Protein AF-A0A351IWK2-F1 (afdb_monomer)

Structure (mmCIF, N/CA/C/O backbone):
data_AF-A0A351IWK2-F1
#
_entry.id   AF-A0A351IWK2-F1
#
loop_
_atom_site.group_PDB
_atom_site.id
_atom_site.type_symbol
_atom_site.label_atom_id
_atom_site.label_alt_id
_atom_site.label_comp_id
_atom_site.label_asym_id
_atom_site.label_entity_id
_atom_site.label_seq_id
_atom_site.pdbx_PDB_ins_code
_atom_site.Cartn_x
_atom_site.Cartn_y
_atom_site.Cartn_z
_atom_site.occupancy
_atom_site.B_iso_or_equiv
_atom_site.auth_seq_id
_atom_site.auth_comp_id
_atom_site.auth_asym_id
_atom_site.auth_atom_id
_atom_site.pdbx_PDB_model_num
ATOM 1 N N . SER A 1 1 ? 11.342 -14.978 -25.151 1.00 73.19 1 SER A N 1
ATOM 2 C CA . SER A 1 1 ? 10.216 -14.019 -25.121 1.00 73.19 1 SER A CA 1
ATOM 3 C C . SER A 1 1 ? 10.098 -13.370 -26.492 1.00 73.19 1 SER A C 1
ATOM 5 O O . SER A 1 1 ? 11.120 -13.272 -27.157 1.00 73.19 1 SER A O 1
ATOM 7 N N . SER A 1 2 ? 8.910 -12.939 -26.926 1.00 90.56 2 SER A N 1
ATOM 8 C CA . SER A 1 2 ? 8.735 -12.153 -28.162 1.00 90.56 2 SER A CA 1
ATOM 9 C C . SER A 1 2 ? 9.149 -10.681 -28.020 1.00 90.56 2 SER A C 1
ATOM 11 O O . SER A 1 2 ? 9.059 -9.958 -28.998 1.00 90.56 2 SER A O 1
ATOM 13 N N . LEU A 1 3 ? 9.557 -10.252 -26.819 1.00 95.25 3 LEU A N 1
ATOM 14 C CA . LEU A 1 3 ? 9.923 -8.867 -26.479 1.00 95.25 3 LEU A CA 1
ATOM 15 C C . LEU A 1 3 ? 11.436 -8.666 -26.288 1.00 95.25 3 LEU A C 1
ATOM 17 O O . LEU A 1 3 ? 11.849 -7.824 -25.499 1.00 95.25 3 LEU A O 1
ATOM 21 N N . HIS A 1 4 ? 12.271 -9.523 -26.881 1.00 93.25 4 HIS A N 1
ATOM 22 C CA . HIS A 1 4 ? 13.713 -9.504 -26.606 1.00 93.25 4 HIS A CA 1
ATOM 23 C C . HIS A 1 4 ? 14.385 -8.227 -27.124 1.00 93.25 4 HIS A C 1
ATOM 25 O O . HIS A 1 4 ? 15.135 -7.609 -26.381 1.00 93.25 4 HIS A O 1
ATOM 31 N N . GLU A 1 5 ? 14.062 -7.803 -28.349 1.00 94.19 5 GLU A N 1
ATOM 32 C CA . GLU A 1 5 ? 14.629 -6.586 -28.946 1.00 94.19 5 GLU A CA 1
ATOM 33 C C . GLU A 1 5 ? 14.183 -5.325 -28.190 1.00 94.19 5 GLU A C 1
ATOM 35 O O . GLU A 1 5 ? 14.995 -4.435 -27.917 1.00 94.19 5 GLU A O 1
ATOM 40 N N . GLU A 1 6 ? 12.906 -5.259 -27.794 1.00 95.81 6 GLU A N 1
ATOM 41 C CA . GLU A 1 6 ? 12.404 -4.164 -26.963 1.00 95.81 6 GLU A CA 1
ATOM 42 C C . GLU A 1 6 ? 13.080 -4.156 -25.584 1.00 95.81 6 GLU A C 1
ATOM 44 O O . GLU A 1 6 ? 13.411 -3.089 -25.069 1.00 95.81 6 GLU A O 1
ATOM 49 N N . PHE A 1 7 ? 13.318 -5.331 -24.990 1.00 94.62 7 PHE A N 1
ATOM 50 C CA . PHE A 1 7 ? 13.995 -5.444 -23.698 1.00 94.62 7 PHE A CA 1
ATOM 51 C C . PHE A 1 7 ? 15.448 -4.969 -23.758 1.00 94.62 7 PHE A C 1
ATOM 53 O O . PHE A 1 7 ? 15.865 -4.196 -22.900 1.00 94.62 7 PHE A O 1
ATOM 60 N N . ASP A 1 8 ? 16.201 -5.367 -24.785 1.00 94.31 8 ASP A N 1
ATOM 61 C CA . ASP A 1 8 ? 17.596 -4.943 -24.949 1.00 94.31 8 ASP A CA 1
ATOM 62 C C . ASP A 1 8 ? 17.698 -3.417 -25.113 1.00 94.31 8 ASP A C 1
ATOM 64 O O . ASP A 1 8 ? 18.593 -2.778 -24.554 1.00 94.31 8 ASP A O 1
ATOM 68 N N . THR A 1 9 ? 16.738 -2.819 -25.827 1.00 93.62 9 THR A N 1
ATOM 69 C CA . THR A 1 9 ? 16.624 -1.359 -25.964 1.00 93.62 9 THR A CA 1
ATOM 70 C C . THR A 1 9 ? 16.329 -0.702 -24.615 1.00 93.62 9 THR A C 1
ATOM 72 O O . THR A 1 9 ? 17.041 0.216 -24.212 1.00 93.62 9 THR A O 1
ATOM 75 N N . TYR A 1 10 ? 15.339 -1.217 -23.880 1.00 91.44 10 TYR A N 1
ATOM 76 C CA . TYR A 1 10 ? 14.980 -0.729 -22.547 1.00 91.44 10 TYR A CA 1
ATOM 77 C C . TYR A 1 10 ? 16.165 -0.772 -21.566 1.00 91.44 10 TYR A C 1
ATOM 79 O O . TYR A 1 10 ? 16.413 0.198 -20.850 1.00 91.44 10 TYR A O 1
ATOM 87 N N . VAL A 1 11 ? 16.938 -1.862 -21.553 1.00 90.62 11 VAL A N 1
ATOM 88 C CA . VAL A 1 11 ? 18.128 -1.992 -20.694 1.00 90.62 11 VAL A CA 1
ATOM 89 C C . VAL A 1 11 ? 19.194 -0.957 -21.071 1.00 90.62 11 VAL A C 1
ATOM 91 O O . VAL A 1 11 ? 19.774 -0.312 -20.196 1.00 90.62 11 VAL A O 1
ATOM 94 N N . ALA A 1 12 ? 19.429 -0.739 -22.369 1.00 90.06 12 ALA A N 1
ATOM 95 C CA . ALA A 1 12 ? 20.375 0.275 -22.829 1.00 90.06 12 ALA A CA 1
ATOM 96 C C . ALA A 1 12 ? 19.961 1.700 -22.407 1.00 90.06 12 ALA A C 1
ATOM 98 O O . ALA A 1 12 ? 20.811 2.482 -21.969 1.00 90.06 12 ALA A O 1
ATOM 99 N N . GLU A 1 13 ? 18.668 2.027 -22.496 1.00 88.38 13 GLU A N 1
ATOM 100 C CA . GLU A 1 13 ? 18.107 3.299 -22.022 1.00 88.38 13 GLU A CA 1
ATOM 101 C C . GLU A 1 13 ? 18.257 3.453 -20.504 1.00 88.38 13 GLU A C 1
ATOM 103 O O . GLU A 1 13 ? 18.704 4.499 -20.030 1.00 88.38 13 GLU A O 1
ATOM 108 N N . ARG A 1 14 ? 17.981 2.394 -19.733 1.00 85.81 14 ARG A N 1
ATOM 109 C CA . ARG A 1 14 ? 18.151 2.395 -18.273 1.00 85.81 14 ARG A CA 1
ATOM 110 C C . ARG A 1 14 ? 19.594 2.637 -17.849 1.00 85.81 14 ARG A C 1
ATOM 112 O O . ARG A 1 14 ? 19.832 3.464 -16.971 1.00 85.81 14 ARG A O 1
ATOM 119 N N . HIS A 1 15 ? 20.569 2.003 -18.495 1.00 85.38 15 HIS A N 1
ATOM 120 C CA . HIS A 1 15 ? 21.982 2.293 -18.230 1.00 85.38 15 HIS A CA 1
ATOM 121 C C . HIS A 1 15 ? 22.372 3.731 -18.599 1.00 85.38 15 HIS A C 1
ATOM 123 O O . HIS A 1 15 ? 23.247 4.319 -17.963 1.00 85.38 15 HIS A O 1
ATOM 129 N N . ALA A 1 16 ? 21.745 4.322 -19.621 1.00 84.62 16 ALA A N 1
ATOM 130 C CA . ALA A 1 16 ? 21.970 5.725 -19.951 1.00 84.62 16 ALA A CA 1
ATOM 131 C C . ALA A 1 16 ? 21.385 6.668 -18.890 1.00 84.62 16 ALA A C 1
ATOM 133 O O . ALA A 1 16 ? 22.071 7.610 -18.499 1.00 84.62 16 ALA A O 1
ATOM 134 N N . HIS A 1 17 ? 20.177 6.395 -18.388 1.00 81.19 17 HIS A N 1
ATOM 135 C CA . HIS A 1 17 ? 19.570 7.163 -17.298 1.00 81.19 17 HIS A CA 1
ATOM 136 C C . HIS A 1 17 ? 20.364 7.070 -15.994 1.00 81.19 17 HIS A C 1
ATOM 138 O O . HIS A 1 17 ? 20.566 8.100 -15.353 1.00 81.19 17 HIS A O 1
ATOM 144 N N . ARG A 1 18 ? 20.890 5.889 -15.639 1.00 79.00 18 ARG A N 1
ATOM 145 C CA . ARG A 1 18 ? 21.760 5.735 -14.462 1.00 79.00 18 ARG A CA 1
ATOM 146 C C . ARG A 1 18 ? 22.961 6.678 -14.513 1.00 79.00 18 ARG A C 1
ATOM 148 O O . ARG A 1 18 ? 23.215 7.376 -13.541 1.00 79.00 18 ARG A O 1
ATOM 155 N N . ARG A 1 19 ? 23.637 6.782 -15.664 1.00 77.62 19 ARG A N 1
ATOM 156 C CA . ARG A 1 19 ? 24.764 7.721 -15.828 1.00 77.62 19 ARG A CA 1
ATOM 157 C C . ARG A 1 19 ? 24.361 9.174 -15.562 1.00 77.62 19 ARG A C 1
ATOM 159 O O . ARG A 1 19 ? 25.130 9.916 -14.970 1.00 77.62 19 ARG A O 1
ATOM 166 N N . ILE A 1 20 ? 23.157 9.572 -15.971 1.00 76.44 20 ILE A N 1
ATOM 167 C CA . ILE A 1 20 ? 22.640 10.925 -15.716 1.00 76.44 20 ILE A CA 1
ATOM 168 C C . ILE A 1 20 ? 22.354 11.121 -14.219 1.00 76.44 20 ILE A C 1
ATOM 170 O O . ILE A 1 20 ? 22.691 12.163 -13.664 1.00 76.44 20 ILE A O 1
ATOM 174 N N . ALA A 1 21 ? 21.758 10.129 -13.551 1.00 73.50 21 ALA A N 1
ATOM 175 C CA . ALA A 1 21 ? 21.504 10.186 -12.111 1.00 73.50 21 ALA A CA 1
ATOM 176 C C . ALA A 1 21 ? 22.813 10.294 -11.308 1.00 73.50 21 ALA A C 1
ATOM 178 O O . ALA A 1 21 ? 22.923 11.138 -10.416 1.00 73.50 21 ALA A O 1
ATOM 179 N N . GLU A 1 22 ? 23.825 9.509 -11.688 1.00 76.62 22 GLU A N 1
ATOM 180 C CA . GLU A 1 22 ? 25.177 9.568 -11.128 1.00 76.62 22 GLU A CA 1
ATOM 181 C C . GLU A 1 22 ? 25.827 10.945 -11.335 1.00 76.62 22 GLU A C 1
ATOM 183 O O . GLU A 1 22 ? 26.543 11.403 -10.458 1.00 76.62 22 GLU A O 1
ATOM 188 N N . GLU A 1 23 ? 25.563 11.655 -12.435 1.00 75.50 23 GLU A N 1
ATOM 189 C CA . GLU A 1 23 ? 26.082 13.017 -12.643 1.00 75.50 23 GLU A CA 1
ATOM 190 C C . GLU A 1 23 ? 25.403 14.068 -11.747 1.00 75.50 23 GLU A C 1
ATOM 192 O O . GLU A 1 23 ? 26.046 15.040 -11.342 1.00 75.50 23 GLU A O 1
ATOM 197 N N . LEU A 1 24 ? 24.116 13.889 -11.434 1.00 73.81 24 LEU A N 1
ATOM 198 C CA . LEU A 1 24 ? 23.320 14.857 -10.671 1.00 73.81 24 LEU A CA 1
ATOM 199 C C . LEU A 1 24 ? 23.466 14.688 -9.152 1.00 73.81 24 LEU A C 1
ATOM 201 O O . LEU A 1 24 ? 23.527 15.690 -8.442 1.00 73.81 24 LEU A O 1
ATOM 205 N N . ASN A 1 25 ? 23.550 13.443 -8.668 1.00 77.94 25 ASN A N 1
ATOM 206 C CA . ASN A 1 25 ? 23.552 13.092 -7.241 1.00 77.94 25 ASN A CA 1
ATOM 207 C C . ASN A 1 25 ? 24.738 12.185 -6.851 1.00 77.94 25 ASN A C 1
ATOM 209 O O . ASN A 1 25 ? 24.620 11.369 -5.937 1.00 77.94 25 ASN A O 1
ATOM 213 N N . ALA A 1 26 ? 25.882 12.331 -7.532 1.00 78.81 26 ALA A N 1
ATOM 214 C CA . ALA A 1 26 ? 27.060 11.460 -7.415 1.00 78.81 26 ALA A CA 1
ATOM 215 C C . ALA A 1 26 ? 27.465 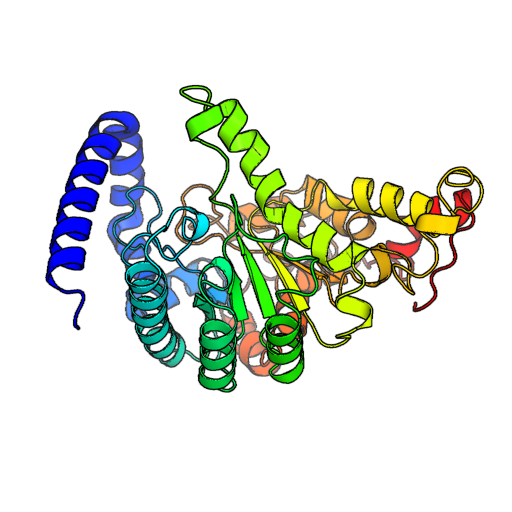11.127 -5.973 1.00 78.81 26 ALA A C 1
ATOM 217 O O . ALA A 1 26 ? 27.690 9.969 -5.643 1.00 78.81 26 ALA A O 1
ATOM 218 N N . GLU A 1 27 ? 27.589 12.156 -5.130 1.00 83.56 27 GLU A N 1
ATOM 219 C CA . GLU A 1 27 ? 28.091 12.018 -3.759 1.00 83.56 27 GLU A CA 1
ATOM 220 C C . GLU A 1 27 ? 27.129 11.195 -2.901 1.00 83.56 27 GLU A C 1
ATOM 222 O O . GLU A 1 27 ? 27.556 10.256 -2.240 1.00 83.56 27 GLU A O 1
ATOM 227 N N . PHE A 1 28 ? 25.829 11.485 -2.997 1.00 84.94 28 PHE A N 1
ATOM 228 C CA . PHE A 1 28 ? 24.796 10.752 -2.274 1.00 84.94 28 PHE A CA 1
ATOM 229 C C . PHE A 1 28 ? 24.690 9.297 -2.740 1.00 84.94 28 PHE A C 1
ATOM 231 O O . PHE A 1 28 ? 24.657 8.397 -1.909 1.00 84.94 28 PHE A O 1
ATOM 238 N N . ILE A 1 29 ? 24.669 9.061 -4.058 1.00 82.50 29 ILE A N 1
ATOM 239 C CA . ILE A 1 29 ? 24.615 7.703 -4.620 1.00 82.50 29 ILE A CA 1
ATOM 240 C C . ILE A 1 29 ? 25.839 6.907 -4.167 1.00 82.50 29 ILE A C 1
ATOM 242 O O . ILE A 1 29 ? 25.694 5.786 -3.697 1.00 82.50 29 ILE A O 1
ATOM 246 N N . ALA A 1 30 ? 27.036 7.493 -4.259 1.00 84.31 30 ALA A N 1
ATOM 247 C CA . ALA A 1 30 ? 28.270 6.819 -3.878 1.00 84.31 30 ALA A CA 1
ATOM 248 C C . ALA A 1 30 ? 28.336 6.504 -2.376 1.00 84.31 30 ALA A C 1
ATOM 250 O O . ALA A 1 30 ? 28.828 5.439 -2.010 1.00 84.31 30 ALA A O 1
ATOM 251 N N . GLU A 1 31 ? 27.855 7.405 -1.516 1.00 87.88 31 GLU A N 1
ATOM 252 C CA . GLU A 1 31 ? 27.764 7.161 -0.073 1.00 87.88 31 GLU A CA 1
ATOM 253 C C . GLU A 1 31 ? 26.735 6.066 0.230 1.00 87.88 31 GLU A C 1
ATOM 255 O O . GLU A 1 31 ? 27.072 5.074 0.871 1.00 87.88 31 GLU A O 1
ATOM 260 N N . TRP A 1 32 ? 25.511 6.191 -0.294 1.00 89.94 32 TRP A N 1
ATOM 261 C CA . TRP A 1 32 ? 24.439 5.230 -0.040 1.00 89.94 32 TRP A CA 1
ATOM 262 C C . TRP A 1 32 ? 24.767 3.834 -0.571 1.00 89.94 32 TRP A C 1
ATOM 264 O O . TRP A 1 32 ? 24.700 2.867 0.187 1.00 89.94 32 TRP A O 1
ATOM 274 N N . GLU A 1 33 ? 25.151 3.717 -1.846 1.00 87.44 33 GLU A N 1
ATOM 275 C CA . GLU A 1 33 ? 25.517 2.433 -2.451 1.00 87.44 33 GLU A CA 1
ATOM 276 C C . GLU A 1 33 ? 26.807 1.870 -1.845 1.00 87.44 33 GLU A C 1
ATOM 278 O O . GLU A 1 33 ? 26.925 0.658 -1.692 1.00 87.44 33 GLU A O 1
ATOM 283 N N . GLY A 1 34 ? 27.763 2.725 -1.468 1.00 88.94 34 GLY A N 1
ATOM 284 C CA . GLY A 1 34 ? 29.030 2.301 -0.873 1.00 88.94 34 GLY A CA 1
ATOM 285 C C . GLY A 1 3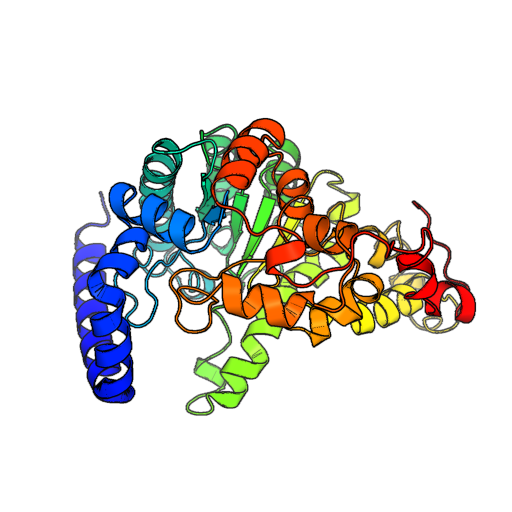4 ? 28.867 1.743 0.539 1.00 88.94 34 GLY A C 1
ATOM 286 O O . GLY A 1 34 ? 29.337 0.640 0.826 1.00 88.94 34 GLY A O 1
ATOM 287 N N . ASP A 1 35 ? 28.170 2.469 1.413 1.00 91.12 35 ASP A N 1
ATOM 288 C CA . ASP A 1 35 ? 27.956 2.056 2.805 1.00 91.12 35 ASP A CA 1
ATOM 289 C C . ASP A 1 35 ? 27.045 0.825 2.910 1.00 91.12 35 ASP A C 1
ATOM 291 O O . ASP A 1 35 ? 27.125 0.067 3.881 1.00 91.12 35 ASP A O 1
ATOM 295 N N . ASN A 1 36 ? 26.204 0.604 1.896 1.00 92.44 36 ASN A N 1
ATOM 296 C CA . ASN A 1 36 ? 25.160 -0.411 1.911 1.00 92.44 36 ASN A CA 1
ATOM 297 C C . ASN A 1 36 ? 25.289 -1.467 0.800 1.00 92.44 36 ASN A C 1
ATOM 299 O O . ASN A 1 36 ? 24.348 -2.234 0.604 1.00 92.44 36 ASN A O 1
ATOM 303 N N . GLU A 1 37 ? 26.437 -1.561 0.115 1.00 91.31 37 GLU A N 1
ATOM 304 C CA . GLU A 1 37 ? 26.648 -2.393 -1.087 1.00 91.31 37 GLU A CA 1
ATOM 305 C C . GLU A 1 37 ? 26.097 -3.816 -0.932 1.00 91.31 37 GLU A C 1
ATOM 307 O O . GLU A 1 37 ? 25.301 -4.280 -1.747 1.00 91.31 37 GLU A O 1
ATOM 312 N N . TRP A 1 38 ? 26.484 -4.506 0.146 1.00 94.50 38 TRP A N 1
ATOM 313 C CA . TRP A 1 38 ? 25.999 -5.858 0.419 1.00 94.50 38 TRP A CA 1
ATOM 314 C C . TRP A 1 38 ? 24.507 -5.866 0.746 1.00 94.50 38 TRP A C 1
ATOM 316 O O . TRP A 1 38 ? 23.771 -6.684 0.215 1.00 94.50 38 TRP A O 1
ATOM 326 N N . GLY A 1 39 ? 24.046 -4.944 1.591 1.00 94.25 39 GLY A N 1
ATOM 327 C CA . GLY A 1 39 ? 22.658 -4.899 2.036 1.00 94.25 39 GLY A CA 1
ATOM 328 C C . GLY A 1 39 ? 21.663 -4.609 0.914 1.00 94.25 39 GLY A C 1
ATOM 329 O O . GLY A 1 39 ? 20.563 -5.151 0.937 1.00 94.25 39 GLY A O 1
ATOM 330 N N . LEU A 1 40 ? 22.052 -3.822 -0.091 1.00 93.31 40 LEU A N 1
ATOM 331 C CA . LEU A 1 40 ? 21.227 -3.513 -1.263 1.00 93.31 40 LEU A CA 1
ATOM 332 C C . LEU A 1 40 ? 20.976 -4.738 -2.152 1.00 93.31 40 LEU A C 1
ATOM 334 O O . LEU A 1 40 ? 19.932 -4.824 -2.793 1.00 93.31 40 LEU A O 1
ATOM 338 N N . GLN A 1 41 ? 21.862 -5.739 -2.130 1.00 93.69 41 GLN A N 1
ATOM 339 C CA . GLN A 1 41 ? 21.654 -6.983 -2.882 1.00 93.69 41 GLN A CA 1
ATOM 340 C C . GLN A 1 41 ? 20.405 -7.741 -2.413 1.00 93.69 41 GLN A C 1
ATOM 342 O O . GLN A 1 41 ? 19.799 -8.456 -3.206 1.00 93.69 41 GLN A O 1
ATOM 347 N N . GLY A 1 42 ? 19.949 -7.539 -1.169 1.00 94.62 42 GLY A N 1
ATOM 348 C CA . GLY A 1 42 ? 18.710 -8.141 -0.663 1.00 94.62 42 GLY A CA 1
ATOM 349 C C . GLY A 1 42 ? 17.431 -7.660 -1.372 1.00 94.62 42 GLY A C 1
ATOM 350 O O . GLY A 1 42 ? 16.356 -8.225 -1.149 1.00 94.62 42 GLY A O 1
ATOM 351 N N . ALA A 1 43 ? 17.529 -6.674 -2.271 1.00 92.31 43 ALA A N 1
ATOM 352 C CA . ALA A 1 43 ? 16.485 -6.346 -3.241 1.00 92.31 43 ALA A CA 1
ATOM 353 C C . ALA A 1 43 ? 16.154 -7.522 -4.183 1.00 92.31 43 ALA A C 1
ATOM 355 O O . ALA A 1 43 ? 14.999 -7.688 -4.572 1.00 92.31 43 ALA A O 1
ATOM 356 N N . TYR A 1 44 ? 17.146 -8.351 -4.527 1.00 91.94 44 TYR A N 1
ATOM 357 C CA . TYR A 1 44 ? 17.005 -9.460 -5.480 1.00 91.94 44 TYR A CA 1
ATOM 358 C C . TYR A 1 44 ? 17.638 -10.782 -5.033 1.00 91.94 44 TYR A C 1
ATOM 360 O O . TYR A 1 44 ? 17.358 -11.817 -5.642 1.00 91.94 44 TYR A O 1
ATOM 368 N N . ASP A 1 45 ? 18.451 -10.774 -3.977 1.00 95.38 45 ASP A N 1
ATOM 369 C CA . ASP A 1 45 ? 19.098 -11.951 -3.405 1.00 95.38 45 ASP A CA 1
ATOM 370 C C . ASP A 1 45 ? 18.448 -12.341 -2.059 1.00 95.38 45 ASP A C 1
ATOM 372 O O . ASP A 1 45 ? 18.587 -11.627 -1.058 1.00 95.38 45 ASP A O 1
ATOM 376 N N . PRO A 1 46 ? 17.738 -13.482 -1.991 1.00 95.75 46 PRO A N 1
ATOM 377 C CA . PRO A 1 46 ? 17.081 -13.915 -0.763 1.00 95.75 46 PRO A CA 1
ATOM 378 C C . PRO A 1 46 ? 18.071 -14.337 0.335 1.00 95.75 46 PRO A C 1
ATOM 380 O O . PRO A 1 46 ? 17.728 -14.239 1.513 1.00 95.75 46 PRO A O 1
ATOM 383 N N . GLU A 1 47 ? 19.294 -14.764 -0.013 1.00 96.88 47 GLU A N 1
ATOM 384 C CA . GLU A 1 47 ? 20.322 -15.146 0.970 1.00 96.88 47 GLU A CA 1
ATOM 385 C C . GLU A 1 47 ? 20.882 -13.923 1.712 1.00 96.88 47 GLU A C 1
ATOM 387 O O . GLU A 1 47 ? 21.336 -14.038 2.852 1.00 96.88 47 GLU A O 1
ATOM 392 N N . VAL A 1 48 ? 20.808 -12.746 1.085 1.00 97.38 48 VAL A N 1
ATOM 393 C CA . VAL A 1 48 ? 21.164 -11.456 1.690 1.00 97.38 48 VAL A CA 1
ATOM 394 C C . VAL A 1 48 ? 19.983 -10.852 2.447 1.00 97.38 48 VAL A C 1
ATOM 396 O O . VAL A 1 48 ? 20.159 -10.321 3.547 1.00 97.38 48 VAL A O 1
ATOM 399 N N . ARG A 1 49 ? 18.772 -10.943 1.882 1.00 96.75 49 ARG A N 1
ATOM 400 C CA . ARG A 1 49 ? 17.583 -10.275 2.426 1.00 96.75 49 ARG A CA 1
ATOM 401 C C . ARG A 1 49 ? 17.264 -10.696 3.859 1.00 96.75 49 ARG A C 1
ATOM 403 O O . ARG A 1 49 ? 17.024 -9.832 4.696 1.00 96.75 49 ARG A O 1
ATOM 410 N N . ASP A 1 50 ? 17.290 -11.992 4.170 1.00 96.50 50 ASP A N 1
ATOM 411 C CA . ASP A 1 50 ? 16.922 -12.462 5.516 1.00 96.50 50 ASP A CA 1
ATOM 412 C C . ASP A 1 50 ? 17.872 -11.957 6.612 1.00 96.50 50 ASP A C 1
ATOM 414 O O . ASP A 1 50 ? 17.382 -11.390 7.588 1.00 96.50 50 ASP A O 1
ATOM 418 N N . PRO A 1 51 ? 19.208 -12.070 6.477 1.00 97.56 51 PRO A N 1
ATOM 419 C CA . PRO A 1 51 ? 20.140 -11.441 7.412 1.00 97.56 51 PRO A CA 1
ATOM 420 C C . PRO A 1 51 ? 19.951 -9.927 7.576 1.00 97.56 51 PRO A C 1
ATOM 422 O O . PRO A 1 51 ? 20.071 -9.414 8.691 1.00 97.56 51 PRO A O 1
ATOM 425 N N . VAL A 1 52 ? 19.656 -9.213 6.483 1.00 96.94 52 VAL A N 1
ATOM 426 C CA . VAL A 1 52 ? 19.397 -7.767 6.509 1.00 96.94 52 VAL A CA 1
ATOM 427 C C . VAL A 1 52 ? 18.151 -7.453 7.342 1.00 96.94 52 VAL A C 1
ATOM 429 O O . VAL A 1 52 ? 18.208 -6.626 8.254 1.00 96.94 52 VAL A O 1
ATOM 432 N N . LEU A 1 53 ? 17.047 -8.154 7.086 1.00 97.12 53 LEU A N 1
ATOM 433 C CA . LEU A 1 53 ? 15.794 -7.984 7.823 1.00 97.12 53 LEU A CA 1
ATOM 434 C C . LEU A 1 53 ? 15.900 -8.462 9.279 1.00 97.12 53 LEU A C 1
ATOM 436 O O . LEU A 1 53 ? 15.305 -7.851 10.168 1.00 97.12 53 LEU A O 1
ATOM 440 N N . ASP A 1 54 ? 16.681 -9.511 9.551 1.00 97.81 54 ASP A N 1
ATOM 441 C CA . ASP A 1 54 ? 16.974 -9.994 10.906 1.00 97.81 54 ASP A CA 1
ATOM 442 C C . ASP A 1 54 ? 17.684 -8.923 11.740 1.00 97.81 54 ASP A C 1
ATOM 444 O O . ASP A 1 54 ? 17.302 -8.684 12.890 1.00 97.81 54 ASP A O 1
ATOM 448 N N . ALA A 1 55 ? 18.681 -8.247 11.160 1.00 96.50 55 ALA A N 1
ATOM 449 C CA . ALA A 1 55 ? 19.394 -7.158 11.824 1.00 96.50 55 ALA A CA 1
ATOM 450 C C . ALA A 1 55 ? 18.462 -5.980 12.161 1.00 96.50 55 ALA A C 1
ATOM 452 O O . ALA A 1 55 ? 18.562 -5.389 13.242 1.00 96.50 55 ALA A O 1
ATOM 453 N N . ASP A 1 56 ? 17.513 -5.689 11.271 1.00 94.88 56 ASP A N 1
ATOM 454 C CA . ASP A 1 56 ? 16.557 -4.591 11.425 1.00 94.88 56 ASP A CA 1
ATOM 455 C C . ASP A 1 56 ? 15.330 -4.958 12.291 1.00 94.88 56 ASP A C 1
ATOM 457 O O . ASP A 1 56 ? 14.603 -4.080 12.762 1.00 94.88 56 ASP A O 1
ATOM 461 N N . GLY A 1 57 ? 15.141 -6.251 12.582 1.00 97.12 57 GLY A N 1
ATOM 462 C CA . GLY A 1 57 ? 14.070 -6.782 13.430 1.00 97.12 57 GLY A CA 1
ATOM 463 C C . GLY A 1 57 ? 12.733 -7.004 12.715 1.00 97.12 57 GLY A C 1
ATOM 464 O O . GLY A 1 57 ? 11.683 -6.943 13.357 1.00 97.12 57 GLY A O 1
ATOM 465 N N . VAL A 1 58 ? 12.753 -7.258 11.404 1.00 97.56 58 VAL A N 1
ATOM 466 C CA . VAL A 1 58 ? 11.559 -7.402 10.554 1.00 97.56 58 VAL A CA 1
ATOM 467 C C . VAL A 1 58 ? 11.212 -8.879 10.366 1.00 97.56 58 VAL A C 1
ATOM 469 O O . VAL A 1 58 ? 11.895 -9.616 9.656 1.00 97.56 58 VAL A O 1
ATOM 472 N N . ALA A 1 59 ? 10.134 -9.330 11.009 1.00 98.00 59 ALA A N 1
ATOM 473 C CA . ALA A 1 59 ? 9.721 -10.737 11.000 1.00 98.00 59 ALA A CA 1
ATOM 474 C C . ALA A 1 59 ? 9.027 -11.180 9.706 1.00 98.00 59 ALA A C 1
ATOM 476 O O . ALA A 1 59 ? 9.152 -12.337 9.320 1.00 98.00 59 ALA A O 1
ATOM 477 N N . GLY A 1 60 ? 8.324 -10.274 9.036 1.00 97.81 60 GLY A N 1
ATOM 478 C CA . GLY A 1 60 ? 7.660 -10.529 7.766 1.00 97.81 60 GLY A CA 1
ATOM 479 C C . GLY A 1 60 ? 7.431 -9.232 7.009 1.00 97.81 60 GLY A C 1
ATOM 480 O O . GLY A 1 60 ? 7.522 -8.146 7.583 1.00 97.81 60 GLY A O 1
ATOM 481 N N . GLU A 1 61 ? 7.156 -9.354 5.720 1.00 97.56 61 GLU A N 1
ATOM 482 C CA . GLU A 1 61 ? 7.135 -8.230 4.796 1.00 97.56 61 GLU A CA 1
ATOM 483 C C . GLU A 1 61 ? 6.121 -8.415 3.670 1.00 97.56 61 GLU A C 1
ATOM 485 O O . GLU A 1 61 ? 5.838 -9.530 3.219 1.00 97.56 61 GLU A O 1
ATOM 490 N N . ILE A 1 62 ? 5.620 -7.277 3.194 1.00 98.12 62 ILE A N 1
ATOM 491 C CA . ILE A 1 62 ? 4.886 -7.177 1.940 1.00 98.12 62 ILE A CA 1
ATOM 492 C C . ILE A 1 62 ? 5.857 -6.629 0.899 1.00 98.12 62 ILE A C 1
ATOM 494 O O . ILE A 1 62 ? 6.404 -5.545 1.087 1.00 98.12 62 ILE A O 1
ATOM 498 N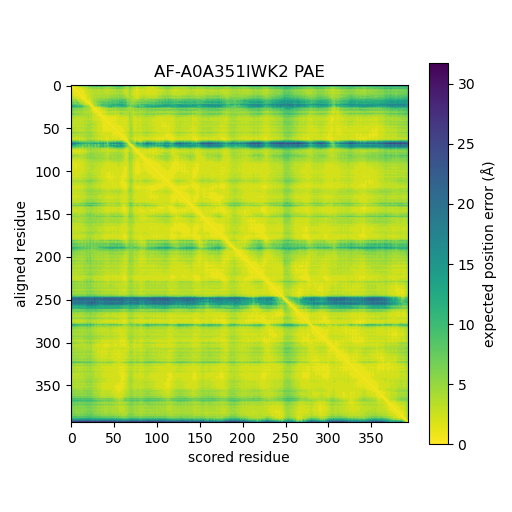 N . ILE A 1 63 ? 6.098 -7.389 -0.166 1.00 97.50 63 ILE A N 1
ATOM 499 C CA . ILE A 1 63 ? 7.108 -7.073 -1.177 1.00 97.50 63 ILE A CA 1
ATOM 500 C C . ILE A 1 63 ? 6.418 -6.430 -2.374 1.00 97.50 63 ILE A C 1
ATOM 502 O O . ILE A 1 63 ? 5.626 -7.079 -3.065 1.00 97.50 63 ILE A O 1
ATOM 506 N N . PHE A 1 64 ? 6.737 -5.161 -2.607 1.00 95.88 64 PHE A N 1
ATOM 507 C CA . PHE A 1 64 ? 6.346 -4.422 -3.801 1.00 95.88 64 PHE A CA 1
ATOM 508 C C . PHE A 1 64 ? 7.431 -4.519 -4.872 1.00 95.88 64 PHE A C 1
ATOM 510 O O . PHE A 1 64 ? 8.542 -4.995 -4.637 1.00 95.88 64 PHE A O 1
ATOM 517 N N . ALA A 1 65 ? 7.067 -4.113 -6.082 1.00 91.88 65 ALA A N 1
ATOM 518 C CA . ALA A 1 65 ? 8.021 -3.980 -7.163 1.00 91.88 65 ALA A CA 1
ATOM 519 C C . ALA A 1 65 ? 8.910 -2.750 -6.965 1.00 91.88 65 ALA A C 1
ATOM 521 O O . ALA A 1 65 ? 8.479 -1.792 -6.336 1.00 91.88 65 ALA A O 1
ATOM 522 N N . ASP A 1 66 ? 10.057 -2.767 -7.647 1.00 84.69 66 ASP A N 1
ATOM 523 C CA . ASP A 1 66 ? 11.110 -1.747 -7.589 1.00 84.69 66 ASP A CA 1
ATOM 524 C C . ASP A 1 66 ? 11.998 -1.902 -6.351 1.00 84.69 66 ASP A C 1
ATOM 526 O O . ASP A 1 66 ? 11.672 -1.461 -5.259 1.00 84.69 66 ASP A O 1
ATOM 530 N N . GLY A 1 67 ? 13.106 -2.625 -6.527 1.00 77.31 67 GLY A N 1
ATOM 531 C CA . GLY A 1 67 ? 14.112 -2.793 -5.481 1.00 77.31 67 GLY A CA 1
ATOM 532 C C . GLY A 1 67 ? 15.234 -1.762 -5.558 1.00 77.31 67 GLY A C 1
ATOM 533 O O . GLY A 1 67 ? 16.153 -1.826 -4.742 1.00 77.31 67 GLY A O 1
ATOM 534 N N . ASP A 1 68 ? 15.208 -0.865 -6.550 1.00 70.88 68 ASP A N 1
ATOM 535 C CA . ASP A 1 68 ? 16.281 0.105 -6.720 1.00 70.88 68 ASP A CA 1
ATOM 536 C C . ASP A 1 68 ? 16.020 1.369 -5.902 1.00 70.88 68 ASP A C 1
ATOM 538 O O . ASP A 1 68 ? 15.203 2.219 -6.249 1.00 70.88 68 ASP A O 1
ATOM 542 N N . ALA A 1 69 ? 16.824 1.501 -4.856 1.00 60.81 69 ALA A N 1
ATOM 543 C CA . ALA A 1 69 ? 16.861 2.618 -3.937 1.00 60.81 69 ALA A CA 1
ATOM 544 C C . ALA A 1 69 ? 17.196 3.981 -4.584 1.00 60.81 69 ALA A C 1
ATOM 546 O O . ALA A 1 69 ? 16.886 5.009 -3.984 1.00 60.81 69 ALA A O 1
ATOM 547 N N . VAL A 1 70 ? 17.877 4.032 -5.744 1.00 61.88 70 VAL A N 1
ATOM 548 C CA . VAL A 1 70 ? 18.380 5.302 -6.314 1.00 61.88 70 VAL A CA 1
ATOM 549 C C . VAL A 1 70 ? 18.532 5.354 -7.854 1.00 61.88 70 VAL A C 1
ATOM 551 O O . VAL A 1 70 ? 18.389 6.435 -8.431 1.00 61.88 70 VAL A O 1
ATOM 554 N N . THR A 1 71 ? 18.820 4.251 -8.563 1.00 62.28 71 THR A N 1
ATOM 555 C CA . THR A 1 71 ? 19.258 4.275 -9.986 1.00 62.28 71 THR A CA 1
ATOM 556 C C . THR A 1 71 ? 18.305 3.631 -11.017 1.00 62.28 71 THR A C 1
ATOM 558 O O . THR A 1 71 ? 18.565 3.678 -12.227 1.00 62.28 71 THR A O 1
ATOM 561 N N . GLY A 1 72 ? 17.186 3.057 -10.570 1.00 66.00 72 GLY A N 1
ATOM 562 C CA . GLY A 1 72 ? 16.227 2.257 -11.342 1.00 66.00 72 GLY A CA 1
ATOM 563 C C . GLY A 1 72 ? 16.744 1.046 -12.160 1.00 66.00 72 GLY A C 1
ATOM 564 O O . GLY A 1 72 ? 16.218 0.836 -13.258 1.00 66.00 72 GLY A O 1
ATOM 565 N N . GLN A 1 73 ? 17.774 0.308 -11.733 1.00 75.19 73 GLN A N 1
ATOM 566 C CA . GLN A 1 73 ? 18.310 -0.923 -12.336 1.00 75.19 73 GLN A CA 1
ATOM 567 C C . GLN A 1 73 ? 17.569 -2.185 -11.866 1.00 75.19 73 GLN A C 1
ATOM 569 O O . GLN A 1 73 ? 17.298 -3.066 -12.682 1.00 75.19 73 GLN A O 1
ATOM 574 N N . GLU A 1 74 ? 17.177 -2.257 -10.595 1.00 83.62 74 GLU A N 1
ATOM 575 C CA . GLU A 1 74 ? 16.403 -3.352 -9.989 1.00 83.62 74 GLU A CA 1
ATOM 576 C C . GLU A 1 74 ? 14.877 -3.137 -10.114 1.00 83.62 74 GLU A C 1
ATOM 578 O O . GLU A 1 74 ? 14.085 -3.531 -9.252 1.00 83.62 74 GLU A O 1
ATOM 583 N N . SER A 1 75 ? 14.444 -2.521 -11.217 1.00 87.19 75 SER A N 1
ATOM 584 C CA . SER A 1 75 ? 13.034 -2.253 -11.515 1.00 87.19 75 SER A CA 1
ATOM 585 C C . SER A 1 75 ? 12.438 -3.293 -12.481 1.00 87.19 75 SER A C 1
ATOM 587 O O . SER A 1 75 ? 13.147 -3.862 -13.319 1.00 87.19 75 SER A O 1
ATOM 589 N N . PRO A 1 76 ? 11.110 -3.520 -12.463 1.00 92.06 76 PRO A N 1
ATOM 590 C CA . PRO A 1 76 ? 10.446 -4.339 -13.473 1.00 92.06 76 PRO A CA 1
ATOM 591 C C . PRO A 1 76 ? 10.707 -3.847 -14.907 1.00 92.06 76 PRO A C 1
ATOM 593 O O . PRO A 1 76 ? 10.687 -2.633 -15.151 1.00 92.06 76 PRO A O 1
ATOM 596 N N . PRO A 1 77 ? 10.844 -4.764 -15.888 1.00 92.81 77 PRO A N 1
ATOM 597 C CA . PRO A 1 77 ? 11.054 -4.392 -17.281 1.00 92.81 77 PRO A CA 1
ATOM 598 C C . PRO A 1 77 ? 9.996 -3.421 -17.801 1.00 92.81 77 PRO A C 1
ATOM 600 O O . PRO A 1 77 ? 8.824 -3.495 -17.422 1.00 92.81 77 PRO A O 1
ATOM 603 N N . PHE A 1 78 ? 10.411 -2.534 -18.706 1.00 93.19 78 PHE A N 1
ATOM 604 C CA . PHE A 1 78 ? 9.551 -1.539 -19.357 1.00 93.19 78 PHE A CA 1
ATOM 605 C C . PHE A 1 78 ? 8.875 -0.541 -18.404 1.00 93.19 78 PHE A C 1
ATOM 607 O O . PHE A 1 78 ? 8.009 0.209 -18.838 1.00 93.19 78 PHE A O 1
ATOM 614 N N . GLY A 1 79 ? 9.267 -0.507 -17.122 1.00 89.81 79 GLY A N 1
ATOM 615 C CA . GLY A 1 79 ? 8.636 0.353 -16.118 1.00 89.81 79 GLY A CA 1
ATOM 616 C C . GLY A 1 79 ? 7.321 -0.200 -15.567 1.00 89.81 79 GLY A C 1
ATOM 617 O O . GLY A 1 79 ? 6.534 0.562 -15.022 1.00 89.81 79 GLY A O 1
ATOM 618 N N . ALA A 1 80 ? 7.074 -1.512 -15.679 1.00 93.00 80 ALA A N 1
ATOM 619 C CA . ALA A 1 80 ? 5.806 -2.137 -15.280 1.00 93.00 80 ALA A CA 1
ATOM 620 C C . ALA A 1 80 ? 5.490 -2.089 -13.766 1.00 93.00 80 ALA A C 1
ATOM 622 O O . ALA A 1 80 ? 4.430 -2.565 -13.370 1.00 93.00 80 ALA A O 1
ATOM 623 N N . GLY A 1 81 ? 6.395 -1.551 -12.939 1.00 92.12 81 GLY A N 1
ATOM 624 C CA . GLY A 1 81 ? 6.218 -1.318 -11.501 1.00 92.12 81 GLY A CA 1
ATOM 625 C C . GLY A 1 81 ? 5.544 0.021 -11.196 1.00 92.12 81 GLY A C 1
ATOM 626 O O . GLY A 1 81 ? 4.436 0.281 -11.656 1.00 92.12 81 GLY A O 1
ATOM 627 N N . LEU A 1 82 ? 6.221 0.881 -10.430 1.00 89.38 82 LEU A N 1
ATOM 628 C CA . LEU A 1 82 ? 5.665 2.151 -9.937 1.00 89.38 82 LEU A CA 1
ATOM 629 C C . LEU A 1 82 ? 5.248 3.124 -11.056 1.00 89.38 82 LEU A C 1
ATOM 631 O O . LEU A 1 82 ? 4.291 3.873 -10.897 1.00 89.38 82 LEU A O 1
ATOM 635 N N . ALA A 1 83 ? 5.907 3.061 -12.217 1.00 86.12 83 ALA A N 1
ATOM 636 C CA . ALA A 1 83 ? 5.628 3.905 -13.383 1.00 86.12 83 ALA A CA 1
ATOM 637 C C . ALA A 1 83 ? 4.692 3.251 -14.423 1.00 86.12 83 ALA A C 1
ATOM 639 O O . ALA A 1 83 ? 4.633 3.698 -15.572 1.00 86.12 83 ALA A O 1
ATOM 640 N N . ALA A 1 84 ? 3.964 2.188 -14.060 1.00 91.12 84 ALA A N 1
ATOM 641 C CA . ALA A 1 84 ? 3.177 1.404 -15.015 1.00 91.12 84 ALA A CA 1
ATOM 642 C C . ALA A 1 84 ? 2.117 2.220 -15.775 1.00 91.12 84 ALA A C 1
ATOM 644 O O . ALA A 1 84 ? 1.769 1.850 -16.896 1.00 91.12 84 ALA A O 1
ATOM 645 N N . GLY A 1 85 ? 1.619 3.324 -15.202 1.00 89.88 85 GLY A N 1
ATOM 646 C CA . GLY A 1 85 ? 0.650 4.207 -15.857 1.00 89.88 85 GLY A CA 1
ATOM 647 C C . GLY A 1 85 ? 1.189 4.874 -17.126 1.00 89.88 85 GLY A C 1
ATOM 648 O O . GLY A 1 85 ? 0.414 5.198 -18.024 1.00 89.88 85 GLY A O 1
ATOM 649 N N . GLN A 1 86 ? 2.512 5.016 -17.247 1.00 89.69 86 GLN A N 1
ATOM 650 C CA . GLN A 1 86 ? 3.172 5.662 -18.385 1.00 89.69 86 GLN A CA 1
ATOM 651 C C . GLN A 1 86 ? 3.331 4.742 -19.603 1.00 89.69 86 GLN A C 1
ATOM 653 O O . GLN A 1 86 ? 3.645 5.208 -20.703 1.00 89.69 86 GLN A O 1
ATOM 658 N N . ILE A 1 87 ? 3.147 3.431 -19.429 1.00 93.69 87 ILE A N 1
ATOM 659 C CA . ILE A 1 87 ? 3.304 2.476 -20.522 1.00 93.69 87 ILE A CA 1
ATOM 660 C C . ILE A 1 87 ? 2.126 2.638 -21.480 1.00 93.69 87 ILE A C 1
ATOM 662 O O . ILE A 1 87 ? 0.970 2.665 -21.078 1.00 93.69 87 ILE A O 1
ATOM 666 N N . THR A 1 88 ? 2.411 2.735 -22.778 1.00 93.50 88 THR A N 1
ATOM 667 C CA . THR A 1 88 ? 1.373 2.896 -23.811 1.00 93.50 88 THR A CA 1
ATOM 668 C C . THR A 1 88 ? 1.157 1.636 -24.644 1.00 93.50 88 THR A C 1
ATOM 670 O O . THR A 1 88 ? 0.050 1.426 -25.134 1.00 93.50 88 THR A O 1
ATOM 673 N N . ASP A 1 89 ? 2.166 0.764 -24.774 1.00 95.44 89 ASP A N 1
ATOM 674 C CA . ASP A 1 89 ? 2.045 -0.526 -25.465 1.00 95.44 89 ASP A CA 1
ATOM 675 C C . ASP A 1 89 ? 1.597 -1.632 -24.484 1.00 95.44 89 ASP A C 1
ATOM 677 O O . ASP A 1 89 ? 2.384 -2.035 -23.617 1.00 95.44 89 ASP A O 1
ATOM 681 N N . PRO A 1 90 ? 0.380 -2.196 -24.641 1.00 95.44 90 PRO A N 1
ATOM 682 C CA . PRO A 1 90 ? -0.110 -3.288 -23.798 1.00 95.44 90 PRO A CA 1
ATOM 683 C C . PRO A 1 90 ? 0.823 -4.503 -23.746 1.00 95.44 90 PRO A C 1
ATOM 685 O O . PRO A 1 90 ? 0.904 -5.178 -22.717 1.00 95.44 90 PRO A O 1
ATOM 688 N N . ARG A 1 91 ? 1.545 -4.806 -24.837 1.00 96.75 91 ARG A N 1
ATOM 689 C CA . ARG A 1 91 ? 2.472 -5.948 -24.877 1.00 96.75 91 ARG A CA 1
ATOM 690 C C . ARG A 1 91 ? 3.615 -5.750 -23.891 1.00 96.75 91 ARG A C 1
ATOM 692 O O . ARG A 1 91 ? 3.993 -6.710 -23.222 1.00 96.75 91 ARG A O 1
ATOM 699 N N . LEU A 1 92 ? 4.146 -4.529 -23.800 1.00 96.94 92 LEU A N 1
ATOM 700 C CA . LEU A 1 92 ? 5.228 -4.186 -22.878 1.00 96.94 92 LEU A CA 1
ATOM 701 C C . LEU A 1 92 ? 4.729 -4.177 -21.435 1.00 96.94 92 LEU A C 1
ATOM 703 O O . LEU A 1 92 ? 5.375 -4.780 -20.581 1.00 96.94 92 LEU A O 1
ATOM 707 N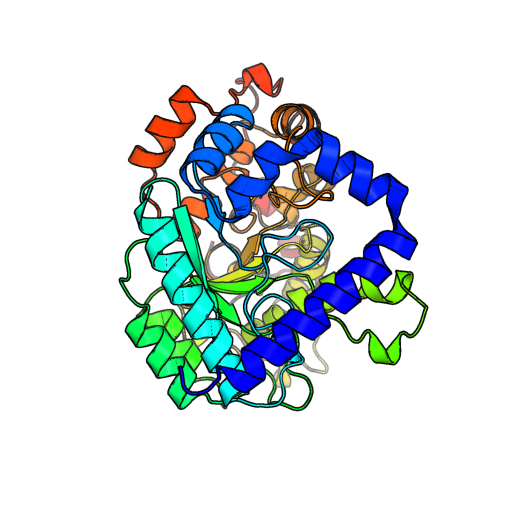 N . ALA A 1 93 ? 3.546 -3.605 -21.183 1.00 96.50 93 ALA A N 1
ATOM 708 C CA . ALA A 1 93 ? 2.946 -3.567 -19.850 1.00 96.50 93 ALA A CA 1
ATOM 709 C C . ALA A 1 93 ? 2.747 -4.980 -19.275 1.00 96.50 93 ALA A C 1
ATOM 711 O O . ALA A 1 93 ? 3.307 -5.321 -18.232 1.00 96.50 93 ALA A O 1
ATOM 712 N N . PHE A 1 94 ? 2.022 -5.850 -19.990 1.00 97.44 94 PHE A N 1
ATOM 713 C CA . PHE A 1 94 ? 1.814 -7.233 -19.546 1.00 97.44 94 PHE A CA 1
ATOM 714 C C . PHE A 1 94 ? 3.099 -8.068 -19.605 1.00 97.44 94 PHE A C 1
ATOM 716 O O . PHE A 1 94 ? 3.293 -8.960 -18.780 1.00 97.44 94 PHE A O 1
ATOM 723 N N . GLY A 1 95 ? 3.985 -7.808 -20.568 1.00 97.19 95 GLY A N 1
ATOM 724 C CA . GLY A 1 95 ? 5.264 -8.504 -20.697 1.00 97.19 95 GLY A CA 1
ATOM 725 C C . GLY A 1 95 ? 6.192 -8.263 -19.507 1.00 97.19 95 GLY A C 1
ATOM 726 O O . GLY A 1 95 ? 6.721 -9.227 -18.948 1.00 97.19 95 GLY A O 1
ATOM 727 N N . GLY A 1 96 ? 6.348 -6.999 -19.103 1.00 96.44 96 GLY A N 1
ATOM 728 C CA . GLY A 1 96 ? 7.135 -6.591 -17.940 1.00 96.44 96 GLY A CA 1
ATOM 729 C C . GLY A 1 96 ? 6.512 -7.065 -16.631 1.00 96.44 96 GLY A C 1
ATOM 730 O O . GLY A 1 96 ? 7.199 -7.701 -15.832 1.00 96.44 96 GLY A O 1
ATOM 731 N N . ALA A 1 97 ? 5.197 -6.877 -16.471 1.00 97.62 97 ALA A N 1
ATOM 732 C CA . ALA A 1 97 ? 4.457 -7.345 -15.302 1.00 97.62 97 ALA A CA 1
ATOM 733 C C . ALA A 1 97 ? 4.612 -8.861 -15.096 1.00 97.62 97 ALA A C 1
ATOM 735 O O . ALA A 1 97 ? 5.058 -9.308 -14.044 1.00 97.62 97 ALA A O 1
ATOM 736 N N . ARG A 1 98 ? 4.360 -9.672 -16.132 1.00 97.12 98 ARG A N 1
ATOM 737 C CA . ARG A 1 98 ? 4.521 -11.135 -16.054 1.00 97.12 98 ARG A CA 1
ATOM 738 C C . ARG A 1 98 ? 5.965 -11.564 -15.815 1.00 97.12 98 ARG A C 1
ATOM 740 O O . ARG A 1 98 ? 6.185 -12.625 -15.237 1.00 97.12 98 ARG A O 1
ATOM 747 N N . ALA A 1 99 ? 6.950 -10.819 -16.322 1.00 96.31 99 ALA A N 1
ATOM 748 C CA . ALA A 1 99 ? 8.356 -11.119 -16.066 1.00 96.31 99 ALA A CA 1
ATOM 749 C C . ALA A 1 99 ? 8.700 -10.934 -14.586 1.00 96.31 99 ALA A C 1
ATOM 751 O O . ALA A 1 99 ? 9.246 -11.857 -13.985 1.00 96.31 99 ALA A O 1
ATOM 752 N N . HIS A 1 100 ? 8.300 -9.804 -14.006 1.00 96.50 100 HIS A N 1
ATOM 753 C CA . HIS A 1 100 ? 8.468 -9.540 -12.582 1.00 96.50 100 HIS A CA 1
ATOM 754 C C . HIS A 1 100 ? 7.682 -10.530 -11.715 1.00 96.50 100 HIS A C 1
ATOM 756 O O . HIS A 1 100 ? 8.249 -11.104 -10.797 1.00 96.50 100 HIS A O 1
ATOM 762 N N . ASN A 1 101 ? 6.419 -10.816 -12.044 1.00 97.81 101 ASN A N 1
ATOM 763 C CA . ASN A 1 101 ? 5.579 -11.712 -11.239 1.00 97.81 101 ASN A CA 1
ATOM 764 C C . ASN A 1 101 ? 6.153 -13.134 -11.136 1.00 97.81 101 ASN A C 1
ATOM 766 O O . ASN A 1 101 ? 6.017 -13.764 -10.093 1.00 97.81 101 ASN A O 1
ATOM 770 N N . ARG A 1 102 ? 6.819 -13.638 -12.189 1.00 96.50 102 ARG A N 1
ATOM 771 C CA . ARG A 1 102 ? 7.521 -14.933 -12.124 1.00 96.50 102 ARG A CA 1
ATOM 772 C C . ARG A 1 102 ? 8.700 -14.896 -11.157 1.00 96.50 102 ARG A C 1
ATOM 774 O O . ARG A 1 102 ? 8.838 -15.810 -10.356 1.00 96.50 102 ARG A O 1
ATOM 781 N N . TRP A 1 103 ? 9.515 -13.841 -11.223 1.00 96.19 103 TRP A N 1
ATOM 782 C CA . TRP A 1 103 ? 10.604 -13.643 -10.266 1.00 96.19 103 TRP A CA 1
ATOM 783 C C . TRP A 1 103 ? 10.065 -13.522 -8.839 1.00 96.19 103 TRP A C 1
ATOM 785 O O . TRP A 1 103 ? 10.574 -14.184 -7.947 1.00 96.19 103 TRP A O 1
ATOM 795 N N . LEU A 1 104 ? 8.997 -12.748 -8.632 1.00 97.62 104 LEU A N 1
ATOM 796 C CA . LEU A 1 104 ? 8.400 -12.530 -7.318 1.00 97.62 104 LEU A CA 1
ATOM 797 C C . LEU A 1 104 ? 7.855 -13.831 -6.713 1.00 97.62 104 LEU A C 1
ATOM 799 O O . LEU A 1 104 ? 8.066 -14.083 -5.531 1.00 97.62 104 LEU A O 1
ATOM 803 N N . GLU A 1 105 ? 7.201 -14.681 -7.515 1.00 97.06 105 GLU A N 1
ATOM 804 C CA . GLU A 1 105 ? 6.751 -16.013 -7.078 1.00 97.06 105 GLU A CA 1
ATOM 805 C C . GLU A 1 105 ? 7.939 -16.868 -6.602 1.00 97.06 105 GLU A C 1
ATOM 807 O O . GLU A 1 105 ? 7.897 -17.434 -5.508 1.00 97.06 105 GLU A O 1
ATOM 812 N N . GLU A 1 106 ? 9.015 -16.931 -7.393 1.00 96.81 106 GLU A N 1
ATOM 813 C CA . GLU A 1 106 ? 10.234 -17.671 -7.040 1.00 96.81 106 GLU A CA 1
ATOM 814 C C . GLU A 1 106 ? 10.915 -17.086 -5.793 1.00 96.81 106 GLU A C 1
ATOM 816 O O . GLU A 1 106 ? 11.340 -17.833 -4.910 1.00 96.81 106 GLU A O 1
ATOM 821 N N . PHE A 1 107 ? 10.962 -15.758 -5.685 1.00 97.12 107 PHE A N 1
ATOM 822 C CA . PHE A 1 107 ? 11.571 -15.048 -4.570 1.00 97.12 107 PHE A CA 1
ATOM 823 C C . PHE A 1 107 ? 10.806 -15.292 -3.268 1.00 97.12 107 PHE A C 1
ATOM 825 O O . PHE A 1 107 ? 11.397 -15.715 -2.276 1.00 97.12 107 PHE A O 1
ATOM 832 N N . CYS A 1 108 ? 9.481 -15.124 -3.260 1.00 97.62 108 CYS A N 1
ATOM 833 C CA . CYS A 1 108 ? 8.670 -15.395 -2.073 1.00 97.62 108 CYS A CA 1
ATOM 834 C C . CYS A 1 108 ? 8.729 -16.871 -1.646 1.00 97.62 108 CYS A C 1
ATOM 836 O O . CYS A 1 108 ? 8.677 -17.160 -0.452 1.00 97.62 108 CYS A O 1
ATOM 838 N N . ALA A 1 109 ? 8.893 -17.809 -2.585 1.00 96.50 109 ALA A N 1
ATOM 839 C CA . ALA A 1 109 ? 8.996 -19.236 -2.274 1.00 96.50 109 ALA A CA 1
ATOM 840 C C . ALA A 1 109 ? 10.244 -19.611 -1.452 1.00 96.50 109 ALA A C 1
ATOM 842 O O . ALA A 1 109 ? 10.271 -20.689 -0.854 1.00 96.50 109 ALA A O 1
ATOM 843 N N . THR A 1 110 ? 11.260 -18.746 -1.395 1.00 97.25 110 THR A N 1
ATOM 844 C CA . THR A 1 110 ? 12.473 -18.994 -0.599 1.00 97.25 110 THR A CA 1
ATOM 845 C C . THR A 1 110 ? 12.260 -18.811 0.910 1.00 97.25 110 THR A C 1
ATOM 847 O O . THR A 1 110 ? 12.955 -19.457 1.688 1.00 97.25 110 THR A O 1
ATOM 850 N N . ASP A 1 111 ? 11.267 -18.014 1.328 1.00 96.88 111 ASP A N 1
ATOM 851 C CA . ASP A 1 111 ? 10.771 -17.971 2.714 1.00 96.88 111 ASP A CA 1
ATOM 852 C C . ASP A 1 111 ? 9.273 -17.596 2.733 1.00 96.88 111 ASP A C 1
ATOM 854 O O . ASP A 1 111 ? 8.904 -16.432 2.918 1.00 96.88 111 ASP A O 1
ATOM 858 N N . PRO A 1 112 ? 8.374 -18.578 2.539 1.00 95.25 112 PRO A N 1
ATOM 859 C CA . PRO A 1 112 ? 6.939 -18.327 2.408 1.00 95.25 112 PRO A CA 1
ATOM 860 C C . PRO A 1 112 ? 6.255 -17.950 3.730 1.00 95.25 112 PRO A C 1
ATOM 862 O O . PRO A 1 112 ? 5.071 -17.614 3.718 1.00 95.25 112 PRO A O 1
ATOM 865 N N . VAL A 1 113 ? 6.958 -18.042 4.868 1.00 95.81 113 VAL A N 1
ATOM 866 C CA . VAL A 1 113 ? 6.445 -17.556 6.156 1.00 95.81 113 VAL A CA 1
ATOM 867 C C . VAL A 1 113 ? 6.600 -16.044 6.227 1.00 95.81 113 VAL A C 1
ATOM 869 O O . VAL A 1 113 ? 5.669 -15.351 6.633 1.00 95.81 113 VAL A O 1
ATOM 872 N N . ARG A 1 114 ? 7.772 -15.536 5.831 1.00 97.12 114 ARG A N 1
ATOM 873 C CA . ARG A 1 114 ? 8.121 -14.119 5.974 1.00 97.12 114 ARG A CA 1
ATOM 874 C C . ARG A 1 114 ? 7.671 -13.270 4.789 1.00 97.12 114 ARG A C 1
ATOM 876 O O . ARG A 1 114 ? 7.401 -12.089 4.979 1.00 97.12 114 ARG A O 1
ATOM 883 N N . ARG A 1 115 ? 7.601 -13.845 3.583 1.00 97.50 115 ARG A N 1
ATOM 884 C CA . ARG A 1 115 ? 7.461 -13.090 2.328 1.00 97.50 115 ARG A CA 1
ATOM 885 C C . ARG A 1 115 ? 6.050 -13.163 1.752 1.00 97.50 115 ARG A C 1
ATOM 887 O O . ARG A 1 115 ? 5.550 -14.243 1.434 1.00 97.50 115 ARG A O 1
ATOM 894 N N . ALA A 1 116 ? 5.448 -11.996 1.537 1.00 98.19 116 ALA A N 1
ATOM 895 C CA . ALA A 1 116 ? 4.176 -11.842 0.841 1.00 98.19 116 ALA A CA 1
ATOM 896 C C . ALA A 1 116 ? 4.310 -10.851 -0.329 1.00 98.19 116 ALA A C 1
ATOM 898 O O . ALA A 1 116 ? 4.401 -9.646 -0.132 1.00 98.19 116 ALA A O 1
ATOM 899 N N . GLY A 1 117 ? 4.329 -11.351 -1.560 1.00 98.31 117 GLY A N 1
ATOM 900 C CA . GLY A 1 117 ? 4.496 -10.558 -2.773 1.00 98.31 117 GLY A CA 1
ATOM 901 C C . GLY A 1 117 ? 3.211 -9.891 -3.270 1.00 98.31 117 GLY A C 1
ATOM 902 O O . GLY A 1 117 ? 2.111 -10.456 -3.184 1.00 98.31 117 GLY A O 1
ATOM 903 N N . VAL A 1 118 ? 3.383 -8.702 -3.852 1.00 98.62 118 VAL A N 1
ATOM 904 C CA . VAL A 1 118 ? 2.364 -7.943 -4.581 1.00 98.62 118 VAL A CA 1
ATOM 905 C C . VAL A 1 118 ? 2.669 -7.974 -6.079 1.00 98.62 118 VAL A C 1
ATOM 907 O O . VAL A 1 118 ? 3.584 -7.316 -6.566 1.00 98.62 118 VAL A O 1
ATOM 910 N N . ALA A 1 119 ? 1.886 -8.750 -6.824 1.00 98.50 119 ALA A N 1
ATOM 911 C CA . ALA A 1 119 ? 2.075 -8.934 -8.258 1.00 98.50 119 ALA A CA 1
ATOM 912 C C . ALA A 1 119 ? 1.570 -7.732 -9.080 1.00 98.50 119 ALA A C 1
ATOM 914 O O . ALA A 1 119 ? 0.612 -7.055 -8.729 1.00 98.50 119 ALA A O 1
ATOM 915 N N . LEU A 1 120 ? 2.175 -7.479 -10.230 1.00 98.38 120 LEU A N 1
ATOM 916 C CA . LEU A 1 120 ? 1.826 -6.375 -11.121 1.00 98.38 120 LEU A CA 1
ATOM 917 C C . LEU A 1 120 ? 0.684 -6.777 -12.055 1.00 98.38 120 LEU A C 1
ATOM 919 O O . LEU A 1 120 ? 0.784 -7.807 -12.729 1.00 98.38 120 LEU A O 1
ATOM 923 N N . VAL A 1 121 ? -0.377 -5.964 -12.131 1.00 98.31 121 VAL A N 1
ATOM 924 C CA . VAL A 1 121 ? -1.493 -6.186 -13.065 1.00 98.31 121 VAL A CA 1
ATOM 925 C C . VAL A 1 121 ? -1.886 -4.876 -13.768 1.00 98.31 121 VAL A C 1
ATOM 927 O O . VAL A 1 121 ? -2.556 -4.025 -13.177 1.00 98.31 121 VAL A O 1
ATOM 930 N N . PRO A 1 122 ? -1.515 -4.699 -15.052 1.00 96.94 122 PRO A N 1
ATOM 931 C CA . PRO A 1 122 ? -1.713 -3.455 -15.797 1.00 96.94 122 PRO A CA 1
ATOM 932 C C . PRO A 1 122 ? -3.144 -3.349 -16.359 1.00 96.94 122 PRO A C 1
ATOM 934 O O . PRO A 1 122 ? -3.376 -3.340 -17.568 1.00 96.94 122 PRO A O 1
ATOM 937 N N . ILE A 1 123 ? -4.123 -3.288 -15.455 1.00 97.75 123 ILE A N 1
ATOM 938 C CA . ILE A 1 123 ? -5.570 -3.306 -15.737 1.00 97.75 123 ILE A CA 1
ATOM 939 C C . ILE A 1 123 ? -6.045 -2.235 -16.734 1.00 97.75 123 ILE A C 1
ATOM 941 O O . ILE A 1 123 ? -7.011 -2.466 -17.457 1.00 97.75 123 ILE A O 1
ATOM 945 N N . THR A 1 124 ? -5.374 -1.083 -16.812 1.00 96.88 124 THR A N 1
ATOM 946 C CA . THR A 1 124 ? -5.729 0.014 -17.729 1.00 96.88 124 THR A CA 1
ATOM 947 C C . THR A 1 124 ? -5.641 -0.389 -19.201 1.00 96.88 124 THR A C 1
ATOM 949 O O . THR A 1 124 ? -6.360 0.168 -20.027 1.00 96.88 124 THR A O 1
ATOM 952 N N . HIS A 1 125 ? -4.809 -1.378 -19.540 1.00 96.56 125 HIS A N 1
ATOM 953 C CA . HIS A 1 125 ? -4.604 -1.800 -20.923 1.00 96.56 125 HIS A CA 1
ATOM 954 C C . HIS A 1 125 ? -5.644 -2.801 -21.431 1.00 96.56 125 HIS A C 1
ATOM 956 O O . HIS A 1 125 ? -6.023 -2.729 -22.600 1.00 96.56 125 HIS A O 1
ATOM 962 N N . ASP A 1 126 ? -6.068 -3.752 -20.595 1.00 97.50 126 ASP A N 1
ATOM 963 C CA . ASP A 1 126 ? -7.032 -4.792 -20.968 1.00 97.50 126 ASP A CA 1
ATOM 964 C C . ASP A 1 126 ? -7.632 -5.458 -19.715 1.00 97.50 126 ASP A C 1
ATOM 966 O O . ASP A 1 126 ? -6.942 -6.162 -18.973 1.00 97.50 126 ASP A O 1
ATOM 970 N N . VAL A 1 127 ? -8.933 -5.251 -19.488 1.00 98.38 127 VAL A N 1
ATOM 971 C CA . VAL A 1 127 ? -9.654 -5.790 -18.322 1.00 98.38 127 VAL A CA 1
ATOM 972 C C . VAL A 1 127 ? -9.796 -7.312 -18.386 1.00 98.38 127 VAL A C 1
ATOM 974 O O . VAL A 1 127 ? -9.736 -7.967 -17.347 1.00 98.38 127 VAL A O 1
ATOM 977 N N . ASP A 1 128 ? -9.974 -7.891 -19.575 1.00 98.38 128 ASP A N 1
ATOM 978 C CA . ASP A 1 128 ? -10.133 -9.339 -19.737 1.00 98.38 128 ASP A CA 1
ATOM 979 C C . ASP A 1 128 ? -8.827 -10.067 -19.426 1.00 98.38 128 ASP A C 1
ATOM 981 O O . ASP A 1 128 ? -8.818 -11.045 -18.672 1.00 98.38 128 ASP A O 1
ATOM 985 N N . LEU A 1 129 ? -7.713 -9.556 -19.954 1.00 98.19 129 LEU A N 1
ATOM 986 C CA . LEU A 1 129 ? -6.393 -10.088 -19.630 1.00 98.19 129 LEU A CA 1
ATOM 987 C C . LEU A 1 129 ? -6.054 -9.878 -18.156 1.00 98.19 129 LEU A C 1
ATOM 989 O O . LEU A 1 129 ? -5.540 -10.798 -17.530 1.00 98.19 129 LEU A O 1
ATOM 993 N N . ALA A 1 130 ? -6.376 -8.716 -17.584 1.00 98.56 130 ALA A N 1
ATOM 994 C CA . ALA A 1 130 ? -6.147 -8.456 -16.167 1.00 98.56 130 ALA A CA 1
ATOM 995 C C . ALA A 1 130 ? -6.912 -9.438 -15.267 1.00 98.56 130 ALA A C 1
ATOM 997 O O . ALA A 1 130 ? -6.327 -9.967 -14.328 1.00 98.56 130 ALA A O 1
ATOM 998 N N . VAL A 1 131 ? -8.178 -9.744 -15.574 1.00 98.81 131 VAL A N 1
ATOM 999 C CA . VAL A 1 131 ? -8.947 -10.774 -14.850 1.00 98.81 131 VAL A CA 1
ATOM 1000 C C . VAL A 1 131 ? -8.273 -12.145 -14.958 1.00 98.81 131 VAL A C 1
ATOM 1002 O O . VAL A 1 131 ? -8.125 -12.822 -13.944 1.00 98.81 131 VAL A O 1
ATOM 1005 N N . ALA A 1 132 ? -7.799 -12.532 -16.146 1.00 98.50 132 ALA A N 1
ATOM 1006 C CA . ALA A 1 132 ? -7.076 -13.792 -16.316 1.00 98.50 132 ALA A CA 1
ATOM 1007 C C . ALA A 1 132 ? -5.764 -13.838 -15.503 1.00 98.50 132 ALA A C 1
ATOM 1009 O O . ALA A 1 132 ? -5.420 -14.887 -14.956 1.00 98.50 132 ALA A O 1
ATOM 1010 N N . GLU A 1 133 ? -5.048 -12.712 -15.374 1.00 98.19 133 GLU A N 1
ATOM 1011 C CA . GLU A 1 133 ? -3.879 -12.622 -14.486 1.00 98.19 133 GLU A CA 1
ATOM 1012 C C . GLU A 1 133 ? -4.278 -12.847 -13.022 1.00 98.19 133 GLU A C 1
ATOM 1014 O O . GLU A 1 133 ? -3.665 -13.689 -12.367 1.00 98.19 133 GLU A O 1
ATOM 1019 N N . ILE A 1 134 ? -5.327 -12.171 -12.530 1.00 98.19 134 ILE A N 1
ATOM 1020 C CA . ILE A 1 134 ? -5.849 -12.343 -11.160 1.00 98.19 134 ILE A CA 1
ATOM 1021 C C . ILE A 1 134 ? -6.174 -13.811 -10.872 1.00 98.19 134 ILE A C 1
ATOM 1023 O O . ILE A 1 134 ? -5.719 -14.359 -9.868 1.00 98.19 134 ILE A O 1
ATOM 1027 N N . GLU A 1 135 ? -6.902 -14.471 -11.773 1.00 97.75 135 GLU A N 1
ATOM 1028 C CA . GLU A 1 135 ? -7.255 -15.888 -11.635 1.00 97.75 135 GLU A CA 1
ATOM 1029 C C . GLU A 1 135 ? -6.020 -16.800 -11.627 1.00 97.75 135 GLU A C 1
ATOM 1031 O O . GLU A 1 135 ? -5.986 -17.787 -10.894 1.00 97.75 135 GLU A O 1
ATOM 1036 N N . SER A 1 136 ? -4.985 -16.471 -12.408 1.00 97.31 136 SER A N 1
ATOM 1037 C CA . SER A 1 136 ? -3.742 -17.253 -12.460 1.00 97.31 136 SER A CA 1
ATOM 1038 C C . SER A 1 136 ? -2.840 -17.068 -11.232 1.00 97.31 136 SER A C 1
ATOM 1040 O O . SER A 1 136 ? -2.091 -17.982 -10.873 1.00 97.31 136 SER A O 1
ATOM 1042 N N . LEU A 1 137 ? -2.906 -15.890 -10.602 1.00 97.38 137 LEU A N 1
ATOM 1043 C CA . LEU A 1 137 ? -2.160 -15.526 -9.396 1.00 97.38 137 LEU A CA 1
ATOM 1044 C C . LEU A 1 137 ? -2.848 -16.041 -8.126 1.00 97.38 137 LEU A C 1
ATOM 1046 O O . LEU A 1 137 ? -2.190 -16.250 -7.106 1.00 97.38 137 LEU A O 1
ATOM 1050 N N . ALA A 1 138 ? -4.161 -16.268 -8.180 1.00 95.19 138 ALA A N 1
ATOM 1051 C CA . ALA A 1 138 ? -4.934 -16.768 -7.056 1.00 95.19 138 ALA A CA 1
ATOM 1052 C C . ALA A 1 138 ? -4.366 -18.097 -6.528 1.00 95.19 138 ALA A C 1
ATOM 1054 O O . ALA A 1 138 ? -4.239 -19.088 -7.247 1.00 95.19 138 ALA A O 1
ATOM 1055 N N . GLY A 1 139 ? -4.021 -18.118 -5.239 1.00 91.44 139 GLY A N 1
ATOM 1056 C CA . GLY A 1 139 ? -3.471 -19.299 -4.572 1.00 91.44 139 GLY A CA 1
ATOM 1057 C C . GLY A 1 139 ? -2.006 -19.606 -4.895 1.00 91.44 139 GLY A C 1
ATOM 1058 O O . GLY A 1 139 ? -1.495 -20.620 -4.413 1.00 91.44 139 GLY A O 1
ATOM 1059 N N . LYS A 1 140 ? -1.308 -18.760 -5.668 1.00 94.31 140 LYS A N 1
ATOM 1060 C CA . LYS A 1 140 ? 0.141 -18.891 -5.843 1.00 94.31 140 LYS A CA 1
ATOM 1061 C C . LYS A 1 140 ? 0.856 -18.693 -4.501 1.00 94.31 140 LYS A C 1
ATOM 1063 O O . LYS A 1 140 ? 0.557 -17.723 -3.801 1.00 94.31 140 LYS A O 1
ATOM 1068 N N . PRO A 1 141 ? 1.785 -19.589 -4.115 1.00 89.69 141 PRO A N 1
ATOM 1069 C CA . PRO A 1 141 ? 2.535 -19.441 -2.874 1.00 89.69 141 PRO A CA 1
ATOM 1070 C C . PRO A 1 141 ? 3.214 -18.074 -2.792 1.00 89.69 141 PRO A C 1
ATOM 1072 O O . PRO A 1 141 ? 3.831 -17.624 -3.752 1.00 89.69 141 PRO A O 1
ATOM 1075 N N . GLY A 1 142 ? 3.072 -17.405 -1.650 1.00 94.31 142 GLY A N 1
ATOM 1076 C CA . GLY A 1 142 ? 3.684 -16.101 -1.410 1.00 94.31 142 GLY A CA 1
ATOM 1077 C C . GLY A 1 142 ? 2.971 -14.909 -2.055 1.00 94.31 142 GLY A C 1
ATOM 1078 O O . GLY A 1 142 ? 3.160 -13.805 -1.571 1.00 94.31 142 GLY A O 1
ATOM 1079 N N . ILE A 1 143 ? 2.106 -15.071 -3.062 1.00 98.06 143 ILE A N 1
ATOM 1080 C CA . ILE A 1 143 ? 1.384 -13.929 -3.652 1.00 98.06 143 ILE A CA 1
ATOM 1081 C C . ILE A 1 143 ? 0.138 -13.614 -2.820 1.00 98.06 143 ILE A C 1
ATOM 1083 O O . ILE A 1 143 ? -0.754 -14.449 -2.663 1.00 98.06 143 ILE A O 1
ATOM 1087 N N . LYS A 1 144 ? 0.082 -12.398 -2.270 1.00 98.31 144 LYS A N 1
ATOM 1088 C CA . LYS A 1 144 ? -0.997 -11.944 -1.368 1.00 98.31 144 LYS A CA 1
ATOM 1089 C C . LYS A 1 144 ? -1.729 -10.704 -1.859 1.00 98.31 144 LYS A C 1
ATOM 1091 O O . LYS A 1 144 ? -2.783 -10.352 -1.327 1.00 98.31 144 LYS A O 1
ATOM 1096 N N . GLY A 1 145 ? -1.201 -10.059 -2.887 1.00 98.38 145 GLY A N 1
ATOM 1097 C CA . GLY A 1 145 ? -1.812 -8.878 -3.451 1.00 98.38 145 GLY A CA 1
ATOM 1098 C C . GLY A 1 145 ? -1.437 -8.655 -4.895 1.00 98.38 145 GLY A C 1
ATOM 1099 O O . GLY A 1 145 ? -0.603 -9.358 -5.467 1.00 98.38 145 GLY A O 1
ATOM 1100 N N . ILE A 1 146 ? -2.068 -7.636 -5.457 1.00 98.62 146 ILE A N 1
ATOM 1101 C CA . ILE A 1 146 ? -1.750 -7.097 -6.768 1.00 98.62 146 ILE A CA 1
ATOM 1102 C C . ILE A 1 146 ? -1.618 -5.584 -6.703 1.00 98.62 146 ILE A C 1
ATOM 1104 O O . ILE A 1 146 ? -2.239 -4.953 -5.850 1.00 98.62 146 ILE A O 1
ATOM 1108 N N . MET A 1 147 ? -0.848 -5.001 -7.610 1.00 98.19 147 MET A N 1
ATOM 1109 C CA . MET A 1 147 ? -0.736 -3.562 -7.799 1.00 98.19 147 MET A CA 1
ATOM 1110 C C . MET A 1 147 ? -1.308 -3.174 -9.159 1.00 98.19 147 MET A C 1
ATOM 1112 O O . MET A 1 147 ? -1.000 -3.801 -10.178 1.00 98.19 147 MET A O 1
ATOM 1116 N N . VAL A 1 148 ? -2.138 -2.131 -9.153 1.00 97.75 148 VAL A N 1
ATOM 1117 C CA . VAL A 1 148 ? -2.648 -1.472 -10.361 1.00 97.75 148 VAL A CA 1
ATOM 1118 C C . VAL A 1 148 ? -1.915 -0.142 -10.577 1.00 97.75 148 VAL A C 1
ATOM 1120 O O . VAL A 1 148 ? -1.429 0.434 -9.603 1.00 97.75 148 VAL A O 1
ATOM 1123 N N . PRO A 1 149 ? -1.847 0.378 -11.817 1.00 96.12 149 PRO A N 1
ATOM 1124 C CA . PRO A 1 149 ? -1.236 1.678 -12.088 1.00 96.12 149 PRO A CA 1
ATOM 1125 C C . PRO A 1 149 ? -1.832 2.807 -11.237 1.00 96.12 149 PRO A C 1
ATOM 1127 O O . PRO A 1 149 ? -3.057 2.977 -11.198 1.00 96.12 149 PRO A O 1
ATOM 1130 N N . THR A 1 150 ? -0.971 3.599 -10.596 1.00 94.75 150 THR A N 1
ATOM 1131 C CA . THR A 1 150 ? -1.382 4.715 -9.729 1.00 94.75 150 THR A CA 1
ATOM 1132 C C . THR A 1 150 ? -2.093 5.813 -10.520 1.00 94.75 150 THR A C 1
ATOM 1134 O O . THR A 1 150 ? -3.114 6.343 -10.066 1.00 94.75 150 THR A O 1
ATOM 1137 N N . MET A 1 151 ? -1.634 6.104 -11.740 1.00 93.56 151 MET A N 1
ATOM 1138 C CA . MET A 1 151 ? -2.353 6.973 -12.668 1.00 93.56 151 MET A CA 1
ATOM 1139 C C . MET A 1 151 ? -3.043 6.167 -13.772 1.00 93.56 151 MET A C 1
ATOM 1141 O O . MET A 1 151 ? -2.457 5.299 -14.412 1.00 93.56 151 MET A O 1
ATOM 1145 N N . TRP A 1 152 ? -4.312 6.492 -14.031 1.00 92.44 152 TRP A N 1
ATOM 1146 C CA . TRP A 1 152 ? -5.065 5.943 -15.165 1.00 92.44 152 TRP A CA 1
ATOM 1147 C C . TRP A 1 152 ? -4.988 6.827 -16.417 1.00 92.44 152 TRP A C 1
ATOM 1149 O O . TRP A 1 152 ? -5.531 6.439 -17.441 1.00 92.44 152 TRP A O 1
ATOM 1159 N N . HIS A 1 153 ? -4.353 8.006 -16.353 1.00 91.44 153 HIS A N 1
ATOM 1160 C CA . HIS A 1 153 ? -4.211 8.947 -17.478 1.00 91.44 153 HIS A CA 1
ATOM 1161 C C . HIS A 1 153 ? -5.522 9.133 -18.270 1.00 91.44 153 HIS A C 1
ATOM 1163 O O . HIS A 1 153 ? -6.534 9.546 -17.698 1.00 91.44 153 HIS A O 1
ATOM 1169 N N . ASP A 1 154 ? -5.517 8.797 -19.561 1.00 91.81 154 ASP A N 1
ATOM 1170 C CA . ASP A 1 154 ? -6.665 8.917 -20.467 1.00 91.81 154 ASP A CA 1
ATOM 1171 C C . ASP A 1 154 ? -7.618 7.703 -20.438 1.00 91.81 154 ASP A C 1
ATOM 1173 O O . ASP A 1 154 ? -8.639 7.689 -21.135 1.00 91.81 154 ASP A O 1
ATOM 1177 N N . PHE A 1 155 ? -7.319 6.673 -19.642 1.00 94.88 155 PHE A N 1
ATOM 1178 C CA . PHE A 1 155 ? -8.180 5.502 -19.479 1.00 94.88 155 PHE A CA 1
ATOM 1179 C C . PHE A 1 155 ? -9.405 5.815 -18.600 1.00 94.88 155 PHE A C 1
ATOM 1181 O O . PHE A 1 155 ? -9.478 6.855 -17.938 1.00 94.88 155 PHE A O 1
ATOM 1188 N N . PRO A 1 156 ? -10.430 4.943 -18.571 1.00 96.31 156 PRO A N 1
ATOM 1189 C CA . PRO A 1 156 ? -11.561 5.135 -17.676 1.00 96.31 156 PRO A CA 1
ATOM 1190 C C . PRO A 1 156 ? -11.127 5.244 -16.211 1.00 96.31 156 PRO A C 1
ATOM 1192 O O . PRO A 1 156 ? -10.181 4.597 -15.767 1.00 96.31 156 PRO A O 1
ATOM 1195 N N . ALA A 1 157 ? -11.885 6.019 -15.442 1.00 95.62 157 ALA A N 1
ATOM 1196 C CA . ALA A 1 157 ? -11.736 6.122 -13.998 1.00 95.62 157 ALA A CA 1
ATOM 1197 C C . ALA A 1 157 ? -12.016 4.758 -13.324 1.00 95.62 157 ALA A C 1
ATOM 1199 O O . ALA A 1 157 ? -13.010 4.098 -13.646 1.00 95.62 157 ALA A O 1
ATOM 1200 N N . TYR A 1 158 ? -11.180 4.344 -12.371 1.00 97.19 158 TYR A N 1
ATOM 1201 C CA . TYR A 1 158 ? -11.287 3.102 -11.591 1.00 97.19 158 TYR A CA 1
ATOM 1202 C C . TYR A 1 158 ? -12.637 2.881 -10.883 1.00 97.19 158 TYR A C 1
ATOM 1204 O O . TYR A 1 158 ? -13.064 1.742 -10.691 1.00 97.19 158 TYR A O 1
ATOM 1212 N N . GLY A 1 159 ? -13.355 3.957 -10.549 1.00 96.19 159 GLY A N 1
ATOM 1213 C CA . GLY A 1 159 ? -14.710 3.880 -9.984 1.00 96.19 159 GLY A CA 1
ATOM 1214 C C . GLY A 1 159 ? -15.812 3.555 -11.002 1.00 96.19 159 GLY A C 1
ATOM 1215 O O . GLY A 1 159 ? -16.955 3.321 -10.617 1.00 96.19 159 GLY A O 1
ATOM 1216 N N . SER A 1 160 ? -15.512 3.551 -12.303 1.00 97.25 160 SER A N 1
ATOM 1217 C CA . SER A 1 160 ? -16.496 3.231 -13.343 1.00 97.25 160 SER A CA 1
ATOM 1218 C C . SER A 1 160 ? -16.847 1.738 -13.377 1.00 97.25 160 SER A C 1
ATOM 1220 O O . SER A 1 160 ? -16.154 0.894 -12.805 1.00 97.25 160 SER A O 1
ATOM 1222 N N . ASP A 1 161 ? -17.936 1.384 -14.058 1.00 97.44 161 ASP A N 1
ATOM 1223 C CA . ASP A 1 161 ? -18.335 -0.019 -14.250 1.00 97.44 161 ASP A CA 1
ATOM 1224 C C . ASP A 1 161 ? -17.438 -0.757 -15.268 1.00 97.44 161 ASP A C 1
ATOM 1226 O O . ASP A 1 161 ? -17.512 -1.976 -15.392 1.00 97.44 161 ASP A O 1
ATOM 1230 N N . HIS A 1 162 ? -16.534 -0.046 -15.958 1.00 98.25 162 HIS A N 1
ATOM 1231 C CA . HIS A 1 162 ? -15.573 -0.641 -16.896 1.00 98.25 162 HIS A CA 1
ATOM 1232 C C . HIS A 1 162 ? -14.695 -1.717 -16.235 1.00 98.25 162 HIS A C 1
ATOM 1234 O O . HIS A 1 162 ? -14.422 -2.748 -16.845 1.00 98.25 162 HIS A O 1
ATOM 1240 N N . TYR A 1 163 ? -14.319 -1.507 -14.970 1.00 98.56 163 TYR A N 1
ATOM 1241 C CA . TYR A 1 163 ? -13.434 -2.395 -14.210 1.00 98.56 163 TYR A CA 1
ATOM 1242 C C . TYR A 1 163 ? -14.178 -3.351 -13.267 1.00 98.56 163 TYR A C 1
ATOM 1244 O O . TYR A 1 163 ? -13.554 -4.032 -12.461 1.00 98.56 163 TYR A O 1
ATOM 1252 N N . ASP A 1 164 ? -15.509 -3.435 -13.342 1.00 98.62 164 ASP A N 1
ATOM 1253 C CA . ASP A 1 164 ? -16.299 -4.229 -12.392 1.00 98.62 164 ASP A CA 1
ATOM 1254 C C . ASP A 1 164 ? -15.902 -5.701 -12.332 1.00 98.62 164 ASP A C 1
ATOM 1256 O O . ASP A 1 164 ? -15.815 -6.276 -11.250 1.00 98.62 164 ASP A O 1
ATOM 1260 N N . ARG A 1 165 ? -15.621 -6.300 -13.490 1.00 98.62 165 ARG A N 1
ATOM 1261 C CA . ARG A 1 165 ? -15.198 -7.704 -13.570 1.00 98.62 165 ARG A CA 1
ATOM 1262 C C . ARG A 1 165 ? -13.862 -7.939 -12.873 1.00 98.62 165 ARG A C 1
ATOM 1264 O O . ARG A 1 165 ? -13.678 -8.982 -12.261 1.00 98.62 165 ARG A O 1
ATOM 1271 N N . PHE A 1 166 ? -12.969 -6.958 -12.930 1.00 98.75 166 PHE A N 1
ATOM 1272 C CA . PHE A 1 166 ? -11.700 -7.007 -12.222 1.00 98.75 166 PHE A CA 1
ATOM 1273 C C . PHE A 1 166 ? -11.898 -6.891 -10.709 1.00 98.75 166 PHE A C 1
ATOM 1275 O O . PHE A 1 166 ? -11.376 -7.711 -9.961 1.00 98.75 166 PHE A O 1
ATOM 1282 N N . TRP A 1 167 ? -12.713 -5.936 -10.248 1.00 98.75 167 TRP A N 1
ATOM 1283 C CA . TRP A 1 167 ? -13.016 -5.789 -8.820 1.00 98.75 167 TRP A CA 1
ATOM 1284 C C . TRP A 1 167 ? -13.692 -7.025 -8.229 1.00 98.75 167 TRP A C 1
ATOM 1286 O O . TRP A 1 167 ? -13.340 -7.437 -7.125 1.00 98.75 167 TRP A O 1
ATOM 1296 N N . ALA A 1 168 ? -14.613 -7.638 -8.978 1.00 98.75 168 ALA A N 1
ATOM 1297 C CA . ALA A 1 168 ? -15.226 -8.906 -8.606 1.00 98.75 168 ALA A CA 1
ATOM 1298 C C . ALA A 1 168 ? -14.173 -10.018 -8.468 1.00 98.75 168 ALA A C 1
ATOM 1300 O O . ALA A 1 168 ? -14.117 -10.670 -7.432 1.00 98.75 168 ALA A O 1
ATOM 1301 N N . ALA A 1 169 ? -13.284 -10.173 -9.456 1.00 98.75 169 ALA A N 1
ATOM 1302 C CA . ALA A 1 169 ? -12.228 -11.183 -9.417 1.00 98.75 169 ALA A CA 1
ATOM 1303 C C . ALA A 1 169 ? -11.268 -10.993 -8.226 1.00 98.75 169 ALA A C 1
ATOM 1305 O O . ALA A 1 169 ? -10.932 -11.962 -7.544 1.00 98.75 169 ALA A O 1
ATOM 1306 N N . CYS A 1 170 ? -10.858 -9.758 -7.915 1.00 98.69 170 CYS A N 1
ATOM 1307 C CA . CYS A 1 170 ? -10.030 -9.483 -6.734 1.00 98.69 170 CYS A CA 1
ATOM 1308 C C . CYS A 1 170 ? -10.765 -9.829 -5.428 1.00 98.69 170 CYS A C 1
ATOM 1310 O O . CYS A 1 170 ? -10.185 -10.441 -4.534 1.00 98.69 170 CYS A O 1
ATOM 1312 N N . ALA A 1 171 ? -12.053 -9.487 -5.327 1.00 98.62 171 ALA A N 1
ATOM 1313 C CA . ALA A 1 171 ? -12.867 -9.809 -4.157 1.00 98.62 171 ALA A CA 1
ATOM 1314 C C . ALA A 1 171 ? -13.084 -11.322 -3.974 1.00 98.62 171 ALA A C 1
ATOM 1316 O O . ALA A 1 171 ? -13.075 -11.802 -2.841 1.00 98.62 171 ALA A O 1
ATOM 1317 N N . ASP A 1 172 ? -13.261 -12.066 -5.069 1.00 98.56 172 ASP A N 1
ATOM 1318 C CA . ASP A 1 172 ? -13.480 -13.517 -5.052 1.00 98.56 172 ASP A CA 1
ATOM 1319 C C . ASP A 1 172 ? -12.196 -14.294 -4.722 1.00 98.56 172 ASP A C 1
ATOM 1321 O O . ASP A 1 172 ? -12.240 -15.313 -4.033 1.00 98.56 172 ASP A O 1
ATOM 1325 N N . THR A 1 173 ? -11.044 -13.809 -5.193 1.00 98.38 173 THR A N 1
ATOM 1326 C CA . THR A 1 173 ? -9.734 -14.441 -4.954 1.00 98.38 173 THR A CA 1
ATOM 1327 C C . THR A 1 173 ? -9.103 -14.044 -3.621 1.00 98.38 173 THR A C 1
ATOM 1329 O O . THR A 1 173 ? -8.233 -14.757 -3.122 1.00 98.38 173 THR A O 1
ATOM 1332 N N . GLY A 1 174 ? -9.533 -12.923 -3.035 1.00 97.69 174 GLY A N 1
ATOM 1333 C CA . GLY A 1 174 ? -8.983 -12.384 -1.791 1.00 97.69 174 GLY A CA 1
ATOM 1334 C C . GLY A 1 174 ? -7.620 -11.701 -1.950 1.00 97.69 174 GLY A C 1
ATOM 1335 O O . GLY A 1 174 ? -7.002 -11.365 -0.941 1.00 97.69 174 GLY A O 1
ATOM 1336 N N . LEU A 1 175 ? -7.147 -11.487 -3.184 1.00 98.62 175 LEU A N 1
ATOM 1337 C CA . LEU A 1 175 ? -5.932 -10.714 -3.442 1.00 98.62 175 LEU A CA 1
ATOM 1338 C C . LEU A 1 175 ? -6.183 -9.238 -3.110 1.00 98.62 175 LEU A C 1
ATOM 1340 O O . LEU A 1 175 ? -7.090 -8.608 -3.660 1.00 98.62 175 LEU A O 1
ATOM 1344 N N . VAL A 1 176 ? -5.364 -8.680 -2.218 1.00 98.81 176 VAL A N 1
ATOM 1345 C CA . VAL A 1 176 ? -5.458 -7.265 -1.837 1.00 98.81 176 VAL A CA 1
ATOM 1346 C C . VAL A 1 176 ? -4.990 -6.399 -3.008 1.00 98.81 176 VAL A C 1
ATOM 1348 O O . VAL A 1 176 ? -3.925 -6.636 -3.577 1.00 98.81 176 VAL A O 1
ATOM 1351 N N . VAL A 1 177 ? -5.784 -5.402 -3.388 1.00 98.81 177 VAL A N 1
ATOM 1352 C CA . VAL A 1 177 ? -5.447 -4.461 -4.465 1.00 98.81 177 VAL A CA 1
ATOM 1353 C C . VAL A 1 177 ? -4.621 -3.312 -3.901 1.00 98.81 177 VAL A C 1
ATOM 1355 O O . VAL A 1 177 ? -4.976 -2.759 -2.868 1.00 98.81 177 VAL A O 1
ATOM 1358 N N . HIS A 1 178 ? -3.572 -2.898 -4.602 1.00 98.56 178 HIS A N 1
ATOM 1359 C CA . HIS A 1 178 ? -2.687 -1.825 -4.166 1.00 98.56 178 HIS A CA 1
ATOM 1360 C C . HIS A 1 178 ? -2.550 -0.736 -5.210 1.00 98.56 178 HIS A C 1
ATOM 1362 O O . HIS A 1 178 ? -2.550 -0.992 -6.416 1.00 98.56 178 HIS A O 1
ATOM 1368 N N . THR A 1 179 ? -2.335 0.467 -4.704 1.00 97.38 179 THR A N 1
ATOM 1369 C CA . THR A 1 179 ? -1.601 1.526 -5.397 1.00 97.38 179 THR A CA 1
ATOM 1370 C C . THR A 1 179 ? -0.443 1.944 -4.513 1.00 97.38 179 THR A C 1
ATOM 1372 O O . THR A 1 179 ? -0.565 1.927 -3.284 1.00 97.38 179 THR A O 1
ATOM 1375 N N . HIS A 1 180 ? 0.640 2.370 -5.139 1.00 95.75 180 HIS A N 1
ATOM 1376 C CA . HIS A 1 180 ? 1.873 2.739 -4.462 1.00 95.75 180 HIS A CA 1
ATOM 1377 C C . HIS A 1 180 ? 2.299 4.150 -4.867 1.00 95.75 180 HIS A C 1
ATOM 1379 O O . HIS A 1 180 ? 1.891 4.639 -5.929 1.00 95.75 180 HIS A O 1
ATOM 1385 N N . SER A 1 181 ? 3.071 4.826 -4.018 1.00 92.19 181 SER A N 1
ATOM 1386 C CA . SER A 1 181 ? 3.747 6.066 -4.407 1.00 92.19 181 SER A CA 1
ATOM 1387 C C . SER A 1 181 ? 4.644 5.828 -5.634 1.00 92.19 181 SER A C 1
ATOM 1389 O O . SER A 1 181 ? 4.961 4.690 -5.981 1.00 92.19 181 SER A O 1
ATOM 1391 N N . GLY A 1 182 ? 5.027 6.911 -6.307 1.00 85.25 182 GLY A N 1
ATOM 1392 C CA . GLY A 1 182 ? 6.001 6.856 -7.401 1.00 85.25 182 GLY A CA 1
ATOM 1393 C C . GLY A 1 182 ? 5.504 7.379 -8.747 1.00 85.25 182 GLY A C 1
ATOM 1394 O O . GLY A 1 182 ? 6.303 7.490 -9.672 1.00 85.25 182 GLY A O 1
ATOM 1395 N N . GLU A 1 183 ? 4.229 7.764 -8.873 1.00 89.69 183 GLU A N 1
ATOM 1396 C CA . GLU A 1 183 ? 3.709 8.381 -10.100 1.00 89.69 183 GLU A CA 1
ATOM 1397 C C . GLU A 1 183 ? 2.900 9.658 -9.815 1.00 89.69 183 GLU A C 1
ATOM 1399 O O . GLU A 1 183 ? 1.993 9.676 -8.982 1.00 89.69 183 GLU A O 1
ATOM 1404 N N . ALA A 1 184 ? 3.225 10.728 -10.544 1.00 89.94 184 ALA A N 1
ATOM 1405 C CA . ALA A 1 184 ? 2.463 11.972 -10.651 1.00 89.94 184 ALA A CA 1
ATOM 1406 C C . ALA A 1 184 ? 2.724 12.611 -12.033 1.00 89.94 184 ALA A C 1
ATOM 1408 O O . ALA A 1 184 ? 3.577 12.133 -12.785 1.00 89.94 184 ALA A O 1
ATOM 1409 N N . ASP A 1 185 ? 2.025 13.699 -12.378 1.00 87.56 185 ASP A N 1
ATOM 1410 C CA . ASP A 1 185 ? 2.114 14.358 -13.696 1.00 87.56 185 ASP A CA 1
ATOM 1411 C C . ASP A 1 185 ? 3.408 15.184 -13.864 1.00 87.56 185 ASP A C 1
ATOM 1413 O O . ASP A 1 185 ? 3.400 16.412 -13.970 1.00 87.56 185 ASP A O 1
ATOM 1417 N N . PHE A 1 186 ? 4.554 14.496 -13.870 1.00 84.38 186 PHE A N 1
ATOM 1418 C CA . PHE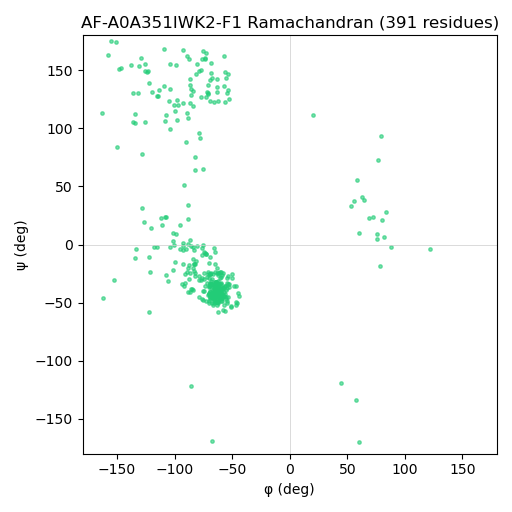 A 1 186 ? 5.883 15.109 -13.951 1.00 84.38 186 PHE A CA 1
ATOM 1419 C C . PHE A 1 186 ? 6.015 16.045 -15.165 1.00 84.38 186 PHE A C 1
ATOM 1421 O O . PHE A 1 186 ? 6.601 17.123 -15.066 1.00 84.38 186 PHE A O 1
ATOM 1428 N N . GLY A 1 187 ? 5.409 15.674 -16.300 1.00 85.69 187 GLY A N 1
ATOM 1429 C CA . GLY A 1 187 ? 5.411 16.480 -17.521 1.00 85.69 187 GLY A CA 1
ATOM 1430 C C . GLY A 1 187 ? 4.731 17.842 -17.348 1.00 85.69 187 GLY A C 1
ATOM 1431 O O . GLY A 1 187 ? 5.249 18.845 -17.842 1.00 85.69 187 GLY A O 1
ATOM 1432 N N . ALA A 1 188 ? 3.613 17.906 -16.617 1.00 88.06 188 ALA A N 1
ATOM 1433 C CA . ALA A 1 188 ? 2.941 19.170 -16.316 1.00 88.06 188 ALA A CA 1
ATOM 1434 C C . ALA A 1 188 ? 3.714 20.050 -15.321 1.00 88.06 188 ALA A C 1
ATOM 1436 O O . ALA A 1 188 ? 3.526 21.271 -15.305 1.00 88.06 188 ALA A O 1
ATOM 1437 N N . TYR A 1 189 ? 4.578 19.458 -14.494 1.00 88.88 189 TYR A N 1
ATOM 1438 C CA . TYR A 1 189 ? 5.315 20.180 -13.457 1.00 88.88 189 TYR A CA 1
ATOM 1439 C C . TYR A 1 189 ? 6.656 20.752 -13.935 1.00 88.88 189 TYR A C 1
ATOM 1441 O O . TYR A 1 189 ? 7.137 21.734 -13.357 1.00 88.88 189 TYR A O 1
ATOM 1449 N N . GLY A 1 190 ? 7.243 20.178 -14.992 1.00 86.25 190 GLY A N 1
ATOM 1450 C CA . GLY A 1 190 ? 8.561 20.568 -15.497 1.00 86.25 190 GLY A CA 1
ATOM 1451 C C . GLY A 1 190 ? 9.634 20.440 -14.413 1.00 86.25 190 GLY A C 1
ATOM 1452 O O . GLY A 1 190 ? 9.657 19.468 -13.667 1.00 86.25 190 GLY A O 1
ATOM 1453 N N . ASP A 1 191 ? 10.484 21.458 -14.266 1.00 86.25 191 ASP A N 1
ATOM 1454 C CA . ASP A 1 191 ? 11.585 21.444 -13.287 1.00 86.25 191 ASP A CA 1
ATOM 1455 C C . ASP A 1 191 ? 11.126 21.664 -11.826 1.00 86.25 191 ASP A C 1
ATOM 1457 O O . ASP A 1 191 ? 11.947 21.703 -10.905 1.00 86.25 191 ASP A O 1
ATOM 1461 N N . ASN A 1 192 ? 9.822 21.845 -11.569 1.00 87.75 192 ASN A N 1
ATOM 1462 C CA . ASN A 1 192 ? 9.303 22.082 -10.220 1.00 87.75 192 ASN A CA 1
ATOM 1463 C C . ASN A 1 192 ? 9.126 20.772 -9.436 1.00 87.75 192 ASN A C 1
ATOM 1465 O O . ASN A 1 192 ? 8.008 20.307 -9.196 1.00 87.75 192 ASN A O 1
ATOM 1469 N N . VAL A 1 193 ? 10.245 20.217 -8.971 1.00 85.94 193 VAL A N 1
ATOM 1470 C CA . VAL A 1 193 ? 10.262 18.967 -8.197 1.00 85.94 193 VAL A CA 1
ATOM 1471 C C . VAL A 1 193 ? 9.441 19.050 -6.902 1.00 85.94 193 VAL A C 1
ATOM 1473 O O . VAL A 1 193 ? 8.880 18.053 -6.460 1.00 85.94 193 VAL A O 1
ATOM 1476 N N . ALA A 1 194 ? 9.295 20.242 -6.311 1.00 90.12 194 ALA A N 1
ATOM 1477 C CA . ALA A 1 194 ? 8.488 20.421 -5.105 1.00 90.12 194 ALA A CA 1
ATOM 1478 C C . ALA A 1 194 ? 6.998 20.148 -5.365 1.00 90.12 194 ALA A C 1
ATOM 1480 O O . ALA A 1 194 ? 6.314 19.608 -4.495 1.00 90.12 194 ALA A O 1
ATOM 1481 N N . MET A 1 195 ? 6.500 20.489 -6.559 1.00 90.38 195 MET A N 1
ATOM 1482 C CA . MET A 1 195 ? 5.132 20.167 -6.968 1.00 90.38 195 MET A CA 1
ATOM 1483 C C . MET A 1 195 ? 4.967 18.665 -7.197 1.00 90.38 195 MET A C 1
ATOM 1485 O O . MET A 1 195 ? 4.004 18.096 -6.693 1.00 90.38 195 MET A O 1
ATOM 1489 N N . TYR A 1 196 ? 5.941 18.018 -7.846 1.00 88.81 196 TYR A N 1
ATOM 1490 C CA . TYR A 1 196 ? 5.954 16.563 -8.011 1.00 88.81 196 TYR A CA 1
ATOM 1491 C C . TYR A 1 196 ? 5.879 15.836 -6.661 1.00 88.81 196 TYR A C 1
ATOM 1493 O O . TYR A 1 196 ? 4.923 15.106 -6.414 1.00 88.81 196 TYR A O 1
ATOM 1501 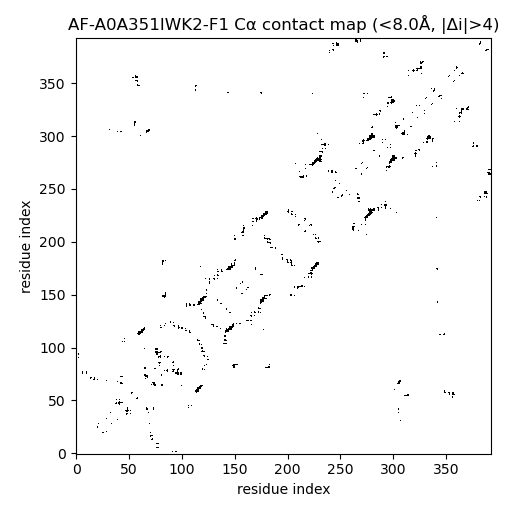N N . ILE A 1 197 ? 6.822 16.111 -5.753 1.00 87.12 197 ILE A N 1
ATOM 1502 C CA . ILE A 1 197 ? 6.886 15.475 -4.425 1.00 87.12 197 ILE A CA 1
ATOM 1503 C C . ILE A 1 197 ? 5.599 15.728 -3.633 1.00 87.12 197 ILE A C 1
ATOM 1505 O O . ILE A 1 197 ? 5.106 14.841 -2.940 1.00 87.12 197 ILE A O 1
ATOM 1509 N N . SER A 1 198 ? 5.029 16.930 -3.754 1.00 89.94 198 SER A N 1
ATOM 1510 C CA . SER A 1 198 ? 3.783 17.261 -3.065 1.00 89.94 198 SER A CA 1
ATOM 1511 C C . SER A 1 198 ? 2.582 16.514 -3.636 1.00 89.94 198 SER A C 1
ATOM 1513 O O . SER A 1 198 ? 1.708 16.171 -2.852 1.00 89.94 198 SER A O 1
ATOM 1515 N N . GLU A 1 199 ? 2.507 16.279 -4.953 1.00 91.88 199 GLU A N 1
ATOM 1516 C CA . GLU A 1 199 ? 1.355 15.647 -5.616 1.00 91.88 199 GLU A CA 1
ATOM 1517 C C . GLU A 1 199 ? 1.414 14.117 -5.681 1.00 91.88 199 GLU A C 1
ATOM 1519 O O . GLU A 1 199 ? 0.354 13.501 -5.801 1.00 91.88 199 GLU A O 1
ATOM 1524 N N . VAL A 1 200 ? 2.590 13.491 -5.541 1.00 91.56 200 VAL A N 1
ATOM 1525 C CA . VAL A 1 200 ? 2.721 12.019 -5.521 1.00 91.56 200 VAL A CA 1
ATOM 1526 C C . VAL A 1 200 ? 1.752 11.376 -4.517 1.00 91.56 200 VAL A C 1
ATOM 1528 O O . VAL A 1 200 ? 0.909 10.592 -4.959 1.00 91.56 200 VAL A O 1
ATOM 1531 N N . PRO A 1 201 ? 1.723 11.760 -3.221 1.00 91.44 201 PRO A N 1
ATOM 1532 C CA . PRO A 1 201 ? 0.742 11.216 -2.278 1.00 91.44 201 PRO A CA 1
ATOM 1533 C C . PRO A 1 201 ? -0.710 11.418 -2.732 1.00 91.44 201 PRO A C 1
ATOM 1535 O O . PRO A 1 201 ? -1.550 10.535 -2.535 1.00 91.44 201 PRO A O 1
ATOM 1538 N N . PHE A 1 202 ? -1.009 12.555 -3.380 1.00 90.50 202 PHE A N 1
ATOM 1539 C CA . PHE A 1 202 ? -2.362 12.860 -3.843 1.00 90.50 202 PHE A CA 1
ATOM 1540 C C . PHE A 1 202 ? -2.834 11.910 -4.934 1.00 90.50 202 PHE A C 1
ATOM 1542 O O . PHE A 1 202 ? -4.004 11.509 -4.915 1.00 90.50 202 PHE A O 1
ATOM 1549 N N . TRP A 1 203 ? -1.949 11.566 -5.870 1.00 92.75 203 TRP A N 1
ATOM 1550 C CA . TRP A 1 203 ? -2.227 10.585 -6.911 1.00 92.75 203 TRP A CA 1
ATOM 1551 C C . TRP A 1 203 ? -2.372 9.181 -6.327 1.00 92.75 203 TRP A C 1
ATOM 1553 O O . TRP A 1 203 ? -3.374 8.525 -6.626 1.00 92.75 203 TRP A O 1
ATOM 1563 N N . THR A 1 204 ? -1.489 8.783 -5.406 1.00 93.94 204 THR A N 1
ATOM 1564 C CA . THR A 1 204 ? -1.523 7.464 -4.755 1.00 93.94 204 THR A CA 1
ATOM 1565 C C . THR A 1 204 ? -2.870 7.164 -4.107 1.00 93.94 204 THR A C 1
ATOM 1567 O O . THR A 1 204 ? -3.485 6.137 -4.382 1.00 93.94 204 THR A O 1
ATOM 1570 N N . HIS A 1 205 ? -3.402 8.078 -3.292 1.00 93.38 205 HIS A N 1
ATOM 1571 C CA . HIS A 1 205 ? -4.677 7.846 -2.608 1.00 93.38 205 HIS A CA 1
ATOM 1572 C C . HIS A 1 205 ? -5.908 8.236 -3.447 1.00 93.38 205 HIS A C 1
ATOM 1574 O O . HIS A 1 205 ? -7.035 8.205 -2.953 1.00 93.38 205 HIS A O 1
ATOM 1580 N N . ARG A 1 206 ? -5.750 8.657 -4.711 1.00 93.12 206 ARG A N 1
ATOM 1581 C CA . ARG A 1 206 ? -6.879 9.160 -5.516 1.00 93.12 206 ARG A CA 1
ATOM 1582 C C . ARG A 1 206 ? -7.879 8.069 -5.881 1.00 93.12 206 ARG A C 1
ATOM 1584 O O . ARG A 1 206 ? -9.079 8.339 -5.976 1.00 93.12 206 ARG A O 1
ATOM 1591 N N . ILE A 1 207 ? -7.383 6.854 -6.095 1.00 95.31 207 ILE A N 1
ATOM 1592 C CA . ILE A 1 207 ? -8.184 5.695 -6.501 1.00 95.31 207 ILE A CA 1
ATOM 1593 C C . ILE A 1 207 ? -9.095 5.241 -5.358 1.00 95.31 207 ILE A C 1
ATOM 1595 O O . ILE A 1 207 ? -10.254 4.914 -5.618 1.00 95.31 207 ILE A O 1
ATOM 1599 N N . LEU A 1 208 ? -8.645 5.369 -4.103 1.00 96.19 208 LEU A N 1
ATOM 1600 C CA . LEU A 1 208 ? -9.472 5.160 -2.911 1.00 96.19 208 LEU A CA 1
ATOM 1601 C C . LEU A 1 208 ? -10.827 5.871 -3.023 1.00 96.19 208 LEU A C 1
ATOM 1603 O O . LEU A 1 208 ? -11.874 5.255 -2.829 1.00 96.19 208 LEU A O 1
ATOM 1607 N N . TRP A 1 209 ? -10.823 7.155 -3.395 1.00 92.62 209 TRP A N 1
ATOM 1608 C CA . TRP A 1 209 ? -12.050 7.954 -3.508 1.00 92.62 209 TRP A CA 1
ATOM 1609 C C . TRP A 1 209 ? -12.980 7.444 -4.592 1.00 92.62 209 TRP A C 1
ATOM 1611 O O . TRP A 1 209 ? -14.201 7.497 -4.441 1.00 92.62 209 TRP A O 1
ATOM 1621 N N . GLN A 1 210 ? -12.408 6.949 -5.685 1.00 95.06 210 GLN A N 1
ATOM 1622 C CA . GLN A 1 210 ? -13.198 6.402 -6.770 1.00 95.06 210 GLN A CA 1
ATOM 1623 C C . GLN A 1 210 ? -13.873 5.103 -6.359 1.00 95.06 210 GLN A C 1
ATOM 1625 O O . GLN A 1 210 ? -15.063 4.951 -6.617 1.00 95.06 210 GLN A O 1
ATOM 1630 N N . LEU A 1 211 ? -13.150 4.195 -5.699 1.00 97.38 211 LEU A N 1
ATOM 1631 C CA . LEU A 1 211 ? -13.705 2.921 -5.239 1.00 97.38 211 LEU A CA 1
ATOM 1632 C C . LEU A 1 211 ? -14.752 3.133 -4.144 1.00 97.38 211 LEU A C 1
ATOM 1634 O O . LEU A 1 211 ? -15.851 2.580 -4.222 1.00 97.38 211 LEU A O 1
ATOM 1638 N N . LEU A 1 212 ? -14.438 3.997 -3.176 1.00 95.50 212 LEU A N 1
ATOM 1639 C CA . LEU A 1 212 ? -15.317 4.304 -2.058 1.00 95.50 212 LEU A CA 1
ATOM 1640 C C . LEU A 1 212 ? -16.624 4.938 -2.545 1.00 95.50 212 LEU A C 1
ATOM 1642 O O . LEU A 1 212 ? -17.695 4.386 -2.321 1.00 95.50 212 LEU A O 1
ATOM 1646 N N . PHE A 1 213 ? -16.562 6.060 -3.267 1.00 93.56 213 PHE A N 1
ATOM 1647 C CA . PHE A 1 213 ? -17.766 6.827 -3.614 1.00 93.56 213 PHE A CA 1
ATOM 1648 C C . PHE A 1 213 ? -18.526 6.322 -4.845 1.00 93.56 213 PHE A C 1
ATOM 1650 O O . PHE A 1 213 ? -19.605 6.838 -5.137 1.00 93.56 213 PHE A O 1
ATOM 1657 N N . SER A 1 214 ? -18.009 5.309 -5.546 1.00 94.69 214 SER A N 1
ATOM 1658 C CA . SER A 1 214 ? -18.791 4.541 -6.528 1.00 94.69 214 SER A CA 1
ATOM 1659 C C . SER A 1 214 ? -19.454 3.294 -5.930 1.00 94.69 214 SER A C 1
ATOM 1661 O O . SER A 1 214 ? -20.121 2.553 -6.655 1.00 94.69 214 SER A O 1
ATOM 1663 N N . GLY A 1 215 ? -19.289 3.056 -4.624 1.00 96.12 215 GLY A N 1
ATOM 1664 C CA . GLY A 1 215 ? -19.911 1.933 -3.928 1.00 96.12 215 GLY A CA 1
ATOM 1665 C C . GLY A 1 215 ? -19.296 0.578 -4.279 1.00 96.12 215 GLY A C 1
ATOM 1666 O O . GLY A 1 215 ? -19.967 -0.444 -4.126 1.00 96.12 215 GLY A O 1
ATOM 1667 N N . LYS A 1 216 ? -18.035 0.524 -4.749 1.00 97.75 216 LYS A N 1
ATOM 1668 C CA . LYS A 1 216 ? -17.393 -0.764 -5.080 1.00 97.75 216 LYS A CA 1
ATOM 1669 C C . LYS A 1 216 ? -17.292 -1.670 -3.862 1.00 97.75 216 LYS A C 1
ATOM 1671 O O . LYS A 1 216 ? -17.550 -2.856 -3.996 1.00 97.75 216 LYS A O 1
ATOM 1676 N N . PHE A 1 217 ? -17.008 -1.120 -2.683 1.00 98.00 217 PHE A N 1
ATOM 1677 C CA . PHE A 1 217 ? -16.948 -1.907 -1.449 1.00 98.00 217 PHE A CA 1
ATOM 1678 C C . PHE A 1 217 ? -18.321 -2.414 -0.985 1.00 98.00 217 PHE A C 1
ATOM 1680 O O . PHE A 1 217 ? -18.394 -3.455 -0.350 1.00 98.00 217 PHE A O 1
ATOM 1687 N N . ASP A 1 218 ? -19.424 -1.752 -1.349 1.00 96.62 218 ASP A N 1
ATOM 1688 C CA . ASP A 1 218 ? -20.767 -2.301 -1.105 1.00 96.62 218 ASP A CA 1
ATOM 1689 C C . ASP A 1 218 ? -21.112 -3.419 -2.091 1.00 96.62 218 ASP A C 1
ATOM 1691 O O . ASP A 1 218 ? -21.729 -4.418 -1.723 1.00 96.62 218 ASP A O 1
ATOM 1695 N N . ARG A 1 219 ? -20.730 -3.240 -3.361 1.00 97.50 219 ARG A N 1
ATOM 1696 C CA . ARG A 1 219 ? -20.971 -4.216 -4.432 1.00 97.50 219 ARG A CA 1
ATOM 1697 C C . ARG A 1 219 ? -20.111 -5.471 -4.258 1.00 97.50 219 ARG A C 1
ATOM 1699 O O . ARG A 1 219 ? -20.582 -6.568 -4.545 1.00 97.50 219 ARG A O 1
ATOM 1706 N N . TYR A 1 220 ? -18.885 -5.299 -3.772 1.00 98.31 220 TYR A N 1
ATOM 1707 C CA . TYR A 1 220 ? -17.879 -6.337 -3.565 1.00 98.31 220 TYR A CA 1
ATOM 1708 C C . TYR A 1 220 ? -17.352 -6.255 -2.120 1.00 98.31 220 TYR A C 1
ATOM 1710 O O . TYR A 1 220 ? -16.261 -5.737 -1.885 1.00 98.31 220 TYR A O 1
ATOM 1718 N N . PRO A 1 221 ? -18.108 -6.754 -1.125 1.00 97.25 221 PRO A N 1
ATOM 1719 C CA . PRO A 1 221 ? -17.790 -6.567 0.297 1.00 97.25 221 PRO A CA 1
ATOM 1720 C C . PRO A 1 221 ? -16.472 -7.208 0.746 1.00 97.25 221 PRO A C 1
ATOM 1722 O O . PRO A 1 221 ? -15.917 -6.789 1.757 1.00 97.25 221 PRO A O 1
ATOM 1725 N N . ASN A 1 222 ? -15.952 -8.178 -0.010 1.00 98.06 222 ASN A N 1
ATOM 1726 C CA . ASN A 1 222 ? -14.663 -8.820 0.258 1.00 98.06 222 ASN A CA 1
ATOM 1727 C C . ASN A 1 222 ? -13.481 -8.123 -0.438 1.00 98.06 222 ASN A C 1
ATOM 1729 O O . ASN A 1 222 ? -12.339 -8.524 -0.230 1.00 98.06 222 ASN A O 1
ATOM 1733 N N . LEU A 1 223 ? -13.729 -7.095 -1.261 1.00 98.75 223 LEU A N 1
ATOM 1734 C CA . LEU A 1 223 ? -12.664 -6.338 -1.912 1.00 98.75 223 LEU A CA 1
ATOM 1735 C C . LEU A 1 223 ? -11.850 -5.588 -0.855 1.00 98.75 223 LEU A C 1
ATOM 1737 O O . LEU A 1 223 ? -12.392 -4.756 -0.122 1.00 98.75 223 LEU A O 1
ATOM 1741 N N . ARG A 1 224 ? -10.544 -5.856 -0.825 1.00 98.75 224 ARG A N 1
ATOM 1742 C CA . ARG A 1 224 ? -9.573 -5.137 0.000 1.00 98.75 224 ARG A CA 1
ATOM 1743 C C . ARG A 1 224 ? -8.678 -4.288 -0.883 1.00 98.75 224 ARG A C 1
ATOM 1745 O O . ARG A 1 224 ? -8.222 -4.744 -1.931 1.00 98.75 224 ARG A O 1
ATOM 1752 N N . TYR A 1 225 ? -8.433 -3.064 -0.448 1.00 98.75 225 TYR A N 1
ATOM 1753 C CA . TYR A 1 225 ? -7.618 -2.092 -1.148 1.00 98.75 225 TYR A CA 1
ATOM 1754 C C . TYR A 1 225 ? -6.681 -1.384 -0.171 1.00 98.75 225 TYR A C 1
ATOM 1756 O O . TYR A 1 225 ? -7.122 -0.895 0.872 1.00 98.75 225 TYR A O 1
ATOM 1764 N N . ALA A 1 226 ? -5.400 -1.320 -0.518 1.00 98.44 226 ALA A N 1
ATOM 1765 C CA . ALA A 1 226 ? -4.365 -0.687 0.271 1.00 98.44 226 ALA A CA 1
ATOM 1766 C C . ALA A 1 226 ? -3.690 0.453 -0.501 1.00 98.44 226 ALA A C 1
ATOM 1768 O O . ALA A 1 226 ? -3.275 0.300 -1.650 1.00 98.44 226 ALA A O 1
ATOM 1769 N N . VAL A 1 227 ? -3.572 1.604 0.157 1.00 97.75 227 VAL A N 1
ATOM 1770 C CA . VAL A 1 227 ? -2.794 2.748 -0.333 1.00 97.75 227 VAL A CA 1
ATOM 1771 C C . VAL A 1 227 ? -1.431 2.712 0.345 1.00 97.75 227 VAL A C 1
ATOM 1773 O O . VAL A 1 227 ? -1.384 2.664 1.574 1.00 97.75 227 VAL A O 1
ATOM 1776 N N . VAL A 1 228 ? -0.342 2.704 -0.421 1.00 97.31 228 VAL A N 1
ATOM 1777 C CA . VAL A 1 228 ? 0.996 2.407 0.110 1.00 97.31 228 VAL A CA 1
ATOM 1778 C C . VAL A 1 228 ? 1.972 3.555 -0.142 1.00 97.31 228 VAL A C 1
ATOM 1780 O O . VAL A 1 228 ? 1.950 4.166 -1.207 1.00 97.31 228 VAL A O 1
ATOM 1783 N N . GLU A 1 229 ? 2.801 3.836 0.865 1.00 94.25 229 GLU A N 1
ATOM 1784 C CA . GLU A 1 229 ? 3.906 4.802 0.853 1.00 94.25 229 GLU A CA 1
ATOM 1785 C C . GLU A 1 229 ? 3.473 6.268 0.661 1.00 94.25 229 GLU A C 1
ATOM 1787 O O . GLU A 1 229 ? 4.103 7.075 -0.012 1.00 94.25 229 GLU A O 1
ATOM 1792 N N . CYS A 1 230 ? 2.352 6.650 1.277 1.00 91.75 230 CYS A N 1
ATOM 1793 C CA . CYS A 1 230 ? 1.853 8.033 1.249 1.00 91.75 230 CYS A CA 1
ATOM 1794 C C . CYS A 1 230 ? 1.582 8.616 2.644 1.00 91.75 230 CYS A C 1
ATOM 1796 O O . CYS A 1 230 ? 0.780 9.549 2.789 1.00 91.75 230 CYS A O 1
ATOM 1798 N N . GLY A 1 231 ? 2.173 8.029 3.688 1.00 93.75 231 GLY A N 1
ATOM 1799 C CA . GLY A 1 231 ? 1.847 8.373 5.066 1.00 93.75 231 GLY A CA 1
ATOM 1800 C C . GLY A 1 231 ? 0.375 8.126 5.416 1.00 93.75 231 GLY A C 1
ATOM 1801 O O . GLY A 1 231 ? -0.418 7.540 4.678 1.00 93.75 231 GLY A O 1
ATOM 1802 N N . SER A 1 232 ? 0.002 8.628 6.583 1.00 96.00 232 SER A N 1
ATOM 1803 C CA . SER A 1 232 ? -1.319 8.519 7.204 1.00 96.00 232 SER A CA 1
ATOM 1804 C C . SER A 1 232 ? -1.829 9.859 7.749 1.00 96.00 232 SER A C 1
ATOM 1806 O O . SER A 1 232 ? -2.970 9.959 8.202 1.00 96.00 232 SER A O 1
ATOM 1808 N N . TYR A 1 233 ? -1.014 10.918 7.683 1.00 93.06 233 TYR A N 1
ATOM 1809 C CA . TYR A 1 233 ? -1.295 12.242 8.255 1.00 93.06 233 TYR A CA 1
ATOM 1810 C C . TYR A 1 233 ? -2.583 12.898 7.728 1.00 93.06 233 TYR A C 1
ATOM 1812 O O . TYR A 1 233 ? -3.156 13.756 8.398 1.00 93.06 233 TYR A O 1
ATOM 1820 N N . TRP A 1 234 ? -3.032 12.527 6.531 1.00 93.19 234 TRP A N 1
ATOM 1821 C CA . TRP A 1 234 ? -4.194 13.108 5.857 1.00 93.19 234 TRP A CA 1
ATOM 1822 C C . TRP A 1 234 ? -5.518 12.426 6.233 1.00 93.19 234 TRP A C 1
ATOM 1824 O O . TRP A 1 234 ? -6.588 12.996 6.011 1.00 93.19 234 TRP A O 1
ATOM 1834 N N . ILE A 1 235 ? -5.468 11.216 6.802 1.00 96.00 235 ILE A N 1
ATOM 1835 C CA . ILE A 1 235 ? -6.644 10.346 6.922 1.00 96.00 235 ILE A CA 1
ATOM 1836 C C . ILE A 1 235 ? -7.671 10.929 7.884 1.00 96.00 235 ILE A C 1
ATOM 1838 O O . ILE A 1 235 ? -8.834 11.041 7.515 1.00 96.00 235 ILE A O 1
ATOM 1842 N N . GLY A 1 236 ? -7.272 11.324 9.096 1.00 96.12 236 GLY A N 1
ATOM 1843 C CA . GLY A 1 236 ? -8.216 11.779 10.118 1.00 96.12 236 GLY A CA 1
ATOM 1844 C C . GLY A 1 236 ? -9.050 12.985 9.676 1.00 96.12 236 GLY A C 1
ATOM 1845 O O . GLY A 1 236 ? -10.270 12.989 9.845 1.00 96.12 236 GLY A O 1
ATOM 1846 N N . ASP A 1 237 ? -8.416 13.977 9.044 1.00 95.44 237 ASP A N 1
AT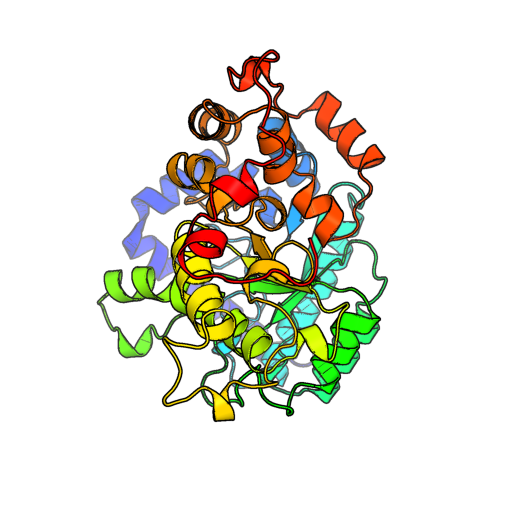OM 1847 C CA . ASP A 1 237 ? -9.105 15.171 8.533 1.00 95.44 237 ASP A CA 1
ATOM 1848 C C . ASP A 1 237 ? -10.074 14.826 7.403 1.00 95.44 237 ASP A C 1
ATOM 1850 O O . ASP A 1 237 ? -11.177 15.377 7.297 1.00 95.44 237 ASP A O 1
ATOM 1854 N N . LEU A 1 238 ? -9.677 13.877 6.562 1.00 93.69 238 LEU A N 1
ATOM 1855 C CA . LEU A 1 238 ? -10.506 13.429 5.470 1.00 93.69 238 LEU A CA 1
ATOM 1856 C C . LEU A 1 238 ? -11.668 12.541 5.947 1.00 93.69 238 LEU A C 1
ATOM 1858 O O . LEU A 1 238 ? -12.785 12.734 5.467 1.00 93.69 238 LEU A O 1
ATOM 1862 N N . LEU A 1 239 ? -11.461 11.638 6.909 1.00 95.75 239 LEU A N 1
ATOM 1863 C CA . LEU A 1 239 ? -12.526 10.826 7.505 1.00 95.75 239 LEU A CA 1
ATOM 1864 C C . LEU A 1 239 ? -13.564 11.713 8.179 1.00 95.75 239 LEU A C 1
ATOM 1866 O O . LEU A 1 239 ? -14.753 11.568 7.905 1.00 95.75 239 LEU A O 1
ATOM 1870 N N . TRP A 1 240 ? -13.116 12.697 8.963 1.00 95.38 240 TRP A N 1
ATOM 1871 C CA . TRP A 1 240 ? -13.997 13.722 9.514 1.00 95.38 240 TRP A CA 1
ATOM 1872 C C . TRP A 1 240 ? -14.850 14.363 8.422 1.00 95.38 240 TRP A C 1
ATOM 1874 O O . TRP A 1 240 ? -16.081 14.418 8.515 1.00 95.38 240 TRP A O 1
ATOM 1884 N N . LYS A 1 241 ? -14.202 14.848 7.360 1.00 93.31 241 LYS A N 1
ATOM 1885 C CA . LYS A 1 241 ? -14.905 15.562 6.301 1.00 93.31 241 LYS A CA 1
ATOM 1886 C C . LYS A 1 241 ? -15.884 14.662 5.550 1.00 93.31 241 LYS A C 1
ATOM 1888 O O . LYS A 1 241 ? -16.986 15.108 5.221 1.00 93.31 241 LYS A O 1
ATOM 1893 N N . ALA A 1 242 ? -15.484 13.430 5.260 1.00 92.38 242 ALA A N 1
ATOM 1894 C CA . ALA A 1 242 ? -16.272 12.466 4.513 1.00 92.38 242 ALA A CA 1
ATOM 1895 C C . ALA A 1 242 ? -17.474 11.986 5.339 1.00 92.38 242 ALA A C 1
ATOM 1897 O O . ALA A 1 242 ? -18.604 12.083 4.862 1.00 92.38 242 ALA A O 1
ATOM 1898 N N . ASP A 1 243 ? -17.276 11.597 6.597 1.00 93.94 243 ASP A N 1
ATOM 1899 C CA . ASP A 1 243 ? -18.364 11.187 7.489 1.00 93.94 243 ASP A CA 1
ATOM 1900 C C . ASP A 1 243 ? -19.387 12.305 7.677 1.00 93.94 243 ASP A C 1
ATOM 1902 O O . ASP A 1 243 ? -20.583 12.066 7.554 1.00 93.94 243 ASP A O 1
ATOM 1906 N N . VAL A 1 244 ? -18.952 13.553 7.878 1.00 92.00 244 VAL A N 1
ATOM 1907 C CA . VAL A 1 244 ? -19.885 14.688 7.975 1.00 92.00 244 VAL A CA 1
ATOM 1908 C C . VAL A 1 244 ? -20.655 14.893 6.667 1.00 92.00 244 VAL A C 1
ATOM 1910 O O . VAL A 1 244 ? -21.835 15.240 6.693 1.00 92.00 244 VAL A O 1
ATOM 1913 N N . ASN A 1 245 ? -20.035 14.671 5.507 1.00 88.94 245 ASN A N 1
ATOM 1914 C CA . ASN A 1 245 ? -20.734 14.807 4.230 1.00 88.94 245 ASN A CA 1
ATOM 1915 C C . ASN A 1 245 ? -21.796 13.709 4.014 1.00 88.94 245 ASN A C 1
ATOM 1917 O O . ASN A 1 245 ? -22.840 13.987 3.421 1.00 88.94 245 ASN A O 1
ATOM 1921 N N . PHE A 1 246 ? -21.546 12.482 4.474 1.00 88.38 246 PHE A N 1
ATOM 1922 C CA . PHE A 1 246 ? -22.447 11.344 4.252 1.00 88.38 246 PHE A CA 1
ATOM 1923 C C . PHE A 1 246 ? -23.446 11.118 5.398 1.00 88.38 246 PHE A C 1
ATOM 1925 O O . PHE A 1 246 ? -24.595 10.766 5.140 1.00 88.38 246 PHE A O 1
ATOM 1932 N N . GLY A 1 247 ? -23.048 11.386 6.641 1.00 85.75 247 GLY A N 1
ATOM 1933 C CA . GLY A 1 247 ? -23.858 11.225 7.849 1.00 85.75 247 GLY A CA 1
ATOM 1934 C C . GLY A 1 247 ? -24.627 12.480 8.264 1.00 85.75 247 GLY A C 1
ATOM 1935 O O . GLY A 1 247 ? -25.774 12.386 8.703 1.00 85.75 247 GLY A O 1
ATOM 1936 N N . ALA A 1 248 ? -24.064 13.681 8.078 1.00 79.50 248 ALA A N 1
ATOM 1937 C CA . ALA A 1 248 ? -24.700 14.915 8.548 1.00 79.50 248 ALA A CA 1
ATOM 1938 C C . ALA A 1 248 ? -25.635 15.526 7.486 1.00 79.50 248 ALA A C 1
ATOM 1940 O O . ALA A 1 248 ? -25.277 16.425 6.713 1.00 79.50 248 ALA A O 1
ATOM 1941 N N . SER A 1 249 ? -26.896 15.083 7.502 1.00 65.06 249 SER A N 1
ATOM 1942 C CA . SER A 1 249 ? -27.944 15.452 6.529 1.00 65.06 249 SER A CA 1
ATOM 1943 C C . SER A 1 249 ? -28.113 16.962 6.268 1.00 65.06 249 SER A C 1
ATOM 1945 O O . SER A 1 249 ? -28.561 17.364 5.190 1.00 65.06 249 SER A O 1
ATOM 1947 N N . PHE A 1 250 ? -27.745 17.833 7.217 1.00 68.88 250 PHE A N 1
ATOM 1948 C CA . PHE A 1 250 ? -27.921 19.278 7.078 1.00 68.88 250 PHE A CA 1
ATOM 1949 C C . PHE A 1 250 ? -26.828 19.996 6.269 1.00 68.88 250 PHE A C 1
ATOM 1951 O O . PHE A 1 250 ? -27.123 21.034 5.671 1.00 68.88 250 PHE A O 1
ATOM 1958 N N . LYS A 1 251 ? -25.595 19.471 6.215 1.00 65.62 251 LYS A N 1
ATOM 1959 C CA . LYS A 1 251 ? -24.466 20.113 5.508 1.00 65.62 251 LYS A CA 1
ATOM 1960 C C . LYS A 1 251 ? -24.516 19.896 3.996 1.00 65.62 251 LYS A C 1
ATOM 1962 O O . LYS A 1 251 ? -24.056 20.753 3.245 1.00 65.62 251 LYS A O 1
ATOM 1967 N N . VAL A 1 252 ? -25.135 18.802 3.546 1.00 67.88 252 VAL A N 1
ATOM 1968 C CA . VAL A 1 252 ? -25.172 18.404 2.126 1.00 67.88 252 VAL A CA 1
ATOM 1969 C C . VAL A 1 252 ? -26.577 18.538 1.525 1.00 67.88 252 VAL A C 1
ATOM 1971 O O . VAL A 1 252 ? -26.829 18.054 0.430 1.00 67.88 252 VAL A O 1
ATOM 1974 N N . LYS A 1 253 ? -27.505 19.274 2.162 1.00 67.25 253 LYS A N 1
ATOM 1975 C CA . LYS A 1 253 ? -28.910 19.427 1.703 1.00 67.25 253 LYS A CA 1
ATOM 1976 C C . LYS A 1 253 ? -29.072 19.741 0.210 1.00 67.25 253 LYS A C 1
ATOM 1978 O O . LYS A 1 253 ? -30.012 19.257 -0.407 1.00 67.25 253 LYS A O 1
ATOM 1983 N N . LYS A 1 254 ? -28.164 20.531 -0.379 1.00 65.31 254 LYS A N 1
ATOM 1984 C CA . LYS A 1 254 ? -28.207 20.879 -1.813 1.00 65.31 254 LYS A CA 1
ATOM 1985 C C . LYS A 1 254 ? -27.886 19.701 -2.744 1.00 65.31 254 LYS A C 1
ATOM 1987 O O . LYS A 1 254 ? -28.378 19.685 -3.864 1.00 65.31 254 LYS A O 1
ATOM 1992 N N . MET A 1 255 ? -27.081 18.738 -2.292 1.00 72.50 255 MET A N 1
ATOM 1993 C CA . MET A 1 255 ? -26.612 17.589 -3.081 1.00 72.50 255 MET A CA 1
ATOM 1994 C C . MET A 1 255 ? -27.079 16.237 -2.519 1.00 72.50 255 MET A C 1
ATOM 1996 O O . MET A 1 255 ? -26.834 15.207 -3.139 1.00 72.50 255 MET A O 1
ATOM 2000 N N . GLY A 1 256 ? -27.790 16.220 -1.388 1.00 69.38 256 GLY A N 1
ATOM 2001 C CA . GLY A 1 256 ? -28.128 15.008 -0.637 1.00 69.38 256 GLY A CA 1
ATOM 2002 C C . GLY A 1 256 ? -28.878 13.958 -1.455 1.00 69.38 256 GLY A C 1
ATOM 2003 O O . GLY A 1 256 ? -28.600 12.774 -1.320 1.00 69.38 256 GLY A O 1
ATOM 2004 N N . THR A 1 257 ? -29.753 14.365 -2.380 1.00 74.94 257 THR A N 1
ATOM 2005 C CA . THR A 1 257 ? -30.442 13.425 -3.283 1.00 74.94 257 THR A CA 1
ATOM 2006 C C . THR A 1 257 ? -29.487 12.700 -4.234 1.00 74.94 257 THR A C 1
ATOM 2008 O O . THR A 1 257 ? -29.748 11.553 -4.569 1.00 74.94 257 THR A O 1
ATOM 2011 N N . ARG A 1 258 ? -28.391 13.343 -4.661 1.00 79.25 258 ARG A N 1
ATOM 2012 C CA . ARG A 1 258 ? -27.383 12.744 -5.556 1.00 79.25 258 ARG A CA 1
ATOM 2013 C C . ARG A 1 258 ? -26.359 11.885 -4.814 1.00 79.25 258 ARG A C 1
ATOM 2015 O O . ARG A 1 258 ? -25.745 11.031 -5.431 1.00 79.25 258 ARG A O 1
ATOM 2022 N N . MET A 1 259 ? -26.181 12.131 -3.518 1.00 79.50 259 MET A N 1
ATOM 2023 C CA . MET A 1 259 ? -25.281 11.361 -2.653 1.00 79.50 259 MET A CA 1
ATOM 2024 C C . MET A 1 259 ? -25.968 10.126 -2.055 1.00 79.50 259 MET A C 1
ATOM 2026 O O . MET A 1 259 ? -25.309 9.159 -1.682 1.00 79.50 259 MET A O 1
ATOM 2030 N N . LYS A 1 260 ? -27.302 10.158 -1.943 1.00 79.19 260 LYS A N 1
ATOM 2031 C CA . LYS A 1 260 ? -28.091 9.085 -1.339 1.00 79.19 260 LYS A CA 1
ATOM 2032 C C . LYS A 1 260 ? -27.932 7.781 -2.124 1.00 79.19 260 LYS A C 1
ATOM 2034 O O . LYS A 1 260 ? -28.278 7.727 -3.299 1.00 79.19 260 LYS A O 1
ATOM 2039 N N . GLY A 1 261 ? -27.502 6.729 -1.430 1.00 81.81 261 GLY A N 1
ATOM 2040 C CA . GLY A 1 261 ? -27.374 5.383 -1.989 1.00 81.81 261 GLY A CA 1
ATOM 2041 C C . GLY A 1 261 ? -26.095 5.138 -2.789 1.00 81.81 261 GLY A C 1
ATOM 2042 O O . GLY A 1 261 ? -25.988 4.075 -3.387 1.00 81.81 261 GLY A O 1
ATOM 2043 N N . LEU A 1 262 ? -25.144 6.085 -2.806 1.00 87.38 262 LEU A N 1
ATOM 2044 C CA . LEU A 1 262 ? -23.807 5.832 -3.361 1.00 87.38 262 LEU A CA 1
ATOM 2045 C C . LEU A 1 262 ? -23.023 4.829 -2.511 1.00 87.38 262 LEU A C 1
ATOM 2047 O O . LEU A 1 262 ? -22.317 3.991 -3.057 1.00 87.38 262 LEU A O 1
ATOM 2051 N N . ILE A 1 263 ? -23.164 4.942 -1.190 1.00 92.19 263 ILE A N 1
ATOM 2052 C CA . ILE A 1 263 ? -22.593 4.034 -0.199 1.00 92.19 263 ILE A CA 1
ATOM 2053 C C . ILE A 1 263 ? -23.619 3.756 0.898 1.00 92.19 263 ILE A C 1
ATOM 2055 O O . ILE A 1 263 ? -24.523 4.568 1.141 1.00 92.19 263 ILE A O 1
ATOM 2059 N N . SER A 1 264 ? -23.475 2.605 1.541 1.00 90.44 264 SER A N 1
ATOM 2060 C CA . SER A 1 264 ? -24.356 2.119 2.592 1.00 90.44 264 SER A CA 1
ATOM 2061 C C . SER A 1 264 ? -23.884 2.546 3.978 1.00 90.44 264 SER A C 1
ATOM 2063 O O . SER A 1 264 ? -24.734 2.854 4.807 1.00 90.44 264 SER A O 1
ATOM 2065 N N . ARG A 1 265 ? -22.567 2.650 4.200 1.00 91.94 265 ARG A N 1
ATOM 2066 C CA . ARG A 1 265 ? -21.938 2.982 5.491 1.00 91.94 265 ARG A CA 1
ATOM 2067 C C . ARG A 1 265 ? -21.329 4.381 5.491 1.00 91.94 265 ARG A C 1
ATOM 2069 O O . ARG A 1 265 ? -21.156 4.990 4.432 1.00 91.94 265 ARG A O 1
ATOM 2076 N N . LEU A 1 266 ? -20.955 4.887 6.664 1.00 93.69 266 LEU A N 1
ATOM 2077 C CA . LEU A 1 266 ? -20.054 6.031 6.733 1.00 93.69 266 LEU A CA 1
ATOM 2078 C C . LEU A 1 266 ? -18.691 5.660 6.119 1.00 93.69 266 LEU A C 1
ATOM 2080 O O . LEU A 1 266 ? -18.216 4.539 6.304 1.00 93.69 266 LEU A O 1
ATOM 2084 N N . PRO A 1 267 ? -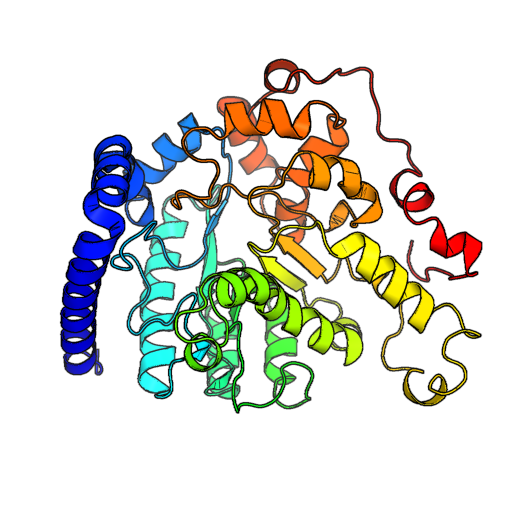18.036 6.587 5.399 1.00 94.56 267 PRO A N 1
ATOM 2085 C CA . PRO A 1 267 ? -16.696 6.396 4.846 1.00 94.56 267 PRO A CA 1
ATOM 2086 C C . PRO A 1 267 ? -15.696 5.767 5.823 1.00 94.56 267 PRO A C 1
ATOM 2088 O O . PRO A 1 267 ? -14.946 4.868 5.442 1.00 94.56 267 PRO A O 1
ATOM 2091 N N . SER A 1 268 ? -15.714 6.193 7.087 1.00 95.75 268 SER A N 1
ATOM 2092 C CA . SER A 1 268 ? -14.790 5.694 8.106 1.00 95.75 268 SER A CA 1
ATOM 2093 C C . SER A 1 268 ? -15.055 4.262 8.598 1.00 95.75 268 SER A C 1
ATOM 2095 O O . SER A 1 268 ? -14.206 3.725 9.312 1.00 95.75 268 SER A O 1
ATOM 2097 N N . GLU A 1 269 ? -16.171 3.634 8.206 1.00 95.94 269 GLU A N 1
ATOM 2098 C CA . GLU A 1 269 ? -16.514 2.228 8.501 1.00 95.94 269 GLU A CA 1
ATOM 2099 C C . GLU A 1 269 ? -15.863 1.231 7.529 1.00 95.94 269 GLU A C 1
ATOM 2101 O O . GLU A 1 269 ? -15.790 0.036 7.814 1.00 95.94 269 GLU A O 1
ATOM 2106 N N . TYR A 1 270 ? -15.385 1.701 6.374 1.00 97.12 270 TYR A N 1
ATOM 2107 C CA . TYR A 1 270 ? -14.673 0.855 5.408 1.00 97.12 270 TYR A CA 1
ATOM 2108 C C . TYR A 1 270 ? -13.186 0.686 5.762 1.00 97.12 270 TYR A C 1
ATOM 2110 O O . TYR A 1 270 ? -12.526 -0.218 5.252 1.00 97.12 270 TYR A O 1
ATOM 2118 N N . PHE A 1 271 ? -12.642 1.542 6.632 1.00 97.12 271 PHE A N 1
ATOM 2119 C CA . PHE A 1 271 ? -11.245 1.492 7.066 1.00 97.12 271 PHE A CA 1
ATOM 2120 C C . PHE A 1 271 ? -11.044 0.371 8.091 1.00 97.12 271 PHE A C 1
ATOM 2122 O O . PHE A 1 271 ? -11.763 0.310 9.084 1.00 97.12 271 PHE A O 1
ATOM 2129 N N . GLY A 1 272 ? -10.074 -0.511 7.837 1.00 95.69 272 GLY A N 1
ATOM 2130 C CA . GLY A 1 272 ? -9.803 -1.712 8.637 1.00 95.69 272 GLY A CA 1
ATOM 2131 C C . GLY A 1 272 ? -10.606 -2.944 8.202 1.00 95.69 272 GLY A C 1
ATOM 2132 O O . GLY A 1 272 ? -10.419 -4.027 8.747 1.00 95.69 272 GLY A O 1
ATOM 2133 N N . THR A 1 273 ? -11.485 -2.802 7.202 1.00 95.44 273 THR A N 1
ATOM 2134 C CA . THR A 1 273 ? -12.255 -3.913 6.617 1.00 95.44 273 THR A CA 1
ATOM 2135 C C . THR A 1 273 ? -11.998 -4.045 5.118 1.00 95.44 273 THR A C 1
ATOM 2137 O O . THR A 1 273 ? -11.530 -5.085 4.656 1.00 95.44 273 THR A O 1
ATOM 2140 N N . ASN A 1 274 ? -12.263 -2.978 4.364 1.00 98.25 274 ASN A N 1
ATOM 2141 C CA . ASN A 1 274 ? -12.039 -2.890 2.923 1.00 98.25 274 ASN A CA 1
ATOM 2142 C C . ASN A 1 274 ? -10.822 -2.030 2.576 1.00 98.25 274 ASN A C 1
ATOM 2144 O O . ASN A 1 274 ? -10.179 -2.265 1.560 1.00 98.25 274 ASN A O 1
ATOM 2148 N N . VAL A 1 275 ? -10.521 -1.022 3.395 1.00 98.38 275 VAL A N 1
ATOM 2149 C CA . VAL A 1 275 ? -9.482 -0.024 3.133 1.00 98.38 275 VAL A CA 1
ATOM 2150 C C . VAL A 1 275 ? -8.370 -0.139 4.167 1.00 98.38 275 VAL A C 1
ATOM 2152 O O . VAL A 1 275 ? -8.630 -0.083 5.370 1.00 98.38 275 VAL A O 1
ATOM 2155 N N . PHE A 1 276 ? -7.138 -0.239 3.678 1.00 98.56 276 PHE A N 1
ATOM 2156 C CA . PHE A 1 276 ? -5.911 -0.312 4.467 1.00 98.56 276 PHE A CA 1
ATOM 2157 C C . PHE A 1 276 ? -4.889 0.710 3.964 1.00 98.56 276 PHE A C 1
ATOM 2159 O O . PHE A 1 276 ? -4.991 1.214 2.845 1.00 98.56 276 PHE A O 1
ATOM 2166 N N . ILE A 1 277 ? -3.906 1.040 4.797 1.00 98.12 277 ILE A N 1
ATOM 2167 C CA . ILE A 1 277 ? -2.894 2.053 4.499 1.00 98.12 277 ILE A CA 1
ATOM 2168 C C . ILE A 1 277 ? -1.524 1.502 4.878 1.00 98.12 277 ILE A C 1
ATOM 2170 O O . ILE A 1 277 ? -1.241 1.327 6.061 1.00 98.12 277 ILE A O 1
ATOM 2174 N N . GLY A 1 278 ? -0.670 1.249 3.889 1.00 97.12 278 GLY A N 1
ATOM 2175 C CA . GLY A 1 278 ? 0.762 1.054 4.102 1.00 97.12 278 GLY A CA 1
ATOM 2176 C C . GLY A 1 278 ? 1.415 2.417 4.302 1.00 97.12 278 GLY A C 1
ATOM 2177 O O . GLY A 1 278 ? 1.745 3.091 3.336 1.00 97.12 278 GLY A O 1
ATOM 2178 N N . ALA A 1 279 ? 1.528 2.870 5.548 1.00 93.31 279 ALA A N 1
ATOM 2179 C CA . ALA A 1 279 ? 1.890 4.250 5.849 1.00 93.31 279 ALA A CA 1
ATOM 2180 C C . ALA A 1 279 ? 3.358 4.594 5.555 1.00 93.31 279 ALA A C 1
ATOM 2182 O O . ALA A 1 279 ? 3.600 5.766 5.322 1.00 93.31 279 ALA A O 1
ATOM 2183 N N . SER A 1 280 ? 4.282 3.619 5.615 1.00 86.94 280 SER A N 1
ATOM 2184 C CA . SER A 1 280 ? 5.727 3.680 5.274 1.00 86.94 280 SER A CA 1
ATOM 2185 C C . SER A 1 280 ? 6.367 5.081 5.246 1.00 86.94 280 SER A C 1
ATOM 2187 O O . SER A 1 280 ? 6.100 5.864 4.350 1.00 86.94 280 SER A O 1
ATOM 2189 N N . THR A 1 281 ? 7.271 5.506 6.122 1.00 88.88 281 THR A N 1
ATOM 2190 C CA . THR A 1 281 ? 7.779 5.060 7.420 1.00 88.88 281 THR A CA 1
ATOM 2191 C C . THR A 1 281 ? 7.154 5.972 8.487 1.00 88.88 281 THR A C 1
ATOM 2193 O O . THR A 1 281 ? 7.599 7.105 8.686 1.00 88.88 281 THR A O 1
ATOM 2196 N N . MET A 1 282 ? 6.086 5.506 9.152 1.00 92.75 282 MET A N 1
ATOM 2197 C CA . MET A 1 282 ? 5.194 6.368 9.951 1.00 92.75 282 MET A CA 1
ATOM 2198 C C . MET A 1 282 ? 5.953 7.226 10.978 1.00 92.75 282 MET A C 1
ATOM 2200 O O . MET A 1 282 ? 6.671 6.700 11.826 1.00 92.75 282 MET A O 1
ATOM 2204 N N . SER A 1 283 ? 5.747 8.542 10.932 1.00 93.31 283 SER A N 1
ATOM 2205 C CA . SER A 1 283 ? 6.350 9.491 11.872 1.00 93.31 283 SER A CA 1
ATOM 2206 C C . SER A 1 283 ? 5.700 9.437 13.260 1.00 93.31 283 SER A C 1
ATOM 2208 O O . SER A 1 283 ? 4.538 9.054 13.418 1.00 93.31 283 SER A O 1
ATOM 2210 N N . ARG A 1 284 ? 6.401 9.938 14.286 1.00 95.44 284 ARG A N 1
ATOM 2211 C CA . ARG A 1 284 ? 5.836 10.095 15.642 1.00 95.44 284 ARG A CA 1
ATOM 2212 C C . ARG A 1 284 ? 4.507 10.864 15.673 1.00 95.44 284 ARG A C 1
ATOM 2214 O O . ARG A 1 284 ? 3.656 10.583 16.514 1.00 95.44 284 ARG A O 1
ATOM 2221 N N . GLU A 1 285 ? 4.318 11.844 14.786 1.00 95.38 285 GLU A N 1
ATOM 2222 C CA . GLU A 1 285 ? 3.065 12.608 14.709 1.00 95.38 285 GLU A CA 1
ATOM 2223 C C . GLU A 1 285 ? 1.907 11.750 14.194 1.00 95.38 285 GLU A C 1
ATOM 2225 O O . GLU A 1 285 ? 0.808 11.758 14.746 1.00 95.38 285 GLU A O 1
ATOM 2230 N N . GLU A 1 286 ? 2.161 10.943 13.176 1.00 96.38 286 GLU A N 1
ATOM 2231 C CA . GLU A 1 286 ? 1.176 10.002 12.660 1.00 96.38 286 GLU A CA 1
ATOM 2232 C C . GLU A 1 286 ? 0.827 8.914 13.681 1.00 96.38 286 GLU A C 1
ATOM 2234 O O . GLU A 1 286 ? -0.356 8.631 13.887 1.00 96.38 286 GLU A O 1
ATOM 2239 N N . VAL A 1 287 ? 1.823 8.391 14.410 1.00 97.38 287 VAL A N 1
ATOM 2240 C CA . VAL A 1 287 ? 1.597 7.452 15.520 1.00 97.38 287 VAL A CA 1
ATOM 2241 C C . VAL A 1 287 ? 0.720 8.096 16.596 1.00 97.38 287 VAL A C 1
ATOM 2243 O O . VAL A 1 287 ? -0.214 7.462 17.089 1.00 97.38 287 VAL A O 1
ATOM 2246 N N . ARG A 1 288 ? 0.927 9.372 16.949 1.00 96.06 288 ARG A N 1
ATOM 2247 C CA . ARG A 1 288 ? 0.043 10.094 17.891 1.00 96.06 288 ARG A CA 1
ATOM 2248 C C . ARG A 1 288 ? -1.395 10.204 17.386 1.00 96.06 288 ARG A C 1
ATOM 2250 O O . ARG A 1 288 ? -2.324 10.128 18.188 1.00 96.06 288 ARG A O 1
ATOM 2257 N N . ARG A 1 289 ? -1.582 10.335 16.072 1.00 96.94 289 ARG A N 1
ATOM 2258 C CA . ARG A 1 289 ? -2.892 10.461 15.415 1.00 96.94 289 ARG A CA 1
ATOM 2259 C C . ARG A 1 289 ? -3.538 9.123 15.038 1.00 96.94 289 ARG A C 1
ATOM 2261 O O . ARG A 1 289 ? -4.661 9.127 14.538 1.00 96.94 289 ARG A O 1
ATOM 2268 N N . ARG A 1 290 ? -2.909 7.978 15.322 1.00 97.56 290 ARG A N 1
ATOM 2269 C CA . ARG A 1 290 ? -3.385 6.631 14.939 1.00 97.56 290 ARG A CA 1
ATOM 2270 C C . ARG A 1 290 ? -4.884 6.385 15.155 1.00 97.56 290 ARG A C 1
ATOM 2272 O O . ARG A 1 290 ? -5.546 5.882 14.257 1.00 97.56 290 ARG A O 1
ATOM 2279 N N . HIS A 1 291 ? -5.455 6.791 16.292 1.00 97.81 291 HIS A N 1
ATOM 2280 C CA . HIS A 1 291 ? -6.880 6.571 16.576 1.00 97.81 291 HIS A CA 1
ATOM 2281 C C . HIS A 1 291 ? -7.797 7.433 15.701 1.00 97.81 291 HIS A C 1
ATOM 2283 O O . HIS A 1 291 ? -8.781 6.927 15.163 1.00 97.81 291 HIS A O 1
ATOM 2289 N N . VAL A 1 292 ? -7.462 8.714 15.496 1.00 97.56 292 VAL A N 1
ATOM 2290 C CA . VAL A 1 292 ? -8.244 9.581 14.598 1.00 97.56 292 VAL A CA 1
ATOM 2291 C C . VAL A 1 292 ? -8.089 9.149 13.136 1.00 97.56 292 VAL A C 1
ATOM 2293 O O . VAL A 1 292 ? -9.046 9.222 12.368 1.00 97.56 292 VAL A O 1
ATOM 2296 N N . ASN A 1 293 ? -6.923 8.605 12.782 1.00 96.94 293 ASN A N 1
ATOM 2297 C CA . ASN A 1 293 ? -6.607 8.080 11.454 1.00 96.94 293 ASN A CA 1
ATOM 2298 C C . ASN A 1 293 ? -7.161 6.663 11.199 1.00 96.94 293 ASN A C 1
ATOM 2300 O O . ASN A 1 293 ? -7.001 6.148 10.099 1.00 96.94 293 ASN A O 1
ATOM 2304 N N . GLY A 1 294 ? -7.836 6.036 12.171 1.00 95.56 294 GLY A N 1
ATOM 2305 C CA . GLY A 1 294 ? -8.362 4.674 12.034 1.00 95.56 294 GLY A CA 1
ATOM 2306 C C . GLY A 1 294 ? -7.279 3.608 12.173 1.00 95.56 294 GLY A C 1
ATOM 2307 O O . GLY A 1 294 ? -6.908 2.974 11.192 1.00 95.56 294 GLY A O 1
ATOM 2308 N N . ILE A 1 295 ? -6.807 3.408 13.406 1.00 97.56 295 ILE A N 1
ATOM 2309 C CA . ILE A 1 295 ? -5.686 2.525 13.756 1.00 97.56 295 ILE A CA 1
ATOM 2310 C C . ILE A 1 295 ? -5.779 1.131 13.128 1.00 97.56 295 ILE A C 1
ATOM 2312 O O . ILE A 1 295 ? -4.757 0.608 12.707 1.00 97.56 295 ILE A O 1
ATOM 2316 N N . ASP A 1 296 ? -6.977 0.565 12.991 1.00 96.25 296 ASP A N 1
ATOM 2317 C CA . ASP A 1 296 ? -7.213 -0.784 12.454 1.00 96.25 296 ASP A CA 1
ATOM 2318 C C . ASP A 1 296 ? -6.928 -0.924 10.947 1.00 96.25 296 ASP A C 1
ATOM 2320 O O . ASP A 1 296 ? -6.883 -2.030 10.417 1.00 96.25 296 ASP A O 1
ATOM 2324 N N . ALA A 1 297 ? -6.722 0.192 10.244 1.00 97.31 297 ALA A N 1
ATOM 2325 C CA . ALA A 1 297 ? -6.354 0.219 8.830 1.00 97.31 297 ALA A CA 1
ATOM 2326 C C . ALA A 1 297 ? -4.852 0.443 8.597 1.00 97.31 297 ALA A C 1
ATOM 2328 O O . ALA A 1 297 ? -4.381 0.277 7.472 1.00 97.31 297 ALA A O 1
ATOM 2329 N N . LEU A 1 298 ? -4.107 0.888 9.615 1.00 98.31 298 LEU A N 1
ATOM 2330 C CA . LEU A 1 298 ? -2.764 1.443 9.440 1.00 98.31 298 LEU A CA 1
ATOM 2331 C C . LEU A 1 298 ? -1.681 0.374 9.593 1.00 98.31 298 LEU A C 1
ATOM 2333 O O . LEU A 1 298 ? -1.537 -0.235 10.648 1.00 98.31 298 LEU A O 1
ATOM 2337 N N . MET A 1 299 ? -0.866 0.195 8.565 1.00 98.12 299 MET A N 1
ATOM 2338 C CA . MET A 1 299 ? 0.259 -0.733 8.547 1.00 98.12 299 MET A CA 1
ATOM 2339 C C . MET A 1 299 ? 1.554 0.064 8.439 1.00 98.12 299 MET A C 1
ATOM 2341 O O . MET A 1 299 ? 1.700 0.921 7.566 1.00 98.12 299 MET A O 1
ATOM 2345 N N . TRP A 1 300 ? 2.492 -0.196 9.340 1.00 97.31 300 TRP A N 1
ATOM 2346 C CA . TRP A 1 300 ? 3.849 0.326 9.241 1.00 97.31 300 TRP A CA 1
ATOM 2347 C C . TRP A 1 300 ? 4.666 -0.498 8.231 1.00 97.31 300 TRP A C 1
ATOM 2349 O O . TRP A 1 300 ? 4.425 -1.693 8.068 1.00 97.31 300 TRP A O 1
ATOM 2359 N N . GLY A 1 301 ? 5.632 0.134 7.565 1.00 95.75 301 GLY A N 1
ATOM 2360 C CA . GLY A 1 301 ? 6.551 -0.510 6.625 1.00 95.75 301 GLY A CA 1
ATOM 2361 C C . GLY A 1 301 ? 7.928 0.152 6.668 1.00 95.75 301 GLY A C 1
ATOM 2362 O O . GLY A 1 301 ? 8.023 1.336 7.004 1.00 95.75 301 GLY A O 1
ATOM 2363 N N . THR A 1 302 ? 8.973 -0.619 6.354 1.00 94.94 302 THR A N 1
ATOM 2364 C CA . THR A 1 302 ? 10.373 -0.157 6.338 1.00 94.94 302 THR A CA 1
ATOM 2365 C C . THR A 1 302 ? 10.713 0.685 5.123 1.00 94.94 302 THR A C 1
ATOM 2367 O O . THR A 1 302 ? 11.625 1.502 5.208 1.00 94.94 302 THR A O 1
ATOM 2370 N N . ASP A 1 303 ? 10.015 0.440 4.014 1.00 94.75 303 ASP A N 1
ATOM 2371 C CA . ASP A 1 303 ? 10.391 0.906 2.679 1.00 94.75 303 ASP A CA 1
ATOM 2372 C C . ASP A 1 303 ? 11.806 0.455 2.265 1.00 94.75 303 ASP A C 1
ATOM 2374 O O . ASP A 1 303 ? 12.601 1.185 1.687 1.00 94.75 303 ASP A O 1
ATOM 2378 N N . TYR A 1 304 ? 12.175 -0.768 2.654 1.00 94.88 304 TYR A N 1
ATOM 2379 C CA . TYR A 1 304 ? 13.462 -1.345 2.284 1.00 94.88 304 TYR A CA 1
ATOM 2380 C C . TYR A 1 304 ? 13.490 -1.690 0.780 1.00 94.88 304 TYR A C 1
ATOM 2382 O O . TYR A 1 304 ? 12.597 -2.422 0.337 1.00 94.88 304 TYR A O 1
ATOM 2390 N N . PRO A 1 305 ? 14.534 -1.284 0.026 1.00 93.12 305 PRO A N 1
ATOM 2391 C CA . PRO A 1 305 ? 15.809 -0.729 0.502 1.00 93.12 305 PRO A CA 1
ATOM 2392 C C . PRO A 1 305 ? 16.008 0.779 0.253 1.00 93.12 305 PRO A C 1
ATOM 2394 O O . PRO A 1 305 ? 17.149 1.229 0.157 1.00 93.12 305 PRO A O 1
ATOM 2397 N N . HIS A 1 306 ? 14.940 1.558 0.101 1.00 91.38 306 HIS A N 1
ATOM 2398 C CA . HIS A 1 306 ? 15.023 2.967 -0.280 1.00 91.38 306 HIS A CA 1
ATOM 2399 C C . HIS A 1 306 ? 15.641 3.844 0.827 1.00 91.38 306 HIS A C 1
ATOM 2401 O O . HIS A 1 306 ? 15.456 3.565 2.019 1.00 91.38 306 HIS A O 1
ATOM 2407 N N . PRO A 1 307 ? 16.370 4.919 0.471 1.00 89.81 307 PRO A N 1
ATOM 2408 C CA . PRO A 1 307 ? 17.045 5.778 1.443 1.00 89.81 307 PRO A CA 1
ATOM 2409 C C . PRO A 1 307 ? 16.089 6.620 2.301 1.00 89.81 307 PRO A C 1
ATOM 2411 O O . PRO A 1 307 ? 16.436 6.998 3.421 1.00 89.81 307 PRO A O 1
ATOM 2414 N N . GLU A 1 308 ? 14.887 6.924 1.810 1.00 88.38 308 GLU A N 1
ATOM 2415 C CA . GLU A 1 308 ? 13.801 7.540 2.588 1.00 88.38 308 GLU A CA 1
ATOM 2416 C C . GLU A 1 308 ? 13.190 6.592 3.639 1.00 88.38 308 GLU A C 1
ATOM 2418 O O . GLU A 1 308 ? 12.508 7.038 4.578 1.00 88.38 308 GLU A O 1
ATOM 2423 N N . GLY A 1 309 ? 13.465 5.292 3.501 1.00 93.00 309 GLY A N 1
ATOM 2424 C CA . GLY A 1 309 ? 13.029 4.234 4.391 1.00 93.00 309 GLY A CA 1
ATOM 2425 C C . GLY A 1 309 ? 13.652 4.290 5.787 1.00 93.00 309 GLY A C 1
ATOM 2426 O O . GLY A 1 309 ? 14.229 5.282 6.244 1.00 93.00 309 GLY A O 1
ATOM 2427 N N . SER A 1 310 ? 13.449 3.223 6.556 1.00 95.12 310 SER A N 1
ATOM 2428 C CA . SER A 1 310 ? 13.962 3.124 7.927 1.00 95.12 310 SER A CA 1
ATOM 2429 C C . SER A 1 310 ? 15.220 2.278 8.033 1.00 95.12 310 SER A C 1
ATOM 2431 O O . SER A 1 310 ? 15.972 2.462 8.989 1.00 95.12 310 SER A O 1
ATOM 2433 N N . TRP A 1 311 ? 15.464 1.388 7.074 1.00 94.88 311 TRP A N 1
ATOM 2434 C CA . TRP A 1 311 ? 16.679 0.583 7.007 1.00 94.88 311 TRP A CA 1
ATOM 2435 C C . TRP A 1 311 ? 17.917 1.461 6.722 1.00 94.88 311 TRP A C 1
ATOM 2437 O O . TRP A 1 311 ? 17.794 2.434 5.981 1.00 94.88 311 TRP A O 1
ATOM 2447 N N . PRO A 1 312 ? 19.106 1.177 7.296 1.00 94.12 312 PRO A N 1
ATOM 2448 C CA . PRO A 1 312 ? 19.442 0.136 8.284 1.00 94.12 312 PRO A CA 1
ATOM 2449 C C . PRO A 1 312 ? 19.255 0.572 9.750 1.00 94.12 312 PRO A C 1
ATOM 2451 O O . PRO A 1 312 ? 19.883 0.040 10.664 1.00 94.12 312 PRO A O 1
ATOM 2454 N N . ASN A 1 313 ? 18.433 1.594 9.993 1.00 94.62 313 ASN A N 1
ATOM 2455 C CA . ASN A 1 313 ? 18.265 2.248 11.290 1.00 94.62 313 ASN A CA 1
ATOM 2456 C C . ASN A 1 313 ? 16.877 2.001 11.913 1.00 94.62 313 ASN A C 1
ATOM 2458 O O . ASN A 1 313 ? 16.439 2.776 12.777 1.00 94.62 313 ASN A O 1
ATOM 2462 N N . THR A 1 314 ? 16.174 0.931 11.519 1.00 96.38 314 THR A N 1
ATOM 2463 C CA . THR A 1 314 ? 14.753 0.746 11.854 1.00 96.38 314 THR A CA 1
ATOM 2464 C C . THR A 1 314 ? 14.525 0.730 13.354 1.00 96.38 314 THR A C 1
ATOM 2466 O O . THR A 1 314 ? 13.666 1.454 13.856 1.00 96.38 314 THR A O 1
ATOM 2469 N N . ARG A 1 315 ? 15.339 -0.014 14.111 1.00 95.25 315 ARG A N 1
ATOM 2470 C CA . ARG A 1 315 ? 15.181 -0.126 15.573 1.00 95.25 315 ARG A CA 1
ATOM 2471 C C . ARG A 1 315 ? 15.280 1.232 16.277 1.00 95.25 315 ARG A C 1
ATOM 2473 O O . ARG A 1 315 ? 14.501 1.517 17.187 1.00 95.25 315 ARG A O 1
ATOM 2480 N N . ALA A 1 316 ? 16.219 2.080 15.851 1.00 94.81 316 ALA A N 1
ATOM 2481 C CA . ALA A 1 316 ? 16.398 3.415 16.420 1.00 94.81 316 ALA A CA 1
ATOM 2482 C C . ALA A 1 316 ? 15.201 4.323 16.105 1.00 94.81 316 ALA A C 1
ATOM 2484 O O . ALA A 1 316 ? 14.719 5.041 16.986 1.00 94.81 316 ALA A O 1
ATOM 2485 N N . ARG A 1 317 ? 14.688 4.243 14.873 1.00 95.19 317 ARG A N 1
ATOM 2486 C CA . ARG A 1 317 ? 13.517 5.003 14.434 1.00 95.19 317 ARG A CA 1
ATOM 2487 C C . ARG A 1 317 ? 12.250 4.575 15.173 1.00 95.19 317 ARG A C 1
ATOM 2489 O O . ARG A 1 317 ? 11.578 5.422 15.757 1.00 95.19 317 ARG A O 1
ATOM 2496 N N . LEU A 1 318 ? 12.000 3.267 15.283 1.00 96.88 318 LEU A N 1
ATOM 2497 C CA . LEU A 1 318 ? 10.876 2.719 16.049 1.00 96.88 318 LEU A CA 1
ATOM 2498 C C . LEU A 1 318 ? 10.901 3.171 17.512 1.00 96.88 318 LEU A C 1
ATOM 2500 O O . LEU A 1 318 ? 9.875 3.597 18.040 1.00 96.88 318 LEU A O 1
ATOM 2504 N N . LYS A 1 319 ? 12.075 3.144 18.158 1.00 96.00 319 LYS A N 1
ATOM 2505 C CA . LYS A 1 319 ? 12.228 3.610 19.543 1.00 96.00 319 LYS A CA 1
ATOM 2506 C C . LYS A 1 319 ? 11.823 5.073 19.715 1.00 96.00 319 LYS A C 1
ATOM 2508 O O . LYS A 1 319 ? 11.250 5.425 20.739 1.00 96.00 319 LYS A O 1
ATOM 2513 N N . ASN A 1 320 ? 12.122 5.932 18.742 1.00 95.06 320 ASN A N 1
ATOM 2514 C CA . ASN A 1 320 ? 11.720 7.335 18.796 1.00 95.06 320 ASN A CA 1
ATOM 2515 C C . ASN A 1 320 ? 10.226 7.524 18.497 1.00 95.06 320 ASN A C 1
ATOM 2517 O O . ASN A 1 320 ? 9.535 8.246 19.220 1.00 95.06 320 ASN A O 1
ATOM 2521 N N . ASP A 1 321 ? 9.736 6.890 17.432 1.00 96.06 321 ASP A N 1
ATOM 2522 C CA . ASP A 1 321 ? 8.414 7.175 16.874 1.00 96.06 321 ASP A CA 1
ATOM 2523 C C . ASP A 1 321 ? 7.280 6.523 17.679 1.00 96.06 321 ASP A C 1
ATOM 2525 O O . ASP A 1 321 ? 6.202 7.108 17.807 1.00 96.06 321 ASP A O 1
ATOM 2529 N N . PHE A 1 322 ? 7.541 5.373 18.312 1.00 96.69 322 PHE A N 1
ATOM 2530 C CA . PHE A 1 322 ? 6.562 4.624 19.110 1.00 96.69 322 PHE A CA 1
ATOM 2531 C C . PHE A 1 322 ? 6.701 4.811 20.627 1.00 96.69 322 PHE A C 1
ATOM 2533 O O . PHE A 1 322 ? 5.925 4.220 21.377 1.00 96.69 322 PHE A O 1
ATOM 2540 N N . ALA A 1 323 ? 7.619 5.664 21.096 1.00 91.81 323 ALA A N 1
ATOM 2541 C CA . ALA A 1 323 ? 7.866 5.882 22.528 1.00 91.81 323 ALA A CA 1
ATOM 2542 C C . ALA A 1 323 ? 6.593 6.217 23.335 1.00 91.81 323 ALA A C 1
ATOM 2544 O O . ALA A 1 323 ? 6.451 5.796 24.480 1.00 91.81 323 ALA A O 1
ATOM 2545 N N . ASP A 1 324 ? 5.665 6.970 22.731 1.00 90.62 324 ASP A N 1
ATOM 2546 C CA . ASP A 1 324 ? 4.424 7.422 23.380 1.00 90.62 324 ASP A CA 1
ATOM 2547 C C . ASP A 1 324 ? 3.216 6.503 23.091 1.00 90.62 324 ASP A C 1
ATOM 2549 O O . ASP A 1 324 ? 2.111 6.758 23.580 1.00 90.62 324 ASP A O 1
ATOM 2553 N N . ALA A 1 325 ? 3.379 5.479 22.248 1.00 96.12 325 ALA A N 1
ATOM 2554 C CA . ALA A 1 325 ? 2.316 4.527 21.940 1.00 96.12 325 ALA A CA 1
ATOM 2555 C C . ALA A 1 325 ? 2.200 3.471 23.047 1.00 96.12 325 ALA A C 1
ATOM 2557 O O . ALA A 1 325 ? 3.163 3.181 23.759 1.00 96.12 325 ALA A O 1
ATOM 2558 N N . THR A 1 326 ? 1.019 2.874 23.193 1.00 98.00 326 THR A N 1
ATOM 2559 C CA . THR A 1 326 ? 0.855 1.696 24.051 1.00 98.00 326 THR A CA 1
ATOM 2560 C C . THR A 1 326 ? 1.416 0.467 23.340 1.00 98.00 326 THR A C 1
ATOM 2562 O O . THR A 1 326 ? 1.536 0.441 22.115 1.00 98.00 326 THR A O 1
ATOM 2565 N N . VAL A 1 327 ? 1.733 -0.586 24.093 1.00 98.12 327 VAL A N 1
ATOM 2566 C CA . VAL A 1 327 ? 2.195 -1.850 23.495 1.00 98.12 327 VAL A CA 1
ATOM 2567 C C . VAL A 1 327 ? 1.134 -2.451 22.567 1.00 98.12 327 VAL A C 1
ATOM 2569 O O . VAL A 1 327 ? 1.474 -3.002 21.525 1.00 98.12 327 VAL A O 1
ATOM 2572 N N . GLU A 1 328 ? -0.144 -2.332 22.924 1.00 97.75 328 GLU A N 1
ATOM 2573 C CA . GLU A 1 328 ? -1.276 -2.840 22.138 1.00 97.75 328 GLU A CA 1
ATOM 2574 C C . GLU A 1 328 ? -1.350 -2.145 20.773 1.00 97.75 328 GLU A C 1
ATOM 2576 O O . GLU A 1 328 ? -1.371 -2.812 19.737 1.00 97.75 328 GLU A O 1
ATOM 2581 N N . ASP A 1 329 ? -1.284 -0.812 20.771 1.00 98.25 329 ASP A N 1
ATOM 2582 C CA . ASP A 1 329 ? -1.312 -0.018 19.545 1.00 98.25 329 ASP A CA 1
ATOM 2583 C C . ASP A 1 329 ? -0.068 -0.268 18.685 1.00 98.25 329 ASP A C 1
ATOM 2585 O O . ASP A 1 329 ? -0.176 -0.410 17.467 1.00 98.25 329 ASP A O 1
ATOM 2589 N N . THR A 1 330 ? 1.113 -0.370 19.306 1.00 98.19 330 THR A N 1
ATOM 2590 C CA . THR A 1 330 ? 2.362 -0.680 18.597 1.00 98.19 330 THR A CA 1
ATOM 2591 C C . THR A 1 330 ? 2.281 -2.031 17.897 1.00 98.19 330 THR A C 1
ATOM 2593 O O . THR A 1 330 ? 2.610 -2.116 16.719 1.00 98.19 330 THR A O 1
ATOM 2596 N N . ARG A 1 331 ? 1.792 -3.084 18.567 1.00 97.88 331 ARG A N 1
ATOM 2597 C CA . ARG A 1 331 ? 1.613 -4.403 17.929 1.00 97.88 331 ARG A CA 1
ATOM 2598 C C . ARG A 1 331 ? 0.648 -4.329 16.750 1.00 97.88 331 ARG A C 1
ATOM 2600 O O . ARG A 1 331 ? 0.883 -4.965 15.722 1.00 97.88 331 ARG A O 1
ATOM 2607 N N . ARG A 1 332 ? -0.422 -3.540 16.891 1.00 98.06 332 ARG A N 1
ATOM 2608 C CA . ARG A 1 332 ? -1.414 -3.358 15.834 1.00 98.06 332 ARG A CA 1
ATOM 2609 C C . ARG A 1 332 ? -0.804 -2.718 14.587 1.00 98.06 332 ARG A C 1
ATOM 2611 O O . ARG A 1 332 ? -0.922 -3.282 13.502 1.00 98.06 332 ARG A O 1
ATOM 2618 N N . LEU A 1 333 ? -0.082 -1.615 14.778 1.00 98.19 333 LEU A N 1
ATOM 2619 C CA . LEU A 1 333 ? 0.569 -0.849 13.715 1.00 98.19 333 LEU A CA 1
ATOM 2620 C C . LEU A 1 333 ? 1.754 -1.584 13.066 1.00 98.19 333 LEU A C 1
ATOM 2622 O O . LEU A 1 333 ? 1.908 -1.512 11.850 1.00 98.19 333 LEU A O 1
ATOM 2626 N N . LEU A 1 334 ? 2.583 -2.280 13.854 1.00 97.44 334 LEU A N 1
ATOM 2627 C CA . LEU A 1 334 ? 3.806 -2.927 13.359 1.00 97.44 334 LEU A CA 1
ATOM 2628 C C . LEU A 1 334 ? 3.581 -4.293 12.699 1.00 97.44 334 LEU A C 1
ATOM 2630 O O . LEU A 1 334 ? 4.478 -4.763 12.008 1.00 97.44 334 LEU A O 1
ATOM 2634 N N . GLY A 1 335 ? 2.434 -4.951 12.903 1.00 97.12 335 GLY A N 1
ATOM 2635 C CA . GLY A 1 335 ? 2.244 -6.284 12.323 1.00 97.12 335 GLY A CA 1
ATOM 2636 C C . GLY A 1 335 ? 0.811 -6.788 12.240 1.00 97.12 335 GLY A C 1
ATOM 2637 O O . GLY A 1 335 ? 0.417 -7.286 11.188 1.00 97.12 335 GLY A O 1
ATOM 2638 N N . LEU A 1 336 ? 0.006 -6.657 13.299 1.00 98.44 336 LEU A N 1
ATOM 2639 C CA . LEU A 1 336 ? -1.293 -7.350 13.334 1.00 98.44 336 LEU A CA 1
ATOM 2640 C C . LEU A 1 336 ? -2.269 -6.851 12.253 1.00 98.44 336 LEU A C 1
ATOM 2642 O O . LEU A 1 336 ? -3.009 -7.651 11.691 1.00 98.44 336 LEU A O 1
ATOM 2646 N N . ASN A 1 337 ? -2.240 -5.559 11.900 1.00 98.56 337 ASN A N 1
ATOM 2647 C CA . ASN A 1 337 ? -3.043 -5.054 10.780 1.00 98.56 337 ASN A CA 1
ATOM 2648 C C . ASN A 1 337 ? -2.643 -5.685 9.438 1.00 98.56 337 ASN A C 1
ATOM 2650 O O . ASN A 1 337 ? -3.516 -6.017 8.639 1.00 98.56 337 ASN A O 1
ATOM 2654 N N . ALA A 1 338 ? -1.344 -5.882 9.191 1.00 98.19 338 ALA A N 1
ATOM 2655 C CA . ALA A 1 338 ? -0.874 -6.549 7.978 1.00 98.19 338 ALA A CA 1
ATOM 2656 C C . ALA A 1 338 ? -1.278 -8.030 7.975 1.00 98.19 338 ALA A C 1
ATOM 2658 O O . ALA A 1 338 ? -1.791 -8.533 6.977 1.00 98.19 338 ALA A O 1
ATOM 2659 N N . ILE A 1 339 ? -1.140 -8.713 9.111 1.00 98.44 339 ILE A N 1
ATOM 2660 C CA . ILE A 1 339 ? -1.568 -10.108 9.260 1.00 98.44 339 ILE A CA 1
ATOM 2661 C C . ILE A 1 339 ? -3.049 -10.272 8.889 1.00 98.44 339 ILE A C 1
ATOM 2663 O O . ILE A 1 339 ? -3.374 -11.142 8.078 1.00 98.44 339 ILE A O 1
ATOM 2667 N N . ASP A 1 340 ? -3.924 -9.397 9.387 1.00 98.12 340 ASP A N 1
ATOM 2668 C CA . ASP A 1 340 ? -5.360 -9.453 9.090 1.00 98.12 340 ASP A CA 1
ATOM 2669 C C . ASP A 1 340 ? -5.684 -9.078 7.636 1.00 98.12 340 ASP A C 1
ATOM 2671 O O . ASP A 1 340 ? -6.510 -9.731 6.981 1.00 98.12 340 ASP A O 1
ATOM 2675 N N . CYS A 1 341 ? -5.018 -8.045 7.109 1.00 98.25 341 CYS A N 1
ATOM 2676 C CA . CYS A 1 341 ? -5.202 -7.562 5.740 1.00 98.25 341 CYS A CA 1
ATOM 2677 C C . CYS A 1 341 ? -4.853 -8.636 4.698 1.00 98.25 341 CYS A C 1
ATOM 2679 O O . CYS A 1 341 ? -5.626 -8.855 3.762 1.00 98.25 341 CYS A O 1
ATOM 2681 N N . TYR A 1 342 ? -3.740 -9.352 4.886 1.00 98.12 342 TYR A N 1
ATOM 2682 C CA . TYR A 1 342 ? -3.213 -10.315 3.908 1.00 98.12 342 TYR A CA 1
ATOM 2683 C C . TYR A 1 342 ? -3.466 -11.787 4.274 1.00 98.12 342 TYR A C 1
ATOM 2685 O O . TYR A 1 342 ? -3.103 -12.690 3.512 1.00 98.12 342 TYR A O 1
ATOM 2693 N N . GLY A 1 343 ? -4.076 -12.056 5.434 1.00 96.31 343 GLY A N 1
ATOM 2694 C CA . GLY A 1 343 ? -4.311 -13.415 5.926 1.00 96.31 343 GLY A CA 1
ATOM 2695 C C . GLY A 1 343 ? -3.000 -14.189 6.077 1.00 96.31 343 GLY A C 1
ATOM 2696 O O . GLY A 1 343 ? -2.807 -15.225 5.427 1.00 96.31 343 GLY A O 1
ATOM 2697 N N . LEU A 1 344 ? -2.068 -13.628 6.848 1.00 97.62 344 LEU A N 1
ATOM 2698 C CA . LEU A 1 344 ? -0.762 -14.235 7.125 1.00 97.62 344 LEU A CA 1
ATOM 2699 C C . LEU A 1 344 ? -0.836 -15.171 8.340 1.00 97.62 344 LEU A C 1
ATOM 2701 O O . LEU A 1 344 ? -1.746 -15.071 9.161 1.00 97.62 344 LEU A O 1
ATOM 2705 N N . ASP A 1 345 ? 0.126 -16.086 8.461 1.00 97.69 345 ASP A N 1
ATOM 2706 C CA . ASP A 1 345 ? 0.218 -16.989 9.612 1.00 97.69 345 ASP A CA 1
ATOM 2707 C C . ASP A 1 345 ? 0.834 -16.254 10.813 1.00 97.69 345 ASP A C 1
ATOM 2709 O O . ASP A 1 345 ? 2.056 -16.137 10.937 1.00 97.69 345 ASP A O 1
ATOM 2713 N N . GLU A 1 346 ? -0.029 -15.741 11.696 1.00 98.06 346 GLU A N 1
ATOM 2714 C CA . GLU A 1 346 ? 0.379 -15.016 12.905 1.00 98.06 346 GLU A CA 1
ATOM 2715 C C . GLU A 1 346 ? 1.318 -15.841 13.787 1.00 98.06 346 GLU A C 1
ATOM 2717 O O . GLU A 1 346 ? 2.308 -15.314 14.287 1.00 98.06 346 GLU A O 1
ATOM 2722 N N . ALA A 1 347 ? 1.042 -17.133 13.976 1.00 98.44 347 ALA A N 1
ATOM 2723 C CA . ALA A 1 347 ? 1.825 -17.965 14.881 1.00 98.44 347 ALA A CA 1
ATOM 2724 C C . ALA A 1 347 ? 3.238 -18.207 14.332 1.00 98.44 347 ALA A C 1
ATOM 2726 O O . ALA A 1 347 ? 4.216 -18.142 15.084 1.00 98.44 347 ALA A O 1
ATOM 2727 N N . ALA A 1 348 ? 3.353 -18.451 13.024 1.00 98.38 348 ALA A N 1
ATOM 2728 C CA . ALA A 1 348 ? 4.644 -18.617 12.368 1.00 98.38 348 ALA A CA 1
ATOM 2729 C C . ALA A 1 348 ? 5.458 -17.311 12.375 1.00 98.38 348 ALA A C 1
ATOM 2731 O O . ALA A 1 348 ? 6.641 -17.329 12.722 1.00 98.38 348 ALA A O 1
ATOM 2732 N N . LEU A 1 349 ? 4.822 -16.172 12.079 1.00 98.38 349 LEU A N 1
ATOM 2733 C CA . LEU A 1 349 ? 5.469 -14.858 12.141 1.00 98.38 349 LEU A CA 1
ATOM 2734 C C . LEU A 1 349 ? 5.868 -14.474 13.570 1.00 98.38 349 LEU A C 1
ATOM 2736 O O . LEU A 1 349 ? 6.961 -13.947 13.772 1.00 98.38 349 LEU A O 1
ATOM 2740 N N . GLN A 1 350 ? 5.040 -14.783 14.573 1.00 98.31 350 GLN A N 1
ATOM 2741 C CA . GLN A 1 350 ? 5.362 -14.541 15.981 1.00 98.31 350 GLN A CA 1
ATOM 2742 C C . GLN A 1 350 ? 6.602 -15.338 16.407 1.00 98.31 350 GLN A C 1
ATOM 2744 O O . GLN A 1 350 ? 7.454 -14.791 17.098 1.00 98.31 350 GLN A O 1
ATOM 2749 N N . ALA A 1 351 ? 6.772 -16.578 15.933 1.00 98.50 351 ALA A N 1
ATOM 2750 C CA . ALA A 1 351 ? 7.974 -17.366 16.216 1.00 98.50 351 ALA A CA 1
ATOM 2751 C C . ALA A 1 351 ? 9.260 -16.740 15.635 1.00 98.50 351 ALA A C 1
ATOM 2753 O O . ALA A 1 351 ? 10.333 -16.867 16.229 1.00 98.50 351 ALA A O 1
ATOM 2754 N N . VAL A 1 352 ? 9.168 -16.050 14.491 1.00 98.50 352 VAL A N 1
ATOM 2755 C CA . VAL A 1 352 ? 10.281 -15.257 13.943 1.00 98.50 352 VAL A CA 1
ATOM 2756 C C . VAL A 1 352 ? 10.478 -13.989 14.778 1.00 98.50 352 VAL A C 1
ATOM 2758 O O . VAL A 1 352 ? 11.593 -13.719 15.223 1.00 98.50 352 VAL A O 1
ATOM 2761 N N . ALA A 1 353 ? 9.402 -13.248 15.056 1.00 98.06 353 ALA A N 1
ATOM 2762 C CA . ALA A 1 353 ? 9.433 -12.006 15.828 1.00 98.06 353 ALA A CA 1
ATOM 2763 C C . ALA A 1 353 ? 10.001 -12.195 17.243 1.00 98.06 353 ALA A C 1
ATOM 2765 O O . ALA A 1 353 ? 10.769 -11.353 17.696 1.00 98.06 353 ALA A O 1
ATOM 2766 N N . ASP A 1 354 ? 9.719 -13.316 17.909 1.00 98.00 354 ASP A N 1
ATOM 2767 C CA . ASP A 1 354 ? 10.271 -13.644 19.232 1.00 98.00 354 ASP A CA 1
ATOM 2768 C C . ASP A 1 354 ? 11.805 -13.750 19.231 1.00 98.00 354 ASP A C 1
ATOM 2770 O O . ASP A 1 354 ? 12.444 -13.580 20.270 1.00 98.00 354 ASP A O 1
ATOM 2774 N N . ARG A 1 355 ? 12.410 -14.035 18.071 1.00 97.88 355 ARG A N 1
ATOM 2775 C CA . ARG A 1 355 ? 13.866 -14.145 17.919 1.00 97.88 355 ARG A CA 1
ATOM 2776 C C . ARG A 1 355 ? 14.535 -12.813 17.594 1.00 97.88 355 ARG A C 1
ATOM 2778 O O . ARG A 1 355 ? 15.639 -12.579 18.075 1.00 97.88 355 ARG A O 1
ATOM 2785 N N . ILE A 1 356 ? 13.923 -12.002 16.727 1.00 97.62 356 ILE A N 1
ATOM 2786 C CA . ILE A 1 356 ? 14.591 -10.842 16.099 1.00 97.62 356 ILE A CA 1
ATOM 2787 C C . ILE A 1 356 ? 13.902 -9.501 16.372 1.00 97.62 356 ILE A C 1
ATOM 2789 O O . ILE A 1 356 ? 14.541 -8.449 16.287 1.00 97.62 356 ILE A O 1
ATOM 2793 N N . GLY A 1 357 ? 12.606 -9.525 16.681 1.00 96.62 357 GLY A N 1
ATOM 2794 C CA . GLY A 1 357 ? 11.768 -8.338 16.781 1.00 96.62 357 GLY A CA 1
ATOM 2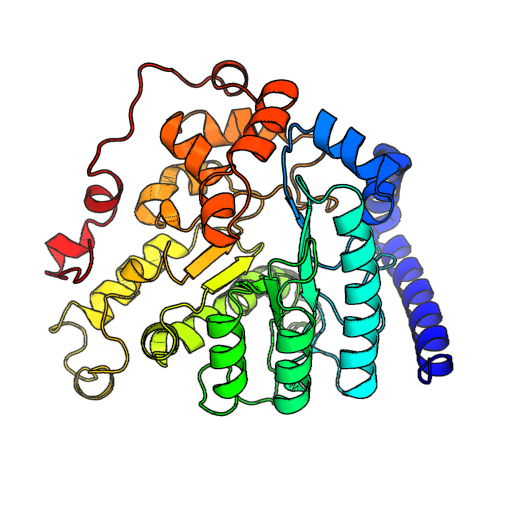795 C C . GLY A 1 357 ? 12.131 -7.456 17.980 1.00 96.62 357 GLY A C 1
ATOM 2796 O O . GLY A 1 357 ? 12.719 -7.930 18.956 1.00 96.62 357 GLY A O 1
ATOM 2797 N N . PRO A 1 358 ? 11.806 -6.155 17.931 1.00 96.00 358 PRO A N 1
ATOM 2798 C CA . PRO A 1 358 ? 11.967 -5.278 19.080 1.00 96.00 358 PRO A CA 1
ATOM 2799 C C . PRO A 1 358 ? 10.968 -5.633 20.189 1.00 96.00 358 PRO A C 1
ATOM 2801 O O . PRO A 1 358 ? 9.796 -5.923 19.942 1.00 96.00 358 PRO A O 1
ATOM 2804 N N . THR A 1 359 ? 11.425 -5.559 21.433 1.00 96.38 359 THR A N 1
ATOM 2805 C CA . THR A 1 359 ? 10.583 -5.704 22.624 1.00 96.38 359 THR A CA 1
ATOM 2806 C C . THR A 1 359 ? 10.019 -4.348 23.073 1.00 96.38 359 THR A C 1
ATOM 2808 O O . THR A 1 359 ? 10.570 -3.301 22.725 1.00 96.38 359 THR A O 1
ATOM 2811 N N . PRO A 1 360 ? 8.961 -4.316 23.909 1.00 96.69 360 PRO A N 1
ATOM 2812 C CA . PRO A 1 360 ? 8.513 -3.071 24.536 1.00 96.69 360 PRO A CA 1
ATOM 2813 C C . PRO A 1 360 ? 9.625 -2.327 25.292 1.00 96.69 360 PRO A C 1
ATOM 2815 O O . PRO A 1 360 ? 9.649 -1.099 25.289 1.00 96.69 360 PRO A O 1
ATOM 2818 N N . GLU A 1 361 ? 10.565 -3.056 25.903 1.00 96.00 361 GLU A N 1
ATOM 2819 C CA . GLU A 1 361 ? 11.721 -2.471 26.592 1.00 96.00 361 GLU A CA 1
ATOM 2820 C C . GLU A 1 361 ? 12.677 -1.776 25.611 1.00 96.00 361 GLU A C 1
ATOM 2822 O O . GLU A 1 361 ? 13.085 -0.640 25.864 1.00 96.00 361 GLU A O 1
ATOM 2827 N N . ASP A 1 362 ? 12.965 -2.395 24.459 1.00 96.06 362 ASP A N 1
ATOM 2828 C CA . ASP A 1 362 ? 13.806 -1.792 23.411 1.00 96.06 362 ASP A CA 1
ATOM 2829 C C . ASP A 1 362 ? 13.242 -0.448 22.931 1.00 96.06 362 ASP A C 1
ATOM 2831 O O . ASP A 1 362 ? 13.992 0.508 22.695 1.00 96.06 362 ASP A O 1
ATOM 2835 N N . LEU A 1 363 ? 11.911 -0.368 22.836 1.00 95.94 363 LEU A N 1
ATOM 2836 C CA . LEU A 1 363 ? 11.172 0.823 22.414 1.00 95.94 363 LEU A CA 1
ATOM 2837 C C . LEU A 1 363 ? 10.915 1.823 23.557 1.00 95.94 363 LEU A C 1
ATOM 2839 O O . LEU A 1 363 ? 10.361 2.894 23.318 1.00 95.94 363 LEU A O 1
ATOM 2843 N N . GLY A 1 364 ? 11.324 1.513 24.792 1.00 94.88 364 GLY A N 1
ATOM 2844 C CA . GLY A 1 364 ? 11.123 2.377 25.960 1.00 94.88 364 GLY A CA 1
ATOM 2845 C C . GLY A 1 364 ? 9.663 2.503 26.412 1.00 94.88 364 GLY A C 1
ATOM 2846 O O . GLY A 1 364 ? 9.309 3.486 27.063 1.00 94.88 364 GLY A O 1
ATOM 2847 N N . GLN A 1 365 ? 8.814 1.533 26.068 1.00 95.81 365 GLN A N 1
ATOM 2848 C CA . GLN A 1 365 ? 7.385 1.553 26.370 1.00 95.81 365 GLN A CA 1
ATOM 2849 C C . GLN A 1 365 ? 7.085 0.979 27.760 1.00 95.81 365 GLN A C 1
ATOM 2851 O O . GLN A 1 365 ? 7.672 -0.012 28.194 1.00 95.81 365 GLN A O 1
ATOM 2856 N N . SER A 1 366 ? 6.108 1.572 28.453 1.00 92.81 366 SER A N 1
ATOM 2857 C CA . SER A 1 366 ? 5.616 1.042 29.729 1.00 92.81 366 SER A CA 1
ATOM 2858 C C . SER A 1 366 ? 4.566 -0.049 29.519 1.00 92.81 366 SER A C 1
ATOM 2860 O O . SER A 1 366 ? 3.585 0.145 28.798 1.00 92.81 366 SER A O 1
ATOM 2862 N N . LEU A 1 367 ? 4.727 -1.170 30.229 1.00 94.00 367 LEU A N 1
ATOM 2863 C CA . LEU A 1 367 ? 3.748 -2.260 30.264 1.00 94.00 367 LEU A CA 1
ATOM 2864 C C . LEU A 1 367 ? 2.507 -1.940 31.111 1.00 94.00 367 LEU A C 1
ATOM 2866 O O . LEU A 1 367 ? 1.567 -2.735 31.092 1.00 94.00 367 LEU A O 1
ATOM 2870 N N . ASP A 1 368 ? 2.471 -0.811 31.821 1.00 94.12 368 ASP A N 1
ATOM 2871 C CA . ASP A 1 368 ? 1.339 -0.411 32.674 1.00 94.12 368 ASP A CA 1
ATOM 2872 C C . ASP A 1 368 ? 0.318 0.472 31.940 1.00 94.12 368 ASP A C 1
ATOM 2874 O O . ASP A 1 368 ? -0.816 0.631 32.394 1.00 94.12 368 ASP A O 1
ATOM 2878 N N . ILE A 1 369 ? 0.699 1.050 30.797 1.00 93.00 369 ILE A N 1
ATOM 2879 C CA . ILE A 1 369 ? -0.176 1.917 30.004 1.00 93.00 369 ILE A CA 1
ATOM 2880 C C . ILE A 1 369 ? -1.024 1.048 29.070 1.00 93.00 369 ILE A C 1
ATOM 2882 O O . ILE A 1 369 ? -0.522 0.131 28.414 1.00 93.00 369 ILE A O 1
ATOM 2886 N N . ARG A 1 370 ? -2.327 1.327 29.015 1.00 95.62 370 ARG A N 1
ATOM 2887 C CA . ARG A 1 370 ? -3.302 0.620 28.173 1.00 95.62 370 ARG A CA 1
ATOM 2888 C C . ARG A 1 370 ? -4.041 1.593 27.277 1.00 95.62 370 ARG A C 1
ATOM 2890 O O . ARG A 1 370 ? -4.263 2.741 27.673 1.00 95.62 370 ARG A O 1
ATOM 2897 N N . THR A 1 371 ? -4.430 1.125 26.097 1.00 97.00 371 THR A N 1
ATOM 2898 C CA . THR A 1 371 ? -5.282 1.909 25.205 1.00 97.00 371 THR A CA 1
ATOM 2899 C C . THR A 1 371 ? -6.699 1.933 25.782 1.00 97.00 371 THR A C 1
ATOM 2901 O O . THR A 1 371 ? -7.247 0.870 26.083 1.00 97.00 371 THR A O 1
ATOM 2904 N N . PRO A 1 372 ? -7.325 3.110 25.973 1.00 96.69 372 PRO A N 1
ATOM 2905 C CA . PRO A 1 372 ? -8.733 3.170 26.348 1.00 96.69 372 PRO A CA 1
ATOM 2906 C C . PRO A 1 372 ? -9.598 2.431 25.323 1.00 96.69 372 PRO A C 1
ATOM 2908 O O . PRO A 1 372 ? -9.422 2.608 24.119 1.00 96.69 372 PRO A O 1
ATOM 2911 N N . SER A 1 373 ? -10.565 1.634 25.779 1.00 94.50 373 SER A N 1
ATOM 2912 C CA . SER A 1 373 ? -11.437 0.852 24.886 1.00 94.50 373 SER A CA 1
ATOM 2913 C C . SER A 1 373 ? -12.240 1.715 23.907 1.00 94.50 373 SER A C 1
ATOM 2915 O O . SER A 1 373 ? -12.676 1.236 22.868 1.00 94.50 373 SER A O 1
ATOM 2917 N N . ASP A 1 374 ? -12.454 2.986 24.244 1.00 94.75 374 ASP A N 1
ATOM 2918 C CA . ASP A 1 374 ? -13.154 3.975 23.436 1.00 94.75 374 ASP A CA 1
ATOM 2919 C C . ASP A 1 374 ? -12.207 4.934 22.692 1.00 94.75 374 ASP A C 1
ATOM 2921 O O . ASP A 1 374 ? -12.690 5.893 22.100 1.00 94.75 374 ASP A O 1
ATOM 2925 N N . ALA A 1 375 ? -10.887 4.697 22.665 1.00 96.88 375 ALA A N 1
ATOM 2926 C CA . ALA A 1 375 ? -9.900 5.638 22.118 1.00 96.88 375 ALA A CA 1
ATOM 2927 C C . ALA A 1 375 ? -10.207 6.079 20.677 1.00 96.88 375 ALA A C 1
ATOM 2929 O O . ALA A 1 375 ? -10.188 7.273 20.377 1.00 96.88 375 ALA A O 1
ATOM 2930 N N . THR A 1 376 ? -10.556 5.138 19.792 1.00 94.31 376 THR A N 1
ATOM 2931 C CA . THR A 1 376 ? -10.974 5.449 18.414 1.00 94.31 376 THR A CA 1
ATOM 2932 C C . THR A 1 376 ? -12.265 6.263 18.393 1.00 94.31 376 THR A C 1
ATOM 2934 O O . THR A 1 376 ? -12.347 7.262 17.680 1.00 94.31 376 THR A O 1
ATOM 2937 N N . ARG A 1 377 ? -13.264 5.902 19.210 1.00 93.38 377 ARG A N 1
ATOM 2938 C CA . ARG A 1 377 ? -14.523 6.656 19.290 1.00 93.38 377 ARG A CA 1
ATOM 2939 C C . ARG A 1 377 ? -14.293 8.078 19.804 1.00 93.38 377 ARG A C 1
ATOM 2941 O O . ARG A 1 377 ? -14.776 9.021 19.186 1.00 93.38 377 ARG A O 1
ATOM 2948 N N . ALA A 1 378 ? -13.530 8.231 20.882 1.00 95.94 378 ALA A N 1
ATOM 2949 C CA . ALA A 1 378 ? -13.187 9.515 21.481 1.00 95.94 378 ALA A CA 1
ATOM 2950 C C . ALA A 1 378 ? -12.388 10.405 20.514 1.00 95.94 378 ALA A C 1
ATOM 2952 O O . ALA A 1 378 ? -12.626 11.610 20.436 1.00 95.94 378 ALA A O 1
ATOM 2953 N N . ALA A 1 379 ? -11.477 9.816 19.732 1.00 97.00 379 ALA A N 1
ATOM 2954 C CA . ALA A 1 379 ? -10.716 10.532 18.712 1.00 97.00 379 ALA A CA 1
ATOM 2955 C C . ALA A 1 379 ? -11.594 11.013 17.540 1.00 97.00 379 ALA A C 1
ATOM 2957 O O . ALA A 1 379 ? -11.308 12.054 16.945 1.00 97.00 379 ALA A O 1
ATOM 2958 N N . ARG A 1 380 ? -12.686 10.298 17.233 1.00 95.69 380 ARG A N 1
ATOM 2959 C CA . ARG A 1 380 ? -13.667 10.641 16.188 1.00 95.69 380 ARG A CA 1
ATOM 2960 C C . ARG A 1 380 ? -14.838 11.475 16.728 1.00 95.69 380 ARG A C 1
ATOM 2962 O O . ARG A 1 380 ? -16.007 11.180 16.478 1.00 95.69 380 ARG A O 1
ATOM 2969 N N . TRP A 1 381 ? -14.513 12.556 17.437 1.00 95.00 381 TRP A N 1
ATOM 2970 C CA . TRP A 1 381 ? -15.453 13.484 18.093 1.00 95.00 381 TRP A CA 1
ATOM 2971 C C . TRP A 1 381 ? -16.584 14.004 17.188 1.00 95.00 381 TRP A C 1
ATOM 2973 O O . TRP A 1 381 ? -17.682 14.305 17.659 1.00 95.00 381 TRP A O 1
ATOM 2983 N N . TRP A 1 382 ? -16.342 14.100 15.877 1.00 94.94 382 TRP A N 1
ATOM 2984 C CA . TRP A 1 382 ? -17.323 14.611 14.921 1.00 94.94 382 TRP A CA 1
ATOM 2985 C C . TRP A 1 382 ? -18.563 13.737 14.804 1.00 94.94 382 TRP A C 1
ATOM 2987 O O . TRP A 1 382 ? -19.616 14.232 14.403 1.00 94.94 382 TRP A O 1
ATOM 2997 N N . LEU A 1 383 ? -18.458 12.451 15.137 1.00 94.00 383 LEU A N 1
ATOM 2998 C CA . LEU A 1 383 ? -19.599 11.554 15.080 1.00 94.00 383 LEU A CA 1
ATOM 2999 C C . LEU A 1 383 ? -20.687 12.017 16.060 1.00 94.00 383 LEU A C 1
ATOM 3001 O O . LEU A 1 383 ? -21.854 12.087 15.683 1.00 94.00 383 LEU A O 1
ATOM 3005 N N . ASP A 1 384 ? -20.301 12.436 17.267 1.00 93.38 384 ASP A N 1
ATOM 3006 C CA . ASP A 1 384 ? -21.226 12.997 18.256 1.00 93.38 384 ASP A CA 1
ATOM 3007 C C . ASP A 1 384 ? -21.632 14.438 17.911 1.00 93.38 384 ASP A C 1
ATOM 3009 O O . ASP A 1 384 ? -22.820 14.761 17.904 1.00 93.38 384 ASP A O 1
ATOM 3013 N N . GLU A 1 385 ? -20.671 15.304 17.567 1.00 94.25 385 GLU A N 1
ATOM 3014 C CA . GLU A 1 385 ? -20.949 16.729 17.316 1.00 94.25 385 GLU A CA 1
ATOM 3015 C C . GLU A 1 385 ? -21.871 16.959 16.106 1.00 94.25 385 GLU A C 1
ATOM 3017 O O . GLU A 1 385 ? -22.711 17.863 16.115 1.00 94.25 385 GLU A O 1
ATOM 3022 N N . TYR A 1 386 ? -21.741 16.133 15.064 1.00 91.81 386 TYR A N 1
ATOM 3023 C CA . TYR A 1 386 ? -22.535 16.249 13.839 1.00 91.81 386 TYR A CA 1
ATOM 3024 C C . TYR A 1 386 ? -23.704 15.258 13.771 1.00 91.81 386 TYR A C 1
ATOM 3026 O O . TYR A 1 386 ? -24.451 15.294 12.789 1.00 91.81 386 TYR A O 1
ATOM 3034 N N . GLY A 1 387 ? -23.880 14.405 14.789 1.00 91.00 387 GLY A N 1
ATOM 3035 C CA . GLY A 1 387 ? -24.927 13.380 14.826 1.00 91.00 387 GLY A CA 1
ATOM 3036 C C . GLY A 1 387 ? -24.787 12.344 13.708 1.00 91.00 387 GLY A C 1
ATOM 3037 O O . GLY A 1 387 ? -25.777 12.000 13.066 1.00 91.00 387 GLY A O 1
ATOM 3038 N N . CYS A 1 388 ? -23.557 11.908 13.424 1.00 91.00 388 CYS A N 1
ATOM 3039 C CA . CYS A 1 388 ? -23.293 10.841 12.462 1.00 91.00 388 CYS A CA 1
ATOM 3040 C C . CYS A 1 388 ? -23.389 9.485 13.173 1.00 91.00 388 CYS A C 1
ATOM 3042 O O . CYS A 1 388 ? -22.656 9.217 14.128 1.00 91.00 388 CYS A O 1
ATOM 3044 N N . GLU A 1 389 ? -24.275 8.622 12.686 1.00 86.94 389 GLU A N 1
ATOM 3045 C CA . GLU A 1 389 ? -24.462 7.272 13.212 1.00 86.94 389 GLU A CA 1
ATOM 3046 C C . GLU A 1 389 ? -23.665 6.272 12.370 1.00 86.94 389 GLU A C 1
ATOM 3048 O O . GLU A 1 389 ? -23.892 6.151 11.166 1.00 86.94 389 GLU A O 1
ATOM 3053 N N . MET A 1 390 ? -22.730 5.571 13.015 1.00 84.94 390 MET A N 1
ATOM 3054 C CA . MET A 1 390 ? -22.045 4.416 12.427 1.00 84.94 390 MET A CA 1
ATOM 3055 C C . MET A 1 390 ? -23.045 3.261 12.346 1.00 84.94 390 MET A C 1
ATOM 3057 O O . MET A 1 390 ? -23.800 3.036 13.295 1.00 84.94 390 MET A O 1
ATOM 3061 N N . GLN A 1 391 ? -23.062 2.532 11.237 1.00 77.25 391 GLN A N 1
ATOM 3062 C CA . GLN A 1 391 ? -23.994 1.420 11.038 1.00 77.25 391 GLN A CA 1
ATOM 3063 C C . GLN A 1 391 ? -23.433 0.067 11.500 1.00 77.25 391 GLN A C 1
ATOM 3065 O O . GLN A 1 391 ? -24.199 -0.834 11.841 1.00 77.25 391 GLN A O 1
ATOM 3070 N N . TYR A 1 392 ? -22.111 -0.065 11.524 1.00 69.06 392 TYR A N 1
ATOM 3071 C CA . TYR A 1 392 ? -21.346 -1.260 11.839 1.00 69.06 392 TYR A CA 1
ATOM 3072 C C . TYR A 1 392 ? -20.204 -0.816 12.767 1.00 69.06 392 TYR A C 1
ATOM 3074 O O . TYR A 1 392 ? -19.279 -0.125 12.341 1.00 69.06 392 TYR A O 1
ATOM 3082 N N . ALA A 1 393 ? -20.334 -1.135 14.058 1.00 56.22 393 ALA A N 1
ATOM 3083 C CA . ALA A 1 393 ? -19.382 -0.783 15.113 1.00 56.22 393 ALA A CA 1
ATOM 3084 C C . ALA A 1 393 ? -18.647 -2.019 15.627 1.00 56.22 393 ALA A C 1
ATOM 3086 O O . ALA A 1 393 ? -19.304 -3.087 15.711 1.00 56.22 393 ALA A O 1
#

Radius of gyration: 21.12 Å; Cα contacts (8 Å, |Δi|>4): 677; chains: 1; bounding box: 60×42×62 Å

pLDDT: mean 92.79, std 7.52, range [56.22, 98.81]

Mean predicted aligned error: 4.37 Å

Nearest PDB structures (foldseek):
  6omr-assembly1_B  TM=8.644E-01  e=2.271E-12  Streptomyces platensis
  8sm8-assembly2_J  TM=8.278E-01  e=8.619E-09  Afipia carboxidovorans OM5
  4lam-assembly1_B  TM=7.557E-01  e=3.193E-09  Cordyceps militaris CM01
  4lak-assembly1_A  TM=7.691E-01  e=2.214E-08  Cordyceps militaris CM01
  4hjw-assembly2_C  TM=7.162E-01  e=2.522E-07  Metarhizium anisopliae

Secondary structure (DSSP, 8-state):
-TTHHHHHHHHHHHHHHHHHHHHHHHHHHHHHHHHTHHHHGGGT-HHHHHHHHHHHT---EEE-S---SSSSSSSPGGG-STTGGG---HHHHHHHHHHHHHHHHHHHTTSTTTEEEEEE--TTT-HHHHHHHHHHHTT-TTEEEEE--S--TTSPPTTSGGGHHHHHHHHHHTPEEEEES----HHHHTT-HHHHHHHHHHHHTHHHHHHHHTTHHHHSTT--EEEESS-STTHHHHHHHHHHHHH-TTTSTTTHHHHTTS-SS-GGGSBTTTEEEE-SS--HHHHHHTTTTTGGGEE----TT-TTS-TTSHHHHHHHHSTTS-HHHHHIIIIIHHHHHHT--HHHHHHHHHHHSPPTTTTT--TT----TTHHHHHTTHHHHTTPPPS--

Foldseek 3Di:
DVCPVVQVVQLVVLVVQLVVQCVVCVVVCCVLCVVCVQLLCLLQDVVNVVVLCLLLLQLADEDFADSDQGRRPRGFTPNLGQQLLVDDDPCRNVVSQVVVQVSLLVSCVVPLQRAAYAGGAACLVPLVVSLVVLVVLQPRRRHQAYEYHLDSVPGDQLLDCVNLSVQQSCLVSLHAYAHEFDDDPCVVCDPPVVVVVVCRLVSQCVSVCSCAQQASCVVRVSAAYERAANALVCQLVVLLVQLCCQFQCPVPVVCNVVSPPSYDWRPLVCALRRYAYARFAYALVSLVCCLSSPLSRAEHDQPPPHPSGCPPPNLVRLLVSCLPPAPVSSCSHHPPSVCSSRVHDPVSSVVSSVSRHDDCVSSNHDNVDDDPPCSSVVSSCSCVVSVGDGPHD

Solvent-accessible surface area (backbone atoms only — not comparable to full-atom values): 20654 Å² total; per-residue (Å²): 122,100,54,53,71,61,46,56,50,48,53,54,50,41,57,52,50,30,55,52,50,46,71,76,44,39,69,60,51,50,49,55,50,60,80,33,51,70,63,54,44,30,57,82,34,72,84,43,28,54,62,51,31,45,76,45,25,54,42,59,49,78,43,68,64,54,36,42,51,84,57,61,76,55,40,33,47,81,40,25,36,51,47,31,47,75,51,83,52,56,67,48,34,53,50,13,13,54,54,41,37,54,52,43,41,59,56,16,60,76,43,56,80,33,30,30,26,37,34,48,40,59,43,86,70,39,53,68,60,32,35,53,49,52,64,68,46,49,85,38,66,27,49,35,27,32,34,42,49,43,45,55,81,95,45,76,64,81,40,42,78,85,47,45,69,40,50,45,48,33,23,75,60,57,36,28,38,31,23,42,38,71,36,59,70,52,82,84,44,60,91,43,57,69,57,41,66,63,40,16,43,57,36,22,52,46,57,56,55,29,34,52,66,53,17,46,50,73,78,29,69,60,29,33,38,33,36,28,54,55,48,54,76,63,40,29,68,48,39,52,53,45,27,44,58,74,42,18,69,79,82,29,60,93,50,41,80,80,55,59,79,35,52,92,62,38,65,63,61,38,50,49,70,28,34,35,29,35,15,32,57,63,47,42,68,40,56,74,39,28,41,43,43,41,47,64,18,33,22,54,43,47,51,76,67,27,78,87,28,34,57,93,46,31,58,65,50,47,27,64,31,45,35,87,45,33,62,70,57,46,47,34,29,67,42,52,32,50,31,65,71,55,68,52,64,59,70,64,34,46,62,44,27,77,76,42,35,82,49,56,69,74,29,64,34,59,91,86,54,74,77,60,95,52,44,46,61,66,51,43,50,58,35,70,78,54,61,33,75,75,82,71,132

Sequence (393 aa):
SSLHEEFDTYVAERHAHRRIAEELNAEFIAEWEGDNEWGLQGAYDPEVRDPVLDADGVAGEIIFADGDAVTGQESPPFGAGLAAGQITDPRLAFGGARAHNRWLEEFCATDPVRRAGVALVPITHDVDLAVAEIESLAGKPGIKGIMVPTMWHDFPAYGSDHYDRFWAACADTGLVVHTHSGEADFGAYGDNVAMYISEVPFWTHRILWQLLFSGKFDRYPNLRYAVVECGSYWIGDLLWKADVNFGASFKVKKMGTRMKGLISRLPSEYFGTNVFIGASTMSREEVRRRHVNGIDALMWGTDYPHPEGSWPNTRARLKNDFADATVEDTRRLLGLNAIDCYGLDEAALQAVADRIGPTPEDLGQSLDIRTPSDATRAARWWLDEYGCEMQYA